Protein 5LAH (pdb70)

Secondary structure (DSSP, 8-state):
--TT-BTBEE--TT-EEESS---TT-EE-GGGEE-SSTTPEEEE-

Radius of gyration: 9.31 Å; Cα contacts (8 Å, |Δi|>4): 99; chains: 1; bounding box: 16×17×29 Å

GO terms:
  GO:0005576 extracellular region (C, EXP)

Organism: Urticina eques (NCBI:txid417072)

Foldseek 3Di:
DDDPDDQAHADDVPKAWALDADDPPWAFPQPRHADPDPRITIIYD

Sequence (45 aa):
CYPGQPGCGHCSRPNYCEGARCESGFHDCGSDHWCDASGDRCCCACYPGQPGCGHCSRPNYCEGARCESGFHDCGSDHWCDASGDRCCCACYPGQPGCGHCSRPNYCEGARCESGFHDCGSDHWCDASGDRCCCACYPGQPGCGHCSRPNYCEGARCESGFHDCGSDHWCDASGDRCCCACYPGQPGCGHCSRPNYCEGARCESGFHDCGSDHWCDASGDRCCCACYPGQPGCGHCSRPNYCEGARCESGFHDCGSDHWCDASGDRCCCACYPGQPGCGHCSRPNYCEGARCESGFHDCGSDHWCDASGDRCCCACYPGQPGCGHCSRPNYCEGARCESGFHDCGSDHWCDASGDRCCCACYPGQPGCGHCSRPNYCEGARCESGFHDCGSDHWCDASGDRCCCACYPGQPGCGHCSRPNYCEGARCESGFHDCGSDHWCDASGDRCCCA

Structure (mmCIF, N/CA/C/O backbone):
data_5LAH
#
_entry.id   5LAH
#
_cell.length_a   1.000
_cell.length_b   1.000
_cell.length_c   1.000
_cell.angle_alpha   90.00
_cell.angle_beta   90.00
_cell.angle_gamma   90.00
#
_symmetry.space_group_name_H-M   'P 1'
#
loop_
_atom_site.group_PDB
_atom_site.id
_atom_site.type_symbol
_atom_site.label_atom_id
_atom_site.label_alt_id
_atom_site.label_comp_id
_atom_site.label_asym_id
_atom_site.label_entity_id
_atom_site.label_seq_id
_atom_site.pdbx_PDB_ins_code
_atom_site.Cartn_x
_atom_site.Cartn_y
_atom_site.Cartn_z
_atom_site.occupancy
_atom_site.B_iso_or_equiv
_atom_site.auth_seq_id
_atom_site.auth_comp_id
_atom_site.auth_asym_id
_atom_site.auth_atom_id
_atom_site.pdbx_PDB_model_num
ATOM 1 N N . CYS A 1 1 ? 1.329 0.000 0.000 1.00 0.00 1 CYS A N 1
ATOM 2 C CA . CYS A 1 1 ? 2.094 0.000 -1.241 1.00 0.00 1 CYS A CA 1
ATOM 3 C C . CYS A 1 1 ? 2.737 -1.363 -1.483 1.00 0.00 1 CYS A C 1
ATOM 4 O O . CYS A 1 1 ? 2.914 -2.152 -0.554 1.00 0.00 1 CYS A O 1
ATOM 11 N N . TYR A 1 2 ? 3.086 -1.632 -2.736 1.00 0.00 2 TYR A N 1
ATOM 12 C CA . TYR A 1 2 ? 3.708 -2.899 -3.101 1.00 0.00 2 TYR A CA 1
ATOM 13 C C . TYR A 1 2 ? 5.216 -2.850 -2.878 1.00 0.00 2 TYR A C 1
ATOM 14 O O . TYR A 1 2 ? 5.837 -1.787 -2.886 1.00 0.00 2 TYR A O 1
ATOM 32 N N . PRO A 1 3 ? 5.822 -4.029 -2.675 1.00 0.00 3 PRO A N 1
ATOM 33 C CA . PRO A 1 3 ? 7.265 -4.149 -2.447 1.00 0.00 3 PRO A CA 1
ATOM 34 C C . PRO A 1 3 ? 8.078 -3.837 -3.699 1.00 0.00 3 PRO A C 1
ATOM 35 O O . PRO A 1 3 ? 8.475 -4.739 -4.434 1.00 0.00 3 PRO A O 1
ATOM 46 N N . GLY A 1 4 ? 8.322 -2.551 -3.934 1.00 0.00 4 GLY A N 1
ATOM 47 C CA . GLY A 1 4 ? 9.087 -2.143 -5.098 1.00 0.00 4 GLY A CA 1
ATOM 48 C C . GLY A 1 4 ? 8.368 -1.096 -5.926 1.00 0.00 4 GLY A C 1
ATOM 49 O O . GLY A 1 4 ? 8.748 -0.830 -7.066 1.00 0.00 4 GLY A O 1
ATOM 53 N N . GLN A 1 5 ? 7.325 -0.504 -5.353 1.00 0.00 5 GLN A N 1
ATOM 54 C CA . GLN A 1 5 ? 6.550 0.517 -6.048 1.00 0.00 5 GLN A CA 1
ATOM 55 C C . GLN A 1 5 ? 7.305 1.842 -6.086 1.00 0.00 5 GLN A C 1
ATOM 56 O O . GLN A 1 5 ? 8.172 2.114 -5.255 1.00 0.00 5 GLN A O 1
ATOM 70 N N . PRO A 1 6 ? 6.970 2.686 -7.073 1.00 0.00 6 PRO A N 1
ATOM 71 C CA . PRO A 1 6 ? 7.605 3.996 -7.243 1.00 0.00 6 PRO A CA 1
ATOM 72 C C . PRO A 1 6 ? 7.217 4.976 -6.141 1.00 0.00 6 PRO A C 1
ATOM 73 O O . PRO A 1 6 ? 6.217 5.684 -6.250 1.00 0.00 6 PRO A O 1
ATOM 84 N N . GLY A 1 7 ? 8.016 5.012 -5.079 1.00 0.00 7 GLY A N 1
ATOM 85 C CA . GLY A 1 7 ? 7.739 5.909 -3.972 1.00 0.00 7 GLY A CA 1
ATOM 86 C C . GLY A 1 7 ? 7.788 5.206 -2.630 1.00 0.00 7 GLY A C 1
ATOM 87 O O . GLY A 1 7 ? 8.088 5.823 -1.608 1.00 0.00 7 GLY A O 1
ATOM 91 N N . CYS A 1 8 ? 7.491 3.910 -2.631 1.00 0.00 8 CYS A N 1
ATOM 92 C CA . CYS A 1 8 ? 7.499 3.122 -1.405 1.00 0.00 8 CYS A CA 1
ATOM 93 C C . CYS A 1 8 ? 8.829 2.392 -1.237 1.00 0.00 8 CYS A C 1
ATOM 94 O O . CYS A 1 8 ? 9.641 2.339 -2.159 1.00 0.00 8 CYS A O 1
ATOM 101 N N . GLY A 1 9 ? 9.044 1.831 -0.051 1.00 0.00 9 GLY A N 1
ATOM 102 C CA . GLY A 1 9 ? 10.275 1.112 0.217 1.00 0.00 9 GLY A CA 1
ATOM 103 C C . GLY A 1 9 ? 10.334 0.569 1.632 1.00 0.00 9 GLY A C 1
ATOM 104 O O . GLY A 1 9 ? 9.393 0.737 2.408 1.00 0.00 9 GLY A O 1
ATOM 108 N N . HIS A 1 10 ? 11.441 -0.086 1.967 1.00 0.00 10 HIS A N 1
ATOM 109 C CA . HIS A 1 10 ? 11.618 -0.656 3.298 1.00 0.00 10 HIS A CA 1
ATOM 110 C C . HIS A 1 10 ? 11.772 0.443 4.345 1.00 0.00 10 HIS A C 1
ATOM 111 O O . HIS A 1 10 ? 12.692 1.258 4.274 1.00 0.00 10 HIS A O 1
ATOM 125 N N . CYS A 1 11 ? 10.864 0.461 5.315 1.00 0.00 11 CYS A N 1
ATOM 126 C CA . CYS A 1 11 ? 10.897 1.460 6.376 1.00 0.00 11 CYS A CA 1
ATOM 127 C C . CYS A 1 11 ? 12.153 1.307 7.229 1.00 0.00 11 CYS A C 1
ATOM 128 O O . CYS A 1 11 ? 12.864 0.307 7.131 1.00 0.00 11 CYS A O 1
ATOM 135 N N . SER A 1 12 ? 12.418 2.304 8.066 1.00 0.00 12 SER A N 1
ATOM 136 C CA . SER A 1 12 ? 13.589 2.282 8.935 1.00 0.00 12 SER A CA 1
ATOM 137 C C . SER A 1 12 ? 13.370 3.158 10.165 1.00 0.00 12 SER A C 1
ATOM 138 O O . SER A 1 12 ? 12.630 4.141 10.116 1.00 0.00 12 SER A O 1
ATOM 146 N N . ARG A 1 13 ? 14.020 2.795 11.266 1.00 0.00 13 ARG A N 1
ATOM 147 C CA . ARG A 1 13 ? 13.896 3.546 12.509 1.00 0.00 13 ARG A CA 1
ATOM 148 C C . ARG A 1 13 ? 13.916 5.048 12.241 1.00 0.00 13 ARG A C 1
ATOM 149 O O . ARG A 1 13 ? 14.585 5.532 11.328 1.00 0.00 13 ARG A O 1
ATOM 170 N N . PRO A 1 14 ? 13.165 5.805 13.055 1.00 0.00 14 PRO A N 1
ATOM 171 C CA . PRO A 1 14 ? 12.364 5.240 14.145 1.00 0.00 14 PRO A CA 1
ATOM 172 C C . PRO A 1 14 ? 11.174 4.436 13.633 1.00 0.00 14 PRO A C 1
ATOM 173 O O . PRO A 1 14 ? 10.263 4.107 14.392 1.00 0.00 14 PRO A O 1
ATOM 184 N N . ASN A 1 15 ? 11.189 4.121 12.342 1.00 0.00 15 ASN A N 1
ATOM 185 C CA . ASN A 1 15 ? 10.110 3.355 11.730 1.00 0.00 15 ASN A CA 1
ATOM 186 C C . ASN A 1 15 ? 10.319 1.858 11.940 1.00 0.00 15 ASN A C 1
ATOM 187 O O . ASN A 1 15 ? 11.451 1.373 11.943 1.00 0.00 15 ASN A O 1
ATOM 198 N N . TYR A 1 16 ? 9.220 1.132 12.114 1.00 0.00 16 TYR A N 1
ATOM 199 C CA . TYR A 1 16 ? 9.282 -0.309 12.326 1.00 0.00 16 TYR A CA 1
ATOM 200 C C . TYR A 1 16 ? 8.125 -1.014 11.626 1.00 0.00 16 TYR A C 1
ATOM 201 O O . TYR A 1 16 ? 7.311 -0.379 10.954 1.00 0.00 16 TYR A O 1
ATOM 219 N N . CYS A 1 17 ? 8.057 -2.331 11.788 1.00 0.00 17 CYS A N 1
ATOM 220 C CA . CYS A 1 17 ? 7.000 -3.124 11.172 1.00 0.00 17 CYS A CA 1
ATOM 221 C C . CYS A 1 17 ? 5.768 -3.181 12.072 1.00 0.00 17 CYS A C 1
ATOM 222 O O . CYS A 1 17 ? 5.881 -3.357 13.284 1.00 0.00 17 CYS A O 1
ATOM 229 N N . GLU A 1 18 ? 4.594 -3.030 11.467 1.00 0.00 18 GLU A N 1
ATOM 230 C CA . GLU A 1 18 ? 3.342 -3.063 12.214 1.00 0.00 18 GLU A CA 1
ATOM 231 C C . GLU A 1 18 ? 2.227 -3.687 11.379 1.00 0.00 18 GLU A C 1
ATOM 232 O O . GLU A 1 18 ? 1.646 -3.034 10.513 1.00 0.00 18 GLU A O 1
ATOM 244 N N . GLY A 1 19 ? 1.934 -4.956 11.646 1.00 0.00 19 GLY A N 1
ATOM 245 C CA . GLY A 1 19 ? 0.891 -5.647 10.911 1.00 0.00 19 GLY A CA 1
ATOM 246 C C . GLY A 1 19 ? -0.485 -5.420 11.506 1.00 0.00 19 GLY A C 1
ATOM 247 O O . GLY A 1 19 ? -1.478 -5.950 11.009 1.00 0.00 19 GLY A O 1
ATOM 251 N N . ALA A 1 20 ? -0.544 -4.631 12.574 1.00 0.00 20 ALA A N 1
ATOM 252 C CA . ALA A 1 20 ? -1.808 -4.335 13.236 1.00 0.00 20 ALA A CA 1
ATOM 253 C C . ALA A 1 20 ? -2.011 -2.831 13.383 1.00 0.00 20 ALA A C 1
ATOM 254 O O . ALA A 1 20 ? -2.719 -2.210 12.589 1.00 0.00 20 ALA A O 1
ATOM 261 N N . ARG A 1 21 ? -1.388 -2.251 14.404 1.00 0.00 21 ARG A N 1
ATOM 262 C CA . ARG A 1 21 ? -1.503 -0.820 14.655 1.00 0.00 21 ARG A CA 1
ATOM 263 C C . ARG A 1 21 ? -0.295 -0.306 15.435 1.00 0.00 21 ARG A C 1
ATOM 264 O O . ARG A 1 21 ? 0.223 -0.989 16.319 1.00 0.00 21 ARG A O 1
ATOM 285 N N . CYS A 1 22 ? 0.148 0.901 15.100 1.00 0.00 22 CYS A N 1
ATOM 286 C CA . CYS A 1 22 ? 1.294 1.506 15.767 1.00 0.00 22 CYS A CA 1
ATOM 287 C C . CYS A 1 22 ? 0.984 1.788 17.234 1.00 0.00 22 CYS A C 1
ATOM 288 O O . CYS A 1 22 ? -0.151 2.102 17.589 1.00 0.00 22 CYS A O 1
ATOM 295 N N . GLU A 1 23 ? 2.003 1.672 18.081 1.00 0.00 23 GLU A N 1
ATOM 296 C CA . GLU A 1 23 ? 1.838 1.913 19.510 1.00 0.00 23 GLU A CA 1
ATOM 297 C C . GLU A 1 23 ? 1.466 3.369 19.776 1.00 0.00 23 GLU A C 1
ATOM 298 O O . GLU A 1 23 ? 1.497 4.204 18.873 1.00 0.00 23 GLU A O 1
ATOM 310 N N . SER A 1 24 ? 1.113 3.665 21.023 1.00 0.00 24 SER A N 1
ATOM 311 C CA . SER A 1 24 ? 0.730 5.018 21.409 1.00 0.00 24 SER A CA 1
ATOM 312 C C . SER A 1 24 ? 1.943 5.944 21.419 1.00 0.00 24 SER A C 1
ATOM 313 O O . SER A 1 24 ? 2.049 6.837 22.258 1.00 0.00 24 SER A O 1
ATOM 321 N N . GLY A 1 25 ? 2.856 5.722 20.478 1.00 0.00 25 GLY A N 1
ATOM 322 C CA . GLY A 1 25 ? 4.049 6.544 20.395 1.00 0.00 25 GLY A CA 1
ATOM 323 C C . GLY A 1 25 ? 4.554 6.692 18.973 1.00 0.00 25 GLY A C 1
ATOM 324 O O . GLY A 1 25 ? 5.487 7.452 18.714 1.00 0.00 25 GLY A O 1
ATOM 328 N N . PHE A 1 26 ? 3.936 5.963 18.049 1.00 0.00 26 PHE A N 1
ATOM 329 C CA . PHE A 1 26 ? 4.329 6.015 16.646 1.00 0.00 26 PHE A CA 1
ATOM 330 C C . PHE A 1 26 ? 3.148 6.408 15.764 1.00 0.00 26 PHE A C 1
ATOM 331 O O . PHE A 1 26 ? 2.038 6.621 16.252 1.00 0.00 26 PHE A O 1
ATOM 348 N N . HIS A 1 27 ? 3.395 6.502 14.461 1.00 0.00 27 HIS A N 1
ATOM 349 C CA . HIS A 1 27 ? 2.352 6.869 13.509 1.00 0.00 27 HIS A CA 1
ATOM 350 C C . HIS A 1 27 ? 2.395 5.965 12.281 1.00 0.00 27 HIS A C 1
ATOM 351 O O . HIS A 1 27 ? 3.462 5.711 11.722 1.00 0.00 27 HIS A O 1
ATOM 365 N N . ASP A 1 28 ? 1.229 5.483 11.867 1.00 0.00 28 ASP A N 1
ATOM 366 C CA . ASP A 1 28 ? 1.133 4.607 10.704 1.00 0.00 28 ASP A CA 1
ATOM 367 C C . ASP A 1 28 ? 1.639 5.312 9.450 1.00 0.00 28 ASP A C 1
ATOM 368 O O . ASP A 1 28 ? 1.059 6.303 9.004 1.00 0.00 28 ASP A O 1
ATOM 377 N N . CYS A 1 29 ? 2.726 4.796 8.885 1.00 0.00 29 CYS A N 1
ATOM 378 C CA . CYS A 1 29 ? 3.312 5.376 7.683 1.00 0.00 29 CYS A CA 1
ATOM 379 C C . CYS A 1 29 ? 3.416 4.336 6.571 1.00 0.00 29 CYS A C 1
ATOM 380 O O . CYS A 1 29 ? 4.246 4.454 5.671 1.00 0.00 29 CYS A O 1
ATOM 387 N N . GLY A 1 30 ? 2.567 3.315 6.642 1.00 0.00 30 GLY A N 1
ATOM 388 C CA . GLY A 1 30 ? 2.579 2.268 5.637 1.00 0.00 30 GLY A CA 1
ATOM 389 C C . GLY A 1 30 ? 2.348 2.805 4.238 1.00 0.00 30 GLY A C 1
ATOM 390 O O . GLY A 1 30 ? 2.492 2.078 3.256 1.00 0.00 30 GLY A O 1
ATOM 394 N N . SER A 1 31 ? 1.988 4.081 4.148 1.00 0.00 31 SER A N 1
ATOM 395 C CA . SER A 1 31 ? 1.731 4.713 2.859 1.00 0.00 31 SER A CA 1
ATOM 396 C C . SER A 1 31 ? 2.835 4.381 1.861 1.00 0.00 31 SER A C 1
ATOM 397 O O . SER A 1 31 ? 2.618 3.639 0.902 1.00 0.00 31 SER A O 1
ATOM 405 N N . ASP A 1 32 ? 4.020 4.934 2.093 1.00 0.00 32 ASP A N 1
ATOM 406 C CA . ASP A 1 32 ? 5.161 4.697 1.216 1.00 0.00 32 ASP A CA 1
ATOM 407 C C . ASP A 1 32 ? 6.181 3.782 1.886 1.00 0.00 32 ASP A C 1
ATOM 408 O O . ASP A 1 32 ? 7.379 3.866 1.614 1.00 0.00 32 ASP A O 1
ATOM 417 N N . HIS A 1 33 ? 5.699 2.910 2.766 1.00 0.00 33 HIS A N 1
ATOM 418 C CA . HIS A 1 33 ? 6.569 1.979 3.476 1.00 0.00 33 HIS A CA 1
ATOM 419 C C . HIS A 1 33 ? 5.843 0.669 3.764 1.00 0.00 33 HIS A C 1
ATOM 420 O O . HIS A 1 33 ? 4.783 0.660 4.390 1.00 0.00 33 HIS A O 1
ATOM 434 N N . TRP A 1 34 ? 6.420 -0.435 3.303 1.00 0.00 34 TRP A N 1
ATOM 435 C CA . TRP A 1 34 ? 5.827 -1.751 3.510 1.00 0.00 34 TRP A CA 1
ATOM 436 C C . TRP A 1 34 ? 6.770 -2.655 4.297 1.00 0.00 34 TRP A C 1
ATOM 437 O O . TRP A 1 34 ? 7.940 -2.325 4.496 1.00 0.00 34 TRP A O 1
ATOM 458 N N . CYS A 1 35 ? 6.255 -3.796 4.742 1.00 0.00 35 CYS A N 1
ATOM 459 C CA . CYS A 1 35 ? 7.051 -4.748 5.508 1.00 0.00 35 CYS A CA 1
ATOM 460 C C . CYS A 1 35 ? 7.442 -5.946 4.647 1.00 0.00 35 CYS A C 1
ATOM 461 O O . CYS A 1 35 ? 6.947 -6.111 3.532 1.00 0.00 35 CYS A O 1
ATOM 468 N N . ASP A 1 36 ? 8.333 -6.779 5.173 1.00 0.00 36 ASP A N 1
ATOM 469 C CA . ASP A 1 36 ? 8.790 -7.963 4.455 1.00 0.00 36 ASP A CA 1
ATOM 470 C C . ASP A 1 36 ? 7.611 -8.730 3.865 1.00 0.00 36 ASP A C 1
ATOM 471 O O . ASP A 1 36 ? 7.687 -9.242 2.748 1.00 0.00 36 ASP A O 1
ATOM 480 N N . ALA A 1 37 ? 6.522 -8.805 4.623 1.00 0.00 37 ALA A N 1
ATOM 481 C CA . ALA A 1 37 ? 5.326 -9.508 4.174 1.00 0.00 37 ALA A CA 1
ATOM 482 C C . ALA A 1 37 ? 4.346 -8.552 3.504 1.00 0.00 37 ALA A C 1
ATOM 483 O O . ALA A 1 37 ? 3.913 -7.569 4.106 1.00 0.00 37 ALA A O 1
ATOM 490 N N . SER A 1 38 ? 4.000 -8.845 2.255 1.00 0.00 38 SER A N 1
ATOM 491 C CA . SER A 1 38 ? 3.074 -8.009 1.501 1.00 0.00 38 SER A CA 1
ATOM 492 C C . SER A 1 38 ? 1.729 -7.909 2.214 1.00 0.00 38 SER A C 1
ATOM 493 O O . SER A 1 38 ? 0.766 -8.579 1.843 1.00 0.00 38 SER A O 1
ATOM 501 N N . GLY A 1 39 ? 1.671 -7.065 3.240 1.00 0.00 39 GLY A N 1
ATOM 502 C CA . GLY A 1 39 ? 0.440 -6.892 3.989 1.00 0.00 39 GLY A CA 1
ATOM 503 C C . GLY A 1 39 ? 0.645 -6.100 5.265 1.00 0.00 39 GLY A C 1
ATOM 504 O O . GLY A 1 39 ? -0.299 -5.516 5.800 1.00 0.00 39 GLY A O 1
ATOM 508 N N . ASP A 1 40 ? 1.879 -6.080 5.756 1.00 0.00 40 ASP A N 1
ATOM 509 C CA . ASP A 1 40 ? 2.205 -5.354 6.978 1.00 0.00 40 ASP A CA 1
ATOM 510 C C . ASP A 1 40 ? 2.605 -3.915 6.664 1.00 0.00 40 ASP A C 1
ATOM 511 O O . ASP A 1 40 ? 3.411 -3.666 5.768 1.00 0.00 40 ASP A O 1
ATOM 520 N N . ARG A 1 41 ? 2.037 -2.973 7.409 1.00 0.00 41 ARG A N 1
ATOM 521 C CA . ARG A 1 41 ? 2.333 -1.559 7.209 1.00 0.00 41 ARG A CA 1
ATOM 522 C C . ARG A 1 41 ? 3.441 -1.097 8.150 1.00 0.00 41 ARG A C 1
ATOM 523 O O . ARG A 1 41 ? 3.407 -1.374 9.350 1.00 0.00 41 ARG A O 1
ATOM 544 N N . CYS A 1 42 ? 4.423 -0.392 7.599 1.00 0.00 42 CYS A N 1
ATOM 545 C CA . CYS A 1 42 ? 5.543 0.107 8.387 1.00 0.00 42 CYS A CA 1
ATOM 546 C C . CYS A 1 42 ? 5.157 1.381 9.133 1.00 0.00 42 CYS A C 1
ATOM 547 O O . CYS A 1 42 ? 4.635 2.327 8.541 1.00 0.00 42 CYS A O 1
ATOM 554 N N . CYS A 1 43 ? 5.417 1.399 10.436 1.00 0.00 43 CYS A N 1
ATOM 555 C CA . CYS A 1 43 ? 5.098 2.556 11.264 1.00 0.00 43 CYS A CA 1
ATOM 556 C C . CYS A 1 43 ? 6.324 3.444 11.454 1.00 0.00 43 CYS A C 1
ATOM 557 O O . CYS A 1 43 ? 7.459 3.002 11.273 1.00 0.00 43 CYS A O 1
ATOM 564 N N . CYS A 1 44 ? 6.087 4.700 11.820 1.00 0.00 44 CYS A N 1
ATOM 565 C CA . CYS A 1 44 ? 7.170 5.652 12.034 1.00 0.00 44 CYS A CA 1
ATOM 566 C C . CYS A 1 44 ? 6.942 6.456 13.311 1.00 0.00 44 CYS A C 1
ATOM 567 O O . CYS A 1 44 ? 5.856 6.990 13.535 1.00 0.00 44 CYS A O 1
ATOM 574 N N . ALA A 1 45 ? 7.974 6.537 14.144 1.00 0.00 45 ALA A N 1
ATOM 575 C CA . ALA A 1 45 ? 7.888 7.278 15.397 1.00 0.00 45 ALA A CA 1
ATOM 576 C C . ALA A 1 45 ? 8.040 8.777 15.160 1.00 0.00 45 ALA A C 1
ATOM 577 O O . ALA A 1 45 ? 8.185 9.553 16.105 1.00 0.00 45 ALA A O 1
ATOM 584 N N . CYS A 1 1 ? 0.574 0.784 -1.559 1.00 0.00 1 CYS A N 2
ATOM 585 C CA . CYS A 1 1 ? 1.748 0.717 -2.421 1.00 0.00 1 CYS A CA 2
ATOM 586 C C . CYS A 1 1 ? 2.185 -0.730 -2.632 1.00 0.00 1 CYS A C 2
ATOM 587 O O . CYS A 1 1 ? 1.630 -1.651 -2.033 1.00 0.00 1 CYS A O 2
ATOM 594 N N . TYR A 1 2 ? 3.183 -0.921 -3.488 1.00 0.00 2 TYR A N 2
ATOM 595 C CA . TYR A 1 2 ? 3.694 -2.255 -3.780 1.00 0.00 2 TYR A CA 2
ATOM 596 C C . TYR A 1 2 ? 5.195 -2.334 -3.514 1.00 0.00 2 TYR A C 2
ATOM 597 O O . TYR A 1 2 ? 5.903 -1.327 -3.500 1.00 0.00 2 TYR A O 2
ATOM 615 N N . PRO A 1 3 ? 5.692 -3.561 -3.299 1.00 0.00 3 PRO A N 2
ATOM 616 C CA . PRO A 1 3 ? 7.113 -3.803 -3.030 1.00 0.00 3 PRO A CA 2
ATOM 617 C C . PRO A 1 3 ? 7.985 -3.558 -4.257 1.00 0.00 3 PRO A C 2
ATOM 618 O O . PRO A 1 3 ? 8.384 -4.497 -4.945 1.00 0.00 3 PRO A O 2
ATOM 629 N N . GLY A 1 4 ? 8.277 -2.289 -4.527 1.00 0.00 4 GLY A N 2
ATOM 630 C CA . GLY A 1 4 ? 9.100 -1.944 -5.672 1.00 0.00 4 GLY A CA 2
ATOM 631 C C . GLY A 1 4 ? 8.579 -0.731 -6.415 1.00 0.00 4 GLY A C 2
ATOM 632 O O . GLY A 1 4 ? 9.138 -0.335 -7.438 1.00 0.00 4 GLY A O 2
ATOM 636 N N . GLN A 1 5 ? 7.504 -0.140 -5.903 1.00 0.00 5 GLN A N 2
ATOM 637 C CA . GLN A 1 5 ? 6.907 1.034 -6.527 1.00 0.00 5 GLN A CA 2
ATOM 638 C C . GLN A 1 5 ? 7.747 2.279 -6.263 1.00 0.00 5 GLN A C 2
ATOM 639 O O . GLN A 1 5 ? 8.492 2.358 -5.285 1.00 0.00 5 GLN A O 2
ATOM 653 N N . PRO A 1 6 ? 7.628 3.275 -7.153 1.00 0.00 6 PRO A N 2
ATOM 654 C CA . PRO A 1 6 ? 8.369 4.534 -7.037 1.00 0.00 6 PRO A CA 2
ATOM 655 C C . PRO A 1 6 ? 7.884 5.387 -5.870 1.00 0.00 6 PRO A C 2
ATOM 656 O O . PRO A 1 6 ? 7.094 6.312 -6.052 1.00 0.00 6 PRO A O 2
ATOM 667 N N . GLY A 1 7 ? 8.362 5.069 -4.670 1.00 0.00 7 GLY A N 2
ATOM 668 C CA . GLY A 1 7 ? 7.965 5.817 -3.492 1.00 0.00 7 GLY A CA 2
ATOM 669 C C . GLY A 1 7 ? 7.879 4.945 -2.254 1.00 0.00 7 GLY A C 2
ATOM 670 O O . GLY A 1 7 ? 8.092 5.418 -1.137 1.00 0.00 7 GLY A O 2
ATOM 674 N N . CYS A 1 8 ? 7.563 3.670 -2.452 1.00 0.00 8 CYS A N 2
ATOM 675 C CA . CYS A 1 8 ? 7.447 2.730 -1.343 1.00 0.00 8 CYS A CA 2
ATOM 676 C C . CYS A 1 8 ? 8.743 1.948 -1.155 1.00 0.00 8 CYS A C 2
ATOM 677 O O . CYS A 1 8 ? 9.543 1.819 -2.081 1.00 0.00 8 CYS A O 2
ATOM 684 N N . GLY A 1 9 ? 8.944 1.426 0.052 1.00 0.00 9 GLY A N 2
ATOM 685 C CA . GLY A 1 9 ? 10.144 0.663 0.340 1.00 0.00 9 GLY A CA 2
ATOM 686 C C . GLY A 1 9 ? 10.178 0.154 1.768 1.00 0.00 9 GLY A C 2
ATOM 687 O O . GLY A 1 9 ? 9.223 0.338 2.524 1.00 0.00 9 GLY A O 2
ATOM 691 N N . HIS A 1 10 ? 11.280 -0.490 2.138 1.00 0.00 10 HIS A N 2
ATOM 692 C CA . HIS A 1 10 ? 11.435 -1.028 3.485 1.00 0.00 10 HIS A CA 2
ATOM 693 C C . HIS A 1 10 ? 11.559 0.096 4.509 1.00 0.00 10 HIS A C 2
ATOM 694 O O . HIS A 1 10 ? 12.435 0.955 4.401 1.00 0.00 10 HIS A O 2
ATOM 708 N N . CYS A 1 11 ? 10.676 0.086 5.502 1.00 0.00 11 CYS A N 2
ATOM 709 C CA . CYS A 1 11 ? 10.685 1.104 6.545 1.00 0.00 11 CYS A CA 2
ATOM 710 C C . CYS A 1 11 ? 11.969 1.031 7.366 1.00 0.00 11 CYS A C 2
ATOM 711 O O . CYS A 1 11 ? 12.685 0.031 7.329 1.00 0.00 11 CYS A O 2
ATOM 718 N N . SER A 1 12 ? 12.253 2.098 8.106 1.00 0.00 12 SER A N 2
ATOM 719 C CA . SER A 1 12 ? 13.452 2.157 8.933 1.00 0.00 12 SER A CA 2
ATOM 720 C C . SER A 1 12 ? 13.245 3.087 10.125 1.00 0.00 12 SER A C 2
ATOM 721 O O . SER A 1 12 ? 12.495 4.060 10.044 1.00 0.00 12 SER A O 2
ATOM 729 N N . ARG A 1 13 ? 13.915 2.780 11.231 1.00 0.00 13 ARG A N 2
ATOM 730 C CA . ARG A 1 13 ? 13.804 3.586 12.440 1.00 0.00 13 ARG A CA 2
ATOM 731 C C . ARG A 1 13 ? 13.793 5.074 12.103 1.00 0.00 13 ARG A C 2
ATOM 732 O O . ARG A 1 13 ? 14.443 5.526 11.160 1.00 0.00 13 ARG A O 2
ATOM 753 N N . PRO A 1 14 ? 13.038 5.854 12.890 1.00 0.00 14 PRO A N 2
ATOM 754 C CA . PRO A 1 14 ? 12.259 5.327 14.014 1.00 0.00 14 PRO A CA 2
ATOM 755 C C . PRO A 1 14 ? 11.078 4.479 13.555 1.00 0.00 14 PRO A C 2
ATOM 756 O O . PRO A 1 14 ? 10.190 4.156 14.343 1.00 0.00 14 PRO A O 2
ATOM 767 N N . ASN A 1 15 ? 11.075 4.121 12.275 1.00 0.00 15 ASN A N 2
ATOM 768 C CA . ASN A 1 15 ? 10.002 3.309 11.711 1.00 0.00 15 ASN A CA 2
ATOM 769 C C . ASN A 1 15 ? 10.266 1.824 11.940 1.00 0.00 15 ASN A C 2
ATOM 770 O O . ASN A 1 15 ? 11.412 1.376 11.920 1.00 0.00 15 ASN A O 2
ATOM 781 N N . TYR A 1 16 ? 9.197 1.066 12.158 1.00 0.00 16 TYR A N 2
ATOM 782 C CA . TYR A 1 16 ? 9.311 -0.368 12.393 1.00 0.00 16 TYR A CA 2
ATOM 783 C C . TYR A 1 16 ? 8.149 -1.120 11.752 1.00 0.00 16 TYR A C 2
ATOM 784 O O . TYR A 1 16 ? 7.290 -0.522 11.103 1.00 0.00 16 TYR A O 2
ATOM 802 N N . CYS A 1 17 ? 8.130 -2.435 11.938 1.00 0.00 17 CYS A N 2
ATOM 803 C CA . CYS A 1 17 ? 7.075 -3.272 11.379 1.00 0.00 17 CYS A CA 2
ATOM 804 C C . CYS A 1 17 ? 5.859 -3.302 12.300 1.00 0.00 17 CYS A C 2
ATOM 805 O O . CYS A 1 17 ? 5.992 -3.438 13.516 1.00 0.00 17 CYS A O 2
ATOM 812 N N . GLU A 1 18 ? 4.674 -3.175 11.711 1.00 0.00 18 GLU A N 2
ATOM 813 C CA . GLU A 1 18 ? 3.434 -3.187 12.479 1.00 0.00 18 GLU A CA 2
ATOM 814 C C . GLU A 1 18 ? 2.306 -3.833 11.681 1.00 0.00 18 GLU A C 2
ATOM 815 O O . GLU A 1 18 ? 1.739 -3.219 10.778 1.00 0.00 18 GLU A O 2
ATOM 827 N N . GLY A 1 19 ? 1.986 -5.078 12.021 1.00 0.00 19 GLY A N 2
ATOM 828 C CA . GLY A 1 19 ? 0.927 -5.788 11.326 1.00 0.00 19 GLY A CA 2
ATOM 829 C C . GLY A 1 19 ? -0.410 -5.667 12.030 1.00 0.00 19 GLY A C 2
ATOM 830 O O . GLY A 1 19 ? -1.339 -6.422 11.744 1.00 0.00 19 GLY A O 2
ATOM 834 N N . ALA A 1 20 ? -0.508 -4.716 12.952 1.00 0.00 20 ALA A N 2
ATOM 835 C CA . ALA A 1 20 ? -1.741 -4.498 13.698 1.00 0.00 20 ALA A CA 2
ATOM 836 C C . ALA A 1 20 ? -2.011 -3.010 13.891 1.00 0.00 20 ALA A C 2
ATOM 837 O O . ALA A 1 20 ? -2.847 -2.427 13.201 1.00 0.00 20 ALA A O 2
ATOM 844 N N . ARG A 1 21 ? -1.299 -2.402 14.834 1.00 0.00 21 ARG A N 2
ATOM 845 C CA . ARG A 1 21 ? -1.464 -0.981 15.119 1.00 0.00 21 ARG A CA 2
ATOM 846 C C . ARG A 1 21 ? -0.210 -0.409 15.775 1.00 0.00 21 ARG A C 2
ATOM 847 O O . ARG A 1 21 ? 0.436 -1.073 16.586 1.00 0.00 21 ARG A O 2
ATOM 868 N N . CYS A 1 22 ? 0.127 0.825 15.418 1.00 0.00 22 CYS A N 2
ATOM 869 C CA . CYS A 1 22 ? 1.303 1.487 15.970 1.00 0.00 22 CYS A CA 2
ATOM 870 C C . CYS A 1 22 ? 1.159 1.683 17.476 1.00 0.00 22 CYS A C 2
ATOM 871 O O . CYS A 1 22 ? 0.053 1.651 18.013 1.00 0.00 22 CYS A O 2
ATOM 878 N N . GLU A 1 23 ? 2.286 1.888 18.151 1.00 0.00 23 GLU A N 2
ATOM 879 C CA . GLU A 1 23 ? 2.286 2.089 19.595 1.00 0.00 23 GLU A CA 2
ATOM 880 C C . GLU A 1 23 ? 1.799 3.491 19.949 1.00 0.00 23 GLU A C 2
ATOM 881 O O . GLU A 1 23 ? 1.620 4.337 19.073 1.00 0.00 23 GLU A O 2
ATOM 893 N N . SER A 1 24 ? 1.585 3.729 21.239 1.00 0.00 24 SER A N 2
ATOM 894 C CA . SER A 1 24 ? 1.114 5.026 21.710 1.00 0.00 24 SER A CA 2
ATOM 895 C C . SER A 1 24 ? 2.212 6.079 21.589 1.00 0.00 24 SER A C 2
ATOM 896 O O . SER A 1 24 ? 2.359 6.941 22.455 1.00 0.00 24 SER A O 2
ATOM 904 N N . GLY A 1 25 ? 2.982 6.001 20.508 1.00 0.00 25 GLY A N 2
ATOM 905 C CA . GLY A 1 25 ? 4.057 6.952 20.293 1.00 0.00 25 GLY A CA 2
ATOM 906 C C . GLY A 1 25 ? 4.571 6.932 18.867 1.00 0.00 25 GLY A C 2
ATOM 907 O O . GLY A 1 25 ? 5.637 7.476 18.576 1.00 0.00 25 GLY A O 2
ATOM 911 N N . PHE A 1 26 ? 3.814 6.303 17.975 1.00 0.00 26 PHE A N 2
ATOM 912 C CA . PHE A 1 26 ? 4.201 6.212 16.572 1.00 0.00 26 PHE A CA 2
ATOM 913 C C . PHE A 1 26 ? 3.017 6.523 15.660 1.00 0.00 26 PHE A C 2
ATOM 914 O O . PHE A 1 26 ? 1.906 6.772 16.129 1.00 0.00 26 PHE A O 2
ATOM 931 N N . HIS A 1 27 ? 3.264 6.507 14.354 1.00 0.00 27 HIS A N 2
ATOM 932 C CA . HIS A 1 27 ? 2.219 6.788 13.375 1.00 0.00 27 HIS A CA 2
ATOM 933 C C . HIS A 1 27 ? 2.299 5.816 12.202 1.00 0.00 27 HIS A C 2
ATOM 934 O O . HIS A 1 27 ? 3.363 5.623 11.614 1.00 0.00 27 HIS A O 2
ATOM 948 N N . ASP A 1 28 ? 1.167 5.206 11.867 1.00 0.00 28 ASP A N 2
ATOM 949 C CA . ASP A 1 28 ? 1.109 4.254 10.764 1.00 0.00 28 ASP A CA 2
ATOM 950 C C . ASP A 1 28 ? 1.544 4.909 9.457 1.00 0.00 28 ASP A C 2
ATOM 951 O O . ASP A 1 28 ? 0.888 5.825 8.960 1.00 0.00 28 ASP A O 2
ATOM 960 N N . CYS A 1 29 ? 2.657 4.435 8.906 1.00 0.00 29 CYS A N 2
ATOM 961 C CA . CYS A 1 29 ? 3.182 4.976 7.658 1.00 0.00 29 CYS A CA 2
ATOM 962 C C . CYS A 1 29 ? 3.223 3.901 6.575 1.00 0.00 29 CYS A C 2
ATOM 963 O O . CYS A 1 29 ? 4.015 3.981 5.637 1.00 0.00 29 CYS A O 2
ATOM 970 N N . GLY A 1 30 ? 2.363 2.896 6.712 1.00 0.00 30 GLY A N 2
ATOM 971 C CA . GLY A 1 30 ? 2.317 1.821 5.739 1.00 0.00 30 GLY A CA 2
ATOM 972 C C . GLY A 1 30 ? 2.147 2.328 4.321 1.00 0.00 30 GLY A C 2
ATOM 973 O O . GLY A 1 30 ? 2.338 1.583 3.361 1.00 0.00 30 GLY A O 2
ATOM 977 N N . SER A 1 31 ? 1.786 3.601 4.189 1.00 0.00 31 SER A N 2
ATOM 978 C CA . SER A 1 31 ? 1.584 4.206 2.878 1.00 0.00 31 SER A CA 2
ATOM 979 C C . SER A 1 31 ? 2.697 3.801 1.916 1.00 0.00 31 SER A C 2
ATOM 980 O O . SER A 1 31 ? 2.493 2.978 1.024 1.00 0.00 31 SER A O 2
ATOM 988 N N . ASP A 1 32 ? 3.875 4.387 2.104 1.00 0.00 32 ASP A N 2
ATOM 989 C CA . ASP A 1 32 ? 5.022 4.088 1.255 1.00 0.00 32 ASP A CA 2
ATOM 990 C C . ASP A 1 32 ? 6.044 3.237 2.002 1.00 0.00 32 ASP A C 2
ATOM 991 O O . ASP A 1 32 ? 7.247 3.333 1.755 1.00 0.00 32 ASP A O 2
ATOM 1000 N N . HIS A 1 33 ? 5.558 2.406 2.919 1.00 0.00 33 HIS A N 2
ATOM 1001 C CA . HIS A 1 33 ? 6.430 1.538 3.703 1.00 0.00 33 HIS A CA 2
ATOM 1002 C C . HIS A 1 33 ? 5.741 0.213 4.014 1.00 0.00 33 HIS A C 2
ATOM 1003 O O . HIS A 1 33 ? 4.722 0.179 4.705 1.00 0.00 33 HIS A O 2
ATOM 1017 N N . TRP A 1 34 ? 6.302 -0.875 3.499 1.00 0.00 34 TRP A N 2
ATOM 1018 C CA . TRP A 1 34 ? 5.741 -2.202 3.721 1.00 0.00 34 TRP A CA 2
ATOM 1019 C C . TRP A 1 34 ? 6.716 -3.083 4.494 1.00 0.00 34 TRP A C 2
ATOM 1020 O O . TRP A 1 34 ? 7.900 -2.766 4.607 1.00 0.00 34 TRP A O 2
ATOM 1041 N N . CYS A 1 35 ? 6.211 -4.192 5.026 1.00 0.00 35 CYS A N 2
ATOM 1042 C CA . CYS A 1 35 ? 7.038 -5.119 5.789 1.00 0.00 35 CYS A CA 2
ATOM 1043 C C . CYS A 1 35 ? 7.418 -6.331 4.944 1.00 0.00 35 CYS A C 2
ATOM 1044 O O . CYS A 1 35 ? 6.940 -6.492 3.821 1.00 0.00 35 CYS A O 2
ATOM 1051 N N . ASP A 1 36 ? 8.279 -7.181 5.492 1.00 0.00 36 ASP A N 2
ATOM 1052 C CA . ASP A 1 36 ? 8.723 -8.380 4.789 1.00 0.00 36 ASP A CA 2
ATOM 1053 C C . ASP A 1 36 ? 7.533 -9.152 4.227 1.00 0.00 36 ASP A C 2
ATOM 1054 O O . ASP A 1 36 ? 7.595 -9.687 3.121 1.00 0.00 36 ASP A O 2
ATOM 1063 N N . ALA A 1 37 ? 6.452 -9.206 4.998 1.00 0.00 37 ALA A N 2
ATOM 1064 C CA . ALA A 1 37 ? 5.248 -9.911 4.577 1.00 0.00 37 ALA A CA 2
ATOM 1065 C C . ALA A 1 37 ? 4.268 -8.964 3.893 1.00 0.00 37 ALA A C 2
ATOM 1066 O O . ALA A 1 37 ? 3.821 -7.983 4.486 1.00 0.00 37 ALA A O 2
ATOM 1073 N N . SER A 1 38 ? 3.938 -9.265 2.641 1.00 0.00 38 SER A N 2
ATOM 1074 C CA . SER A 1 38 ? 3.014 -8.437 1.874 1.00 0.00 38 SER A CA 2
ATOM 1075 C C . SER A 1 38 ? 1.672 -8.317 2.589 1.00 0.00 38 SER A C 2
ATOM 1076 O O . SER A 1 38 ? 0.706 -8.992 2.237 1.00 0.00 38 SER A O 2
ATOM 1084 N N . GLY A 1 39 ? 1.620 -7.450 3.596 1.00 0.00 39 GLY A N 2
ATOM 1085 C CA . GLY A 1 39 ? 0.393 -7.256 4.345 1.00 0.00 39 GLY A CA 2
ATOM 1086 C C . GLY A 1 39 ? 0.609 -6.457 5.615 1.00 0.00 39 GLY A C 2
ATOM 1087 O O . GLY A 1 39 ? -0.323 -5.849 6.141 1.00 0.00 39 GLY A O 2
ATOM 1091 N N . ASP A 1 40 ? 1.842 -6.460 6.111 1.00 0.00 40 ASP A N 2
ATOM 1092 C CA . ASP A 1 40 ? 2.178 -5.731 7.329 1.00 0.00 40 ASP A CA 2
ATOM 1093 C C . ASP A 1 40 ? 2.549 -4.286 7.012 1.00 0.00 40 ASP A C 2
ATOM 1094 O O . ASP A 1 40 ? 3.359 -4.023 6.123 1.00 0.00 40 ASP A O 2
ATOM 1103 N N . ARG A 1 41 ? 1.950 -3.352 7.744 1.00 0.00 41 ARG A N 2
ATOM 1104 C CA . ARG A 1 41 ? 2.215 -1.934 7.539 1.00 0.00 41 ARG A CA 2
ATOM 1105 C C . ARG A 1 41 ? 3.300 -1.440 8.492 1.00 0.00 41 ARG A C 2
ATOM 1106 O O . ARG A 1 41 ? 3.224 -1.656 9.702 1.00 0.00 41 ARG A O 2
ATOM 1127 N N . CYS A 1 42 ? 4.309 -0.777 7.938 1.00 0.00 42 CYS A N 2
ATOM 1128 C CA . CYS A 1 42 ? 5.411 -0.253 8.737 1.00 0.00 42 CYS A CA 2
ATOM 1129 C C . CYS A 1 42 ? 5.020 1.061 9.406 1.00 0.00 42 CYS A C 2
ATOM 1130 O O . CYS A 1 42 ? 4.475 1.960 8.765 1.00 0.00 42 CYS A O 2
ATOM 1137 N N . CYS A 1 43 ? 5.303 1.167 10.700 1.00 0.00 43 CYS A N 2
ATOM 1138 C CA . CYS A 1 43 ? 4.982 2.370 11.458 1.00 0.00 43 CYS A CA 2
ATOM 1139 C C . CYS A 1 43 ? 6.198 3.286 11.564 1.00 0.00 43 CYS A C 2
ATOM 1140 O O . CYS A 1 43 ? 7.335 2.853 11.373 1.00 0.00 43 CYS A O 2
ATOM 1147 N N . CYS A 1 44 ? 5.950 4.556 11.869 1.00 0.00 44 CYS A N 2
ATOM 1148 C CA . CYS A 1 44 ? 7.022 5.535 12.001 1.00 0.00 44 CYS A CA 2
ATOM 1149 C C . CYS A 1 44 ? 6.811 6.411 13.231 1.00 0.00 44 CYS A C 2
ATOM 1150 O O . CYS A 1 44 ? 5.726 6.952 13.442 1.00 0.00 44 CYS A O 2
ATOM 1157 N N . ALA A 1 45 ? 7.856 6.547 14.041 1.00 0.00 45 ALA A N 2
ATOM 1158 C CA . ALA A 1 45 ? 7.786 7.359 15.249 1.00 0.00 45 ALA A CA 2
ATOM 1159 C C . ALA A 1 45 ? 7.932 8.842 14.923 1.00 0.00 45 ALA A C 2
ATOM 1160 O O . ALA A 1 45 ? 7.801 9.696 15.801 1.00 0.00 45 ALA A O 2
ATOM 1167 N N . CYS A 1 1 ? 1.305 -0.092 -0.165 1.00 0.00 1 CYS A N 3
ATOM 1168 C CA . CYS A 1 1 ? 2.130 -0.073 -1.367 1.00 0.00 1 CYS A CA 3
ATOM 1169 C C . CYS A 1 1 ? 2.801 -1.426 -1.587 1.00 0.00 1 CYS A C 3
ATOM 1170 O O . CYS A 1 1 ? 2.981 -2.202 -0.648 1.00 0.00 1 CYS A O 3
ATOM 1177 N N . TYR A 1 2 ? 3.168 -1.702 -2.833 1.00 0.00 2 TYR A N 3
ATOM 1178 C CA . TYR A 1 2 ? 3.817 -2.962 -3.177 1.00 0.00 2 TYR A CA 3
ATOM 1179 C C . TYR A 1 2 ? 5.321 -2.884 -2.936 1.00 0.00 2 TYR A C 3
ATOM 1180 O O . TYR A 1 2 ? 5.921 -1.809 -2.936 1.00 0.00 2 TYR A O 3
ATOM 1198 N N . PRO A 1 3 ? 5.947 -4.051 -2.725 1.00 0.00 3 PRO A N 3
ATOM 1199 C CA . PRO A 1 3 ? 7.389 -4.144 -2.479 1.00 0.00 3 PRO A CA 3
ATOM 1200 C C . PRO A 1 3 ? 8.211 -3.815 -3.720 1.00 0.00 3 PRO A C 3
ATOM 1201 O O . PRO A 1 3 ? 8.644 -4.710 -4.445 1.00 0.00 3 PRO A O 3
ATOM 1212 N N . GLY A 1 4 ? 8.424 -2.525 -3.960 1.00 0.00 4 GLY A N 3
ATOM 1213 C CA . GLY A 1 4 ? 9.194 -2.101 -5.114 1.00 0.00 4 GLY A CA 3
ATOM 1214 C C . GLY A 1 4 ? 8.471 -1.058 -5.943 1.00 0.00 4 GLY A C 3
ATOM 1215 O O . GLY A 1 4 ? 8.868 -0.768 -7.071 1.00 0.00 4 GLY A O 3
ATOM 1219 N N . GLN A 1 5 ? 7.407 -0.493 -5.382 1.00 0.00 5 GLN A N 3
ATOM 1220 C CA . GLN A 1 5 ? 6.626 0.523 -6.078 1.00 0.00 5 GLN A CA 3
ATOM 1221 C C . GLN A 1 5 ? 7.355 1.862 -6.081 1.00 0.00 5 GLN A C 3
ATOM 1222 O O . GLN A 1 5 ? 8.197 2.140 -5.228 1.00 0.00 5 GLN A O 3
ATOM 1236 N N . PRO A 1 6 ? 7.025 2.714 -7.064 1.00 0.00 6 PRO A N 3
ATOM 1237 C CA . PRO A 1 6 ? 7.636 4.039 -7.202 1.00 0.00 6 PRO A CA 3
ATOM 1238 C C . PRO A 1 6 ? 7.204 4.995 -6.095 1.00 0.00 6 PRO A C 3
ATOM 1239 O O . PRO A 1 6 ? 6.197 5.690 -6.220 1.00 0.00 6 PRO A O 3
ATOM 1250 N N . GLY A 1 7 ? 7.973 5.025 -5.011 1.00 0.00 7 GLY A N 3
ATOM 1251 C CA . GLY A 1 7 ? 7.653 5.899 -3.898 1.00 0.00 7 GLY A CA 3
ATOM 1252 C C . GLY A 1 7 ? 7.717 5.185 -2.563 1.00 0.00 7 GLY A C 3
ATOM 1253 O O . GLY A 1 7 ? 7.992 5.802 -1.533 1.00 0.00 7 GLY A O 3
ATOM 1257 N N . CYS A 1 8 ? 7.461 3.881 -2.578 1.00 0.00 8 CYS A N 3
ATOM 1258 C CA . CYS A 1 8 ? 7.488 3.082 -1.359 1.00 0.00 8 CYS A CA 3
ATOM 1259 C C . CYS A 1 8 ? 8.839 2.393 -1.190 1.00 0.00 8 CYS A C 3
ATOM 1260 O O . CYS A 1 8 ? 9.668 2.397 -2.099 1.00 0.00 8 CYS A O 3
ATOM 1267 N N . GLY A 1 9 ? 9.053 1.800 -0.019 1.00 0.00 9 GLY A N 3
ATOM 1268 C CA . GLY A 1 9 ? 10.304 1.114 0.247 1.00 0.00 9 GLY A CA 3
ATOM 1269 C C . GLY A 1 9 ? 10.376 0.568 1.659 1.00 0.00 9 GLY A C 3
ATOM 1270 O O . GLY A 1 9 ? 9.434 0.716 2.439 1.00 0.00 9 GLY A O 3
ATOM 1274 N N . HIS A 1 10 ? 11.495 -0.068 1.990 1.00 0.00 10 HIS A N 3
ATOM 1275 C CA . HIS A 1 10 ? 11.686 -0.641 3.318 1.00 0.00 10 HIS A CA 3
ATOM 1276 C C . HIS A 1 10 ? 11.806 0.457 4.370 1.00 0.00 10 HIS A C 3
ATOM 1277 O O . HIS A 1 10 ? 12.700 1.302 4.302 1.00 0.00 10 HIS A O 3
ATOM 1291 N N . CYS A 1 11 ? 10.901 0.440 5.343 1.00 0.00 11 CYS A N 3
ATOM 1292 C CA . CYS A 1 11 ? 10.904 1.434 6.409 1.00 0.00 11 CYS A CA 3
ATOM 1293 C C . CYS A 1 11 ? 12.171 1.322 7.253 1.00 0.00 11 CYS A C 3
ATOM 1294 O O . CYS A 1 11 ? 12.904 0.338 7.163 1.00 0.00 11 CYS A O 3
ATOM 1301 N N . SER A 1 12 ? 12.421 2.339 8.072 1.00 0.00 12 SER A N 3
ATOM 1302 C CA . SER A 1 12 ? 13.600 2.357 8.930 1.00 0.00 12 SER A CA 3
ATOM 1303 C C . SER A 1 12 ? 13.368 3.239 10.153 1.00 0.00 12 SER A C 3
ATOM 1304 O O . SER A 1 12 ? 12.620 4.215 10.096 1.00 0.00 12 SER A O 3
ATOM 1312 N N . ARG A 1 13 ? 14.016 2.887 11.259 1.00 0.00 13 ARG A N 3
ATOM 1313 C CA . ARG A 1 13 ? 13.880 3.645 12.498 1.00 0.00 13 ARG A CA 3
ATOM 1314 C C . ARG A 1 13 ? 13.885 5.145 12.220 1.00 0.00 13 ARG A C 3
ATOM 1315 O O . ARG A 1 13 ? 14.553 5.630 11.306 1.00 0.00 13 ARG A O 3
ATOM 1336 N N . PRO A 1 14 ? 13.123 5.899 13.026 1.00 0.00 14 PRO A N 3
ATOM 1337 C CA . PRO A 1 14 ? 12.324 5.332 14.117 1.00 0.00 14 PRO A CA 3
ATOM 1338 C C . PRO A 1 14 ? 11.144 4.512 13.606 1.00 0.00 14 PRO A C 3
ATOM 1339 O O . PRO A 1 14 ? 10.235 4.176 14.364 1.00 0.00 14 PRO A O 3
ATOM 1350 N N . ASN A 1 15 ? 11.166 4.193 12.316 1.00 0.00 15 ASN A N 3
ATOM 1351 C CA . ASN A 1 15 ? 10.098 3.411 11.704 1.00 0.00 15 ASN A CA 3
ATOM 1352 C C . ASN A 1 15 ? 10.327 1.918 11.915 1.00 0.00 15 ASN A C 3
ATOM 1353 O O . ASN A 1 15 ? 11.465 1.450 11.930 1.00 0.00 15 ASN A O 3
ATOM 1364 N N . TYR A 1 16 ? 9.237 1.175 12.077 1.00 0.00 16 TYR A N 3
ATOM 1365 C CA . TYR A 1 16 ? 9.319 -0.265 12.289 1.00 0.00 16 TYR A CA 3
ATOM 1366 C C . TYR A 1 16 ? 8.170 -0.985 11.589 1.00 0.00 16 TYR A C 3
ATOM 1367 O O . TYR A 1 16 ? 7.355 -0.362 10.907 1.00 0.00 16 TYR A O 3
ATOM 1385 N N . CYS A 1 17 ? 8.111 -2.301 11.764 1.00 0.00 17 CYS A N 3
ATOM 1386 C CA . CYS A 1 17 ? 7.064 -3.108 11.150 1.00 0.00 17 CYS A CA 3
ATOM 1387 C C . CYS A 1 17 ? 5.830 -3.171 12.047 1.00 0.00 17 CYS A C 3
ATOM 1388 O O . CYS A 1 17 ? 5.941 -3.360 13.257 1.00 0.00 17 CYS A O 3
ATOM 1395 N N . GLU A 1 18 ? 4.657 -3.012 11.442 1.00 0.00 18 GLU A N 3
ATOM 1396 C CA . GLU A 1 18 ? 3.404 -3.050 12.186 1.00 0.00 18 GLU A CA 3
ATOM 1397 C C . GLU A 1 18 ? 2.289 -3.664 11.343 1.00 0.00 18 GLU A C 3
ATOM 1398 O O . GLU A 1 18 ? 1.726 -3.010 10.467 1.00 0.00 18 GLU A O 3
ATOM 1410 N N . GLY A 1 19 ? 1.977 -4.928 11.616 1.00 0.00 19 GLY A N 3
ATOM 1411 C CA . GLY A 1 19 ? 0.933 -5.610 10.875 1.00 0.00 19 GLY A CA 3
ATOM 1412 C C . GLY A 1 19 ? -0.428 -5.468 11.527 1.00 0.00 19 GLY A C 3
ATOM 1413 O O . GLY A 1 19 ? -1.387 -6.127 11.127 1.00 0.00 19 GLY A O 3
ATOM 1417 N N . ALA A 1 20 ? -0.512 -4.607 12.535 1.00 0.00 20 ALA A N 3
ATOM 1418 C CA . ALA A 1 20 ? -1.766 -4.380 13.243 1.00 0.00 20 ALA A CA 3
ATOM 1419 C C . ALA A 1 20 ? -2.018 -2.890 13.451 1.00 0.00 20 ALA A C 3
ATOM 1420 O O . ALA A 1 20 ? -2.860 -2.294 12.779 1.00 0.00 20 ALA A O 3
ATOM 1427 N N . ARG A 1 21 ? -1.283 -2.295 14.384 1.00 0.00 21 ARG A N 3
ATOM 1428 C CA . ARG A 1 21 ? -1.429 -0.875 14.681 1.00 0.00 21 ARG A CA 3
ATOM 1429 C C . ARG A 1 21 ? -0.201 -0.344 15.414 1.00 0.00 21 ARG A C 3
ATOM 1430 O O . ARG A 1 21 ? 0.381 -1.033 16.253 1.00 0.00 21 ARG A O 3
ATOM 1451 N N . CYS A 1 22 ? 0.189 0.885 15.093 1.00 0.00 22 CYS A N 3
ATOM 1452 C CA . CYS A 1 22 ? 1.348 1.509 15.720 1.00 0.00 22 CYS A CA 3
ATOM 1453 C C . CYS A 1 22 ? 1.148 1.635 17.227 1.00 0.00 22 CYS A C 3
ATOM 1454 O O . CYS A 1 22 ? 0.038 1.879 17.698 1.00 0.00 22 CYS A O 3
ATOM 1461 N N . GLU A 1 23 ? 2.233 1.468 17.978 1.00 0.00 23 GLU A N 3
ATOM 1462 C CA . GLU A 1 23 ? 2.176 1.562 19.432 1.00 0.00 23 GLU A CA 3
ATOM 1463 C C . GLU A 1 23 ? 1.947 3.005 19.875 1.00 0.00 23 GLU A C 3
ATOM 1464 O O . GLU A 1 23 ? 2.114 3.940 19.092 1.00 0.00 23 GLU A O 3
ATOM 1476 N N . SER A 1 24 ? 1.562 3.176 21.136 1.00 0.00 24 SER A N 3
ATOM 1477 C CA . SER A 1 24 ? 1.305 4.503 21.682 1.00 0.00 24 SER A CA 3
ATOM 1478 C C . SER A 1 24 ? 2.537 5.393 21.551 1.00 0.00 24 SER A C 3
ATOM 1479 O O . SER A 1 24 ? 3.371 5.455 22.454 1.00 0.00 24 SER A O 3
ATOM 1487 N N . GLY A 1 25 ? 2.645 6.081 20.419 1.00 0.00 25 GLY A N 3
ATOM 1488 C CA . GLY A 1 25 ? 3.777 6.959 20.189 1.00 0.00 25 GLY A CA 3
ATOM 1489 C C . GLY A 1 25 ? 4.182 7.012 18.729 1.00 0.00 25 GLY A C 3
ATOM 1490 O O . GLY A 1 25 ? 4.693 8.027 18.256 1.00 0.00 25 GLY A O 3
ATOM 1494 N N . PHE A 1 26 ? 3.956 5.916 18.013 1.00 0.00 26 PHE A N 3
ATOM 1495 C CA . PHE A 1 26 ? 4.303 5.841 16.599 1.00 0.00 26 PHE A CA 3
ATOM 1496 C C . PHE A 1 26 ? 3.094 6.161 15.724 1.00 0.00 26 PHE A C 3
ATOM 1497 O O . PHE A 1 26 ? 1.964 6.230 16.209 1.00 0.00 26 PHE A O 3
ATOM 1514 N N . HIS A 1 27 ? 3.341 6.355 14.433 1.00 0.00 27 HIS A N 3
ATOM 1515 C CA . HIS A 1 27 ? 2.274 6.668 13.489 1.00 0.00 27 HIS A CA 3
ATOM 1516 C C . HIS A 1 27 ? 2.343 5.756 12.268 1.00 0.00 27 HIS A C 3
ATOM 1517 O O . HIS A 1 27 ? 3.425 5.466 11.759 1.00 0.00 27 HIS A O 3
ATOM 1531 N N . ASP A 1 28 ? 1.182 5.307 11.805 1.00 0.00 28 ASP A N 3
ATOM 1532 C CA . ASP A 1 28 ? 1.110 4.427 10.644 1.00 0.00 28 ASP A CA 3
ATOM 1533 C C . ASP A 1 28 ? 1.588 5.147 9.387 1.00 0.00 28 ASP A C 3
ATOM 1534 O O . ASP A 1 28 ? 0.952 6.093 8.921 1.00 0.00 28 ASP A O 3
ATOM 1543 N N . CYS A 1 29 ? 2.712 4.693 8.843 1.00 0.00 29 CYS A N 3
ATOM 1544 C CA . CYS A 1 29 ? 3.277 5.294 7.641 1.00 0.00 29 CYS A CA 3
ATOM 1545 C C . CYS A 1 29 ? 3.376 4.269 6.515 1.00 0.00 29 CYS A C 3
ATOM 1546 O O . CYS A 1 29 ? 4.220 4.384 5.628 1.00 0.00 29 CYS A O 3
ATOM 1553 N N . GLY A 1 30 ? 2.505 3.265 6.558 1.00 0.00 30 GLY A N 3
ATOM 1554 C CA . GLY A 1 30 ? 2.510 2.234 5.537 1.00 0.00 30 GLY A CA 3
ATOM 1555 C C . GLY A 1 30 ? 2.362 2.801 4.139 1.00 0.00 30 GLY A C 3
ATOM 1556 O O . GLY A 1 30 ? 2.543 2.090 3.151 1.00 0.00 30 GLY A O 3
ATOM 1560 N N . SER A 1 31 ? 2.031 4.086 4.056 1.00 0.00 31 SER A N 3
ATOM 1561 C CA . SER A 1 31 ? 1.854 4.747 2.768 1.00 0.00 31 SER A CA 3
ATOM 1562 C C . SER A 1 31 ? 2.967 4.359 1.800 1.00 0.00 31 SER A C 3
ATOM 1563 O O . SER A 1 31 ? 2.750 3.590 0.863 1.00 0.00 31 SER A O 3
ATOM 1571 N N . ASP A 1 32 ? 4.159 4.897 2.033 1.00 0.00 32 ASP A N 3
ATOM 1572 C CA . ASP A 1 32 ? 5.308 4.607 1.183 1.00 0.00 32 ASP A CA 3
ATOM 1573 C C . ASP A 1 32 ? 6.307 3.711 1.907 1.00 0.00 32 ASP A C 3
ATOM 1574 O O . ASP A 1 32 ? 7.515 3.802 1.682 1.00 0.00 32 ASP A O 3
ATOM 1583 N N . HIS A 1 33 ? 5.796 2.846 2.777 1.00 0.00 33 HIS A N 3
ATOM 1584 C CA . HIS A 1 33 ? 6.645 1.932 3.535 1.00 0.00 33 HIS A CA 3
ATOM 1585 C C . HIS A 1 33 ? 5.916 0.622 3.817 1.00 0.00 33 HIS A C 3
ATOM 1586 O O . HIS A 1 33 ? 4.865 0.611 4.457 1.00 0.00 33 HIS A O 3
ATOM 1600 N N . TRP A 1 34 ? 6.481 -0.479 3.335 1.00 0.00 34 TRP A N 3
ATOM 1601 C CA . TRP A 1 34 ? 5.884 -1.795 3.535 1.00 0.00 34 TRP A CA 3
ATOM 1602 C C . TRP A 1 34 ? 6.820 -2.703 4.324 1.00 0.00 34 TRP A C 3
ATOM 1603 O O . TRP A 1 34 ? 7.985 -2.370 4.544 1.00 0.00 34 TRP A O 3
ATOM 1624 N N . CYS A 1 35 ? 6.305 -3.852 4.748 1.00 0.00 35 CYS A N 3
ATOM 1625 C CA . CYS A 1 35 ? 7.094 -4.809 5.514 1.00 0.00 35 CYS A CA 3
ATOM 1626 C C . CYS A 1 35 ? 7.462 -6.018 4.659 1.00 0.00 35 CYS A C 3
ATOM 1627 O O . CYS A 1 35 ? 7.127 -6.080 3.476 1.00 0.00 35 CYS A O 3
ATOM 1634 N N . ASP A 1 36 ? 8.152 -6.977 5.266 1.00 0.00 36 ASP A N 3
ATOM 1635 C CA . ASP A 1 36 ? 8.565 -8.185 4.562 1.00 0.00 36 ASP A CA 3
ATOM 1636 C C . ASP A 1 36 ? 7.420 -8.742 3.721 1.00 0.00 36 ASP A C 3
ATOM 1637 O O . ASP A 1 36 ? 7.614 -9.131 2.570 1.00 0.00 36 ASP A O 3
ATOM 1646 N N . ALA A 1 37 ? 6.227 -8.777 4.306 1.00 0.00 37 ALA A N 3
ATOM 1647 C CA . ALA A 1 37 ? 5.051 -9.285 3.610 1.00 0.00 37 ALA A CA 3
ATOM 1648 C C . ALA A 1 37 ? 4.216 -8.145 3.037 1.00 0.00 37 ALA A C 3
ATOM 1649 O O . ALA A 1 37 ? 4.105 -7.079 3.643 1.00 0.00 37 ALA A O 3
ATOM 1656 N N . SER A 1 38 ? 3.633 -8.375 1.865 1.00 0.00 38 SER A N 3
ATOM 1657 C CA . SER A 1 38 ? 2.812 -7.365 1.208 1.00 0.00 38 SER A CA 3
ATOM 1658 C C . SER A 1 38 ? 1.486 -7.182 1.940 1.00 0.00 38 SER A C 3
ATOM 1659 O O . SER A 1 38 ? 0.426 -7.114 1.319 1.00 0.00 38 SER A O 3
ATOM 1667 N N . GLY A 1 39 ? 1.555 -7.102 3.265 1.00 0.00 39 GLY A N 3
ATOM 1668 C CA . GLY A 1 39 ? 0.354 -6.927 4.061 1.00 0.00 39 GLY A CA 3
ATOM 1669 C C . GLY A 1 39 ? 0.614 -6.159 5.341 1.00 0.00 39 GLY A C 3
ATOM 1670 O O . GLY A 1 39 ? -0.309 -5.603 5.938 1.00 0.00 39 GLY A O 3
ATOM 1674 N N . ASP A 1 40 ? 1.872 -6.127 5.766 1.00 0.00 40 ASP A N 3
ATOM 1675 C CA . ASP A 1 40 ? 2.251 -5.421 6.984 1.00 0.00 40 ASP A CA 3
ATOM 1676 C C . ASP A 1 40 ? 2.669 -3.987 6.674 1.00 0.00 40 ASP A C 3
ATOM 1677 O O . ASP A 1 40 ? 3.498 -3.748 5.796 1.00 0.00 40 ASP A O 3
ATOM 1686 N N . ARG A 1 41 ? 2.089 -3.037 7.399 1.00 0.00 41 ARG A N 3
ATOM 1687 C CA . ARG A 1 41 ? 2.399 -1.626 7.200 1.00 0.00 41 ARG A CA 3
ATOM 1688 C C . ARG A 1 41 ? 3.479 -1.164 8.174 1.00 0.00 41 ARG A C 3
ATOM 1689 O O . ARG A 1 41 ? 3.400 -1.425 9.375 1.00 0.00 41 ARG A O 3
ATOM 1710 N N . CYS A 1 42 ? 4.487 -0.477 7.648 1.00 0.00 42 CYS A N 3
ATOM 1711 C CA . CYS A 1 42 ? 5.584 0.021 8.469 1.00 0.00 42 CYS A CA 3
ATOM 1712 C C . CYS A 1 42 ? 5.185 1.307 9.188 1.00 0.00 42 CYS A C 3
ATOM 1713 O O . CYS A 1 42 ? 4.678 2.245 8.571 1.00 0.00 42 CYS A O 3
ATOM 1720 N N . CYS A 1 43 ? 5.418 1.344 10.496 1.00 0.00 43 CYS A N 3
ATOM 1721 C CA . CYS A 1 43 ? 5.084 2.513 11.300 1.00 0.00 43 CYS A CA 3
ATOM 1722 C C . CYS A 1 43 ? 6.298 3.422 11.469 1.00 0.00 43 CYS A C 3
ATOM 1723 O O . CYS A 1 43 ? 7.438 2.996 11.281 1.00 0.00 43 CYS A O 3
ATOM 1730 N N . CYS A 1 44 ? 6.045 4.677 11.826 1.00 0.00 44 CYS A N 3
ATOM 1731 C CA . CYS A 1 44 ? 7.116 5.647 12.021 1.00 0.00 44 CYS A CA 3
ATOM 1732 C C . CYS A 1 44 ? 6.882 6.468 13.286 1.00 0.00 44 CYS A C 3
ATOM 1733 O O . CYS A 1 44 ? 5.791 6.995 13.504 1.00 0.00 44 CYS A O 3
ATOM 1740 N N . ALA A 1 45 ? 7.914 6.573 14.116 1.00 0.00 45 ALA A N 3
ATOM 1741 C CA . ALA A 1 45 ? 7.822 7.331 15.358 1.00 0.00 45 ALA A CA 3
ATOM 1742 C C . ALA A 1 45 ? 7.969 8.827 15.100 1.00 0.00 45 ALA A C 3
ATOM 1743 O O . ALA A 1 45 ? 7.471 9.651 15.867 1.00 0.00 45 ALA A O 3
ATOM 1750 N N . CYS A 1 1 ? 1.094 -0.052 -0.141 1.00 0.00 1 CYS A N 4
ATOM 1751 C CA . CYS A 1 1 ? 1.975 -0.148 -1.299 1.00 0.00 1 CYS A CA 4
ATOM 1752 C C . CYS A 1 1 ? 2.693 -1.494 -1.326 1.00 0.00 1 CYS A C 4
ATOM 1753 O O . CYS A 1 1 ? 2.940 -2.099 -0.282 1.00 0.00 1 CYS A O 4
ATOM 1760 N N . TYR A 1 2 ? 3.024 -1.957 -2.526 1.00 0.00 2 TYR A N 4
ATOM 1761 C CA . TYR A 1 2 ? 3.712 -3.232 -2.690 1.00 0.00 2 TYR A CA 4
ATOM 1762 C C . TYR A 1 2 ? 5.220 -3.062 -2.537 1.00 0.00 2 TYR A C 4
ATOM 1763 O O . TYR A 1 2 ? 5.765 -1.968 -2.680 1.00 0.00 2 TYR A O 4
ATOM 1781 N N . PRO A 1 3 ? 5.912 -4.172 -2.238 1.00 0.00 3 PRO A N 4
ATOM 1782 C CA . PRO A 1 3 ? 7.367 -4.173 -2.059 1.00 0.00 3 PRO A CA 4
ATOM 1783 C C . PRO A 1 3 ? 8.112 -3.943 -3.369 1.00 0.00 3 PRO A C 4
ATOM 1784 O O . PRO A 1 3 ? 8.604 -4.886 -3.988 1.00 0.00 3 PRO A O 4
ATOM 1795 N N . GLY A 1 4 ? 8.192 -2.683 -3.786 1.00 0.00 4 GLY A N 4
ATOM 1796 C CA . GLY A 1 4 ? 8.880 -2.352 -5.021 1.00 0.00 4 GLY A CA 4
ATOM 1797 C C . GLY A 1 4 ? 8.134 -1.319 -5.841 1.00 0.00 4 GLY A C 4
ATOM 1798 O O . GLY A 1 4 ? 8.577 -0.942 -6.925 1.00 0.00 4 GLY A O 4
ATOM 1802 N N . GLN A 1 5 ? 6.998 -0.863 -5.324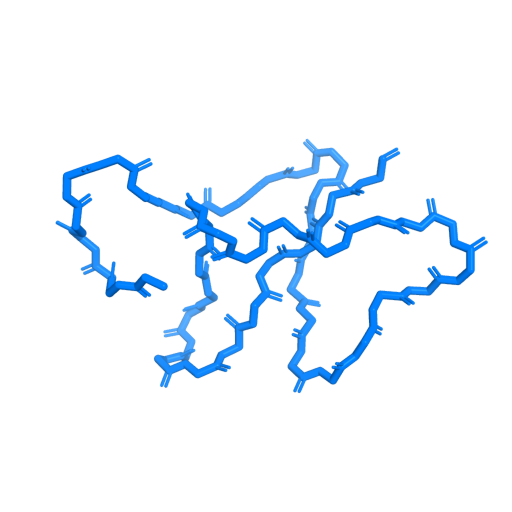 1.00 0.00 5 GLN A N 4
ATOM 1803 C CA . GLN A 1 5 ? 6.188 0.131 -6.018 1.00 0.00 5 GLN A CA 4
ATOM 1804 C C . GLN A 1 5 ? 6.815 1.517 -5.908 1.00 0.00 5 GLN A C 4
ATOM 1805 O O . GLN A 1 5 ? 7.568 1.813 -4.981 1.00 0.00 5 GLN A O 4
ATOM 1819 N N . PRO A 1 6 ? 6.498 2.389 -6.877 1.00 0.00 6 PRO A N 4
ATOM 1820 C CA . PRO A 1 6 ? 7.019 3.758 -6.912 1.00 0.00 6 PRO A CA 4
ATOM 1821 C C . PRO A 1 6 ? 6.437 4.628 -5.804 1.00 0.00 6 PRO A C 4
ATOM 1822 O O . PRO A 1 6 ? 5.228 4.852 -5.747 1.00 0.00 6 PRO A O 4
ATOM 1833 N N . GLY A 1 7 ? 7.305 5.117 -4.923 1.00 0.00 7 GLY A N 4
ATOM 1834 C CA . GLY A 1 7 ? 6.857 5.958 -3.828 1.00 0.00 7 GLY A CA 4
ATOM 1835 C C . GLY A 1 7 ? 6.842 5.224 -2.502 1.00 0.00 7 GLY A C 4
ATOM 1836 O O . GLY A 1 7 ? 6.438 5.780 -1.480 1.00 0.00 7 GLY A O 4
ATOM 1840 N N . CYS A 1 8 ? 7.281 3.970 -2.517 1.00 0.00 8 CYS A N 4
ATOM 1841 C CA . CYS A 1 8 ? 7.314 3.156 -1.307 1.00 0.00 8 CYS A CA 4
ATOM 1842 C C . CYS A 1 8 ? 8.643 2.415 -1.188 1.00 0.00 8 CYS A C 4
ATOM 1843 O O . CYS A 1 8 ? 9.311 2.152 -2.186 1.00 0.00 8 CYS A O 4
ATOM 1850 N N . GLY A 1 9 ? 9.018 2.080 0.043 1.00 0.00 9 GLY A N 4
ATOM 1851 C CA . GLY A 1 9 ? 10.264 1.372 0.272 1.00 0.00 9 GLY A CA 4
ATOM 1852 C C . GLY A 1 9 ? 10.352 0.789 1.668 1.00 0.00 9 GLY A C 4
ATOM 1853 O O . GLY A 1 9 ? 9.419 0.914 2.461 1.00 0.00 9 GLY A O 4
ATOM 1857 N N . HIS A 1 10 ? 11.476 0.147 1.970 1.00 0.00 10 HIS A N 4
ATOM 1858 C CA . HIS A 1 10 ? 11.682 -0.460 3.281 1.00 0.00 10 HIS A CA 4
ATOM 1859 C C . HIS A 1 10 ? 11.820 0.610 4.359 1.00 0.00 10 HIS A C 4
ATOM 1860 O O . HIS A 1 10 ? 12.723 1.446 4.307 1.00 0.00 10 HIS A O 4
ATOM 1874 N N . CYS A 1 11 ? 10.920 0.580 5.335 1.00 0.00 11 CYS A N 4
ATOM 1875 C CA . CYS A 1 11 ? 10.940 1.547 6.426 1.00 0.00 11 CYS A CA 4
ATOM 1876 C C . CYS A 1 11 ? 12.208 1.398 7.262 1.00 0.00 11 CYS A C 4
ATOM 1877 O O . CYS A 1 11 ? 12.936 0.413 7.134 1.00 0.00 11 CYS A O 4
ATOM 1884 N N . SER A 1 12 ? 12.465 2.382 8.117 1.00 0.00 12 SER A N 4
ATOM 1885 C CA . SER A 1 12 ? 13.646 2.363 8.972 1.00 0.00 12 SER A CA 4
ATOM 1886 C C . SER A 1 12 ? 13.423 3.203 10.226 1.00 0.00 12 SER A C 4
ATOM 1887 O O . SER A 1 12 ? 12.676 4.181 10.206 1.00 0.00 12 SER A O 4
ATOM 1895 N N . ARG A 1 13 ? 14.076 2.813 11.316 1.00 0.00 13 ARG A N 4
ATOM 1896 C CA . ARG A 1 13 ? 13.949 3.528 12.580 1.00 0.00 13 ARG A CA 4
ATOM 1897 C C . ARG A 1 13 ? 13.954 5.037 12.354 1.00 0.00 13 ARG A C 4
ATOM 1898 O O . ARG A 1 13 ? 14.616 5.552 11.453 1.00 0.00 13 ARG A O 4
ATOM 1919 N N . PRO A 1 14 ? 13.197 5.763 13.189 1.00 0.00 14 PRO A N 4
ATOM 1920 C CA . PRO A 1 14 ? 12.403 5.161 14.265 1.00 0.00 14 PRO A CA 4
ATOM 1921 C C . PRO A 1 14 ? 11.220 4.359 13.733 1.00 0.00 14 PRO A C 4
ATOM 1922 O O . PRO A 1 14 ? 10.317 3.996 14.485 1.00 0.00 14 PRO A O 4
ATOM 1933 N N . ASN A 1 15 ? 11.233 4.086 12.432 1.00 0.00 15 ASN A N 4
ATOM 1934 C CA . ASN A 1 15 ? 10.160 3.327 11.800 1.00 0.00 15 ASN A CA 4
ATOM 1935 C C . ASN A 1 15 ? 10.392 1.827 11.952 1.00 0.00 15 ASN A C 4
ATOM 1936 O O . ASN A 1 15 ? 11.530 1.358 11.917 1.00 0.00 15 ASN A O 4
ATOM 1947 N N . TYR A 1 16 ? 9.307 1.080 12.121 1.00 0.00 16 TYR A N 4
ATOM 1948 C CA . TYR A 1 16 ? 9.392 -0.367 12.280 1.00 0.00 16 TYR A CA 4
ATOM 1949 C C . TYR A 1 16 ? 8.222 -1.061 11.590 1.00 0.00 16 TYR A C 4
ATOM 1950 O O . TYR A 1 16 ? 7.389 -0.414 10.954 1.00 0.00 16 TYR A O 4
ATOM 1968 N N . CYS A 1 17 ? 8.166 -2.382 11.720 1.00 0.00 17 CYS A N 4
ATOM 1969 C CA . CYS A 1 17 ? 7.100 -3.167 11.110 1.00 0.00 17 CYS A CA 4
ATOM 1970 C C . CYS A 1 17 ? 5.890 -3.252 12.036 1.00 0.00 17 CYS A C 4
ATOM 1971 O O . CYS A 1 17 ? 6.026 -3.536 13.226 1.00 0.00 17 CYS A O 4
ATOM 1978 N N . GLU A 1 18 ? 4.707 -3.005 11.480 1.00 0.00 18 GLU A N 4
ATOM 1979 C CA . GLU A 1 18 ? 3.474 -3.054 12.257 1.00 0.00 18 GLU A CA 4
ATOM 1980 C C . GLU A 1 18 ? 2.306 -3.523 11.394 1.00 0.00 18 GLU A C 4
ATOM 1981 O O . GLU A 1 18 ? 1.928 -2.860 10.428 1.00 0.00 18 GLU A O 4
ATOM 1993 N N . GLY A 1 19 ? 1.738 -4.671 11.749 1.00 0.00 19 GLY A N 4
ATOM 1994 C CA . GLY A 1 19 ? 0.620 -5.210 10.997 1.00 0.00 19 GLY A CA 4
ATOM 1995 C C . GLY A 1 19 ? -0.689 -4.523 11.333 1.00 0.00 19 GLY A C 4
ATOM 1996 O O . GLY A 1 19 ? -1.644 -4.580 10.559 1.00 0.00 19 GLY A O 4
ATOM 2000 N N . ALA A 1 20 ? -0.734 -3.873 12.492 1.00 0.00 20 ALA A N 4
ATOM 2001 C CA . ALA A 1 20 ? -1.935 -3.173 12.928 1.00 0.00 20 ALA A CA 4
ATOM 2002 C C . ALA A 1 20 ? -1.618 -1.737 13.331 1.00 0.00 20 ALA A C 4
ATOM 2003 O O . ALA A 1 20 ? -0.601 -1.178 12.920 1.00 0.00 20 ALA A O 4
ATOM 2010 N N . ARG A 1 21 ? -2.494 -1.145 14.136 1.00 0.00 21 ARG A N 4
ATOM 2011 C CA . ARG A 1 21 ? -2.308 0.227 14.592 1.00 0.00 21 ARG A CA 4
ATOM 2012 C C . ARG A 1 21 ? -1.054 0.347 15.453 1.00 0.00 21 ARG A C 4
ATOM 2013 O O . ARG A 1 21 ? -0.859 -0.421 16.396 1.00 0.00 21 ARG A O 4
ATOM 2034 N N . CYS A 1 22 ? -0.206 1.316 15.123 1.00 0.00 22 CYS A N 4
ATOM 2035 C CA . CYS A 1 22 ? 1.029 1.537 15.865 1.00 0.00 22 CYS A CA 4
ATOM 2036 C C . CYS A 1 22 ? 0.747 1.705 17.355 1.00 0.00 22 CYS A C 4
ATOM 2037 O O . CYS A 1 22 ? -0.382 1.988 17.754 1.00 0.00 22 CYS A O 4
ATOM 2044 N N . GLU A 1 23 ? 1.781 1.529 18.171 1.00 0.00 23 GLU A N 4
ATOM 2045 C CA . GLU A 1 23 ? 1.643 1.660 19.617 1.00 0.00 23 GLU A CA 4
ATOM 2046 C C . GLU A 1 23 ? 1.502 3.125 20.019 1.00 0.00 23 GLU A C 4
ATOM 2047 O O . GLU A 1 23 ? 1.858 4.026 19.259 1.00 0.00 23 GLU A O 4
ATOM 2059 N N . SER A 1 24 ? 0.981 3.356 21.220 1.00 0.00 24 SER A N 4
ATOM 2060 C CA . SER A 1 24 ? 0.788 4.711 21.722 1.00 0.00 24 SER A CA 4
ATOM 2061 C C . SER A 1 24 ? 2.105 5.482 21.725 1.00 0.00 24 SER A C 4
ATOM 2062 O O . SER A 1 24 ? 2.774 5.585 22.752 1.00 0.00 24 SER A O 4
ATOM 2070 N N . GLY A 1 25 ? 2.471 6.021 20.566 1.00 0.00 25 GLY A N 4
ATOM 2071 C CA . GLY A 1 25 ? 3.706 6.775 20.456 1.00 0.00 25 GLY A CA 4
ATOM 2072 C C . GLY A 1 25 ? 4.159 6.938 19.019 1.00 0.00 25 GLY A C 4
ATOM 2073 O O . GLY A 1 25 ? 4.679 7.987 18.639 1.00 0.00 25 GLY A O 4
ATOM 2077 N N . PHE A 1 26 ? 3.964 5.896 18.217 1.00 0.00 26 PHE A N 4
ATOM 2078 C CA . PHE A 1 26 ? 4.359 5.927 16.813 1.00 0.00 26 PHE A CA 4
ATOM 2079 C C . PHE A 1 26 ? 3.179 6.307 15.924 1.00 0.00 26 PHE A C 4
ATOM 2080 O O . PHE A 1 26 ? 2.069 6.531 16.408 1.00 0.00 26 PHE A O 4
ATOM 2097 N N . HIS A 1 27 ? 3.426 6.376 14.620 1.00 0.00 27 HIS A N 4
ATOM 2098 C CA . HIS A 1 27 ? 2.385 6.728 13.662 1.00 0.00 27 HIS A CA 4
ATOM 2099 C C . HIS A 1 27 ? 2.462 5.840 12.424 1.00 0.00 27 HIS A C 4
ATOM 2100 O O . HIS A 1 27 ? 3.533 5.655 11.846 1.00 0.00 27 HIS A O 4
ATOM 2114 N N . ASP A 1 28 ? 1.320 5.291 12.023 1.00 0.00 28 ASP A N 4
ATOM 2115 C CA . ASP A 1 28 ? 1.258 4.422 10.854 1.00 0.00 28 ASP A CA 4
ATOM 2116 C C . ASP A 1 28 ? 1.705 5.166 9.600 1.00 0.00 28 ASP A C 4
ATOM 2117 O O . ASP A 1 28 ? 1.049 6.110 9.158 1.00 0.00 28 ASP A O 4
ATOM 2126 N N . CYS A 1 29 ? 2.825 4.735 9.030 1.00 0.00 29 CYS A N 4
ATOM 2127 C CA . CYS A 1 29 ? 3.362 5.360 7.827 1.00 0.00 29 CYS A CA 4
ATOM 2128 C C . CYS A 1 29 ? 3.425 4.360 6.676 1.00 0.00 29 CYS A C 4
ATOM 2129 O O . CYS A 1 29 ? 4.225 4.509 5.754 1.00 0.00 29 CYS A O 4
ATOM 2136 N N . GLY A 1 30 ? 2.575 3.340 6.738 1.00 0.00 30 GLY A N 4
ATOM 2137 C CA . GLY A 1 30 ? 2.550 2.330 5.696 1.00 0.00 30 GLY A CA 4
ATOM 2138 C C . GLY A 1 30 ? 2.348 2.926 4.317 1.00 0.00 30 GLY A C 4
ATOM 2139 O O . GLY A 1 30 ? 2.510 2.240 3.308 1.00 0.00 30 GLY A O 4
ATOM 2143 N N . SER A 1 31 ? 1.991 4.205 4.273 1.00 0.00 31 SER A N 4
ATOM 2144 C CA . SER A 1 31 ? 1.761 4.892 3.007 1.00 0.00 31 SER A CA 4
ATOM 2145 C C . SER A 1 31 ? 2.865 4.567 2.005 1.00 0.00 31 SER A C 4
ATOM 2146 O O . SER A 1 31 ? 2.643 3.846 1.032 1.00 0.00 31 SER A O 4
ATOM 2154 N N . ASP A 1 32 ? 4.055 5.105 2.250 1.00 0.00 32 ASP A N 4
ATOM 2155 C CA . ASP A 1 32 ? 5.195 4.872 1.371 1.00 0.00 32 ASP A CA 4
ATOM 2156 C C . ASP A 1 32 ? 6.216 3.956 2.036 1.00 0.00 32 ASP A C 4
ATOM 2157 O O . ASP A 1 32 ? 7.417 4.057 1.780 1.00 0.00 32 ASP A O 4
ATOM 2166 N N . HIS A 1 33 ? 5.732 3.061 2.892 1.00 0.00 33 HIS A N 4
ATOM 2167 C CA . HIS A 1 33 ? 6.604 2.126 3.595 1.00 0.00 33 HIS A CA 4
ATOM 2168 C C . HIS A 1 33 ? 5.887 0.805 3.854 1.00 0.00 33 HIS A C 4
ATOM 2169 O O . HIS A 1 33 ? 4.841 0.772 4.504 1.00 0.00 33 HIS A O 4
ATOM 2183 N N . TRP A 1 34 ? 6.454 -0.281 3.342 1.00 0.00 34 TRP A N 4
ATOM 2184 C CA . TRP A 1 34 ? 5.868 -1.605 3.517 1.00 0.00 34 TRP A CA 4
ATOM 2185 C C . TRP A 1 34 ? 6.812 -2.521 4.288 1.00 0.00 34 TRP A C 4
ATOM 2186 O O . TRP A 1 34 ? 7.970 -2.176 4.527 1.00 0.00 34 TRP A O 4
ATOM 2207 N N . CYS A 1 35 ? 6.312 -3.689 4.675 1.00 0.00 35 CYS A N 4
ATOM 2208 C CA . CYS A 1 35 ? 7.110 -4.655 5.420 1.00 0.00 35 CYS A CA 4
ATOM 2209 C C . CYS A 1 35 ? 7.513 -5.828 4.531 1.00 0.00 35 CYS A C 4
ATOM 2210 O O . CYS A 1 35 ? 7.045 -5.952 3.399 1.00 0.00 35 CYS A O 4
ATOM 2217 N N . ASP A 1 36 ? 8.384 -6.685 5.052 1.00 0.00 36 ASP A N 4
ATOM 2218 C CA . ASP A 1 36 ? 8.849 -7.850 4.308 1.00 0.00 36 ASP A CA 4
ATOM 2219 C C . ASP A 1 36 ? 7.676 -8.604 3.689 1.00 0.00 36 ASP A C 4
ATOM 2220 O O . ASP A 1 36 ? 7.758 -9.079 2.557 1.00 0.00 36 ASP A O 4
ATOM 2229 N N . ALA A 1 37 ? 6.585 -8.710 4.441 1.00 0.00 37 ALA A N 4
ATOM 2230 C CA . ALA A 1 37 ? 5.395 -9.405 3.967 1.00 0.00 37 ALA A CA 4
ATOM 2231 C C . ALA A 1 37 ? 4.408 -8.432 3.330 1.00 0.00 37 ALA A C 4
ATOM 2232 O O . ALA A 1 37 ? 3.993 -7.457 3.955 1.00 0.00 37 ALA A O 4
ATOM 2239 N N . SER A 1 38 ? 4.037 -8.704 2.083 1.00 0.00 38 SER A N 4
ATOM 2240 C CA . SER A 1 38 ? 3.103 -7.850 1.360 1.00 0.00 38 SER A CA 4
ATOM 2241 C C . SER A 1 38 ? 1.766 -7.766 2.091 1.00 0.00 38 SER A C 4
ATOM 2242 O O . SER A 1 38 ? 0.801 -8.433 1.721 1.00 0.00 38 SER A O 4
ATOM 2250 N N . GLY A 1 39 ? 1.719 -6.941 3.132 1.00 0.00 39 GLY A N 4
ATOM 2251 C CA . GLY A 1 39 ? 0.497 -6.784 3.900 1.00 0.00 39 GLY A CA 4
ATOM 2252 C C . GLY A 1 39 ? 0.719 -6.028 5.195 1.00 0.00 39 GLY A C 4
ATOM 2253 O O . GLY A 1 39 ? -0.217 -5.460 5.758 1.00 0.00 39 GLY A O 4
ATOM 2257 N N . ASP A 1 40 ? 1.960 -6.022 5.669 1.00 0.00 40 ASP A N 4
ATOM 2258 C CA . ASP A 1 40 ? 2.302 -5.330 6.907 1.00 0.00 40 ASP A CA 4
ATOM 2259 C C . ASP A 1 40 ? 2.708 -3.886 6.628 1.00 0.00 40 ASP A C 4
ATOM 2260 O O . ASP A 1 40 ? 3.515 -3.619 5.738 1.00 0.00 40 ASP A O 4
ATOM 2269 N N . ARG A 1 41 ? 2.141 -2.960 7.394 1.00 0.00 41 ARG A N 4
ATOM 2270 C CA . ARG A 1 41 ? 2.442 -1.543 7.228 1.00 0.00 41 ARG A CA 4
ATOM 2271 C C . ARG A 1 41 ? 3.537 -1.103 8.196 1.00 0.00 41 ARG A C 4
ATOM 2272 O O . ARG A 1 41 ? 3.479 -1.397 9.391 1.00 0.00 41 ARG A O 4
ATOM 2293 N N . CYS A 1 42 ? 4.533 -0.396 7.673 1.00 0.00 42 CYS A N 4
ATOM 2294 C CA . CYS A 1 42 ? 5.641 0.085 8.489 1.00 0.00 42 CYS A CA 4
ATOM 2295 C C . CYS A 1 42 ? 5.250 1.351 9.247 1.00 0.00 42 CYS A C 4
ATOM 2296 O O . CYS A 1 42 ? 4.753 2.311 8.658 1.00 0.00 42 CYS A O 4
ATOM 2303 N N . CYS A 1 43 ? 5.477 1.345 10.556 1.00 0.00 43 CYS A N 4
ATOM 2304 C CA . CYS A 1 43 ? 5.150 2.491 11.395 1.00 0.00 43 CYS A CA 4
ATOM 2305 C C . CYS A 1 43 ? 6.367 3.391 11.585 1.00 0.00 43 CYS A C 4
ATOM 2306 O O . CYS A 1 43 ? 7.504 2.972 11.367 1.00 0.00 43 CYS A O 4
ATOM 2313 N N . CYS A 1 44 ? 6.120 4.631 11.995 1.00 0.00 44 CYS A N 4
ATOM 2314 C CA . CYS A 1 44 ? 7.194 5.592 12.215 1.00 0.00 44 CYS A CA 4
ATOM 2315 C C . CYS A 1 44 ? 6.975 6.364 13.513 1.00 0.00 44 CYS A C 4
ATOM 2316 O O . CYS A 1 44 ? 5.891 6.894 13.757 1.00 0.00 44 CYS A O 4
ATOM 2323 N N . ALA A 1 45 ? 8.012 6.423 14.342 1.00 0.00 45 ALA A N 4
ATOM 2324 C CA . ALA A 1 45 ? 7.934 7.132 15.614 1.00 0.00 45 ALA A CA 4
ATOM 2325 C C . ALA A 1 45 ? 8.089 8.636 15.415 1.00 0.00 45 ALA A C 4
ATOM 2326 O O . ALA A 1 45 ? 7.719 9.428 16.282 1.00 0.00 45 ALA A O 4
ATOM 2333 N N . CYS A 1 1 ? 1.059 -0.095 -0.417 1.00 0.00 1 CYS A N 5
ATOM 2334 C CA . CYS A 1 1 ? 1.972 -0.096 -1.553 1.00 0.00 1 CYS A CA 5
ATOM 2335 C C . CYS A 1 1 ? 2.670 -1.446 -1.690 1.00 0.00 1 CYS A C 5
ATOM 2336 O O . CYS A 1 1 ? 2.839 -2.171 -0.709 1.00 0.00 1 CYS A O 5
ATOM 2343 N N . TYR A 1 2 ? 3.072 -1.777 -2.911 1.00 0.00 2 TYR A N 5
ATOM 2344 C CA . TYR A 1 2 ? 3.750 -3.041 -3.177 1.00 0.00 2 TYR A CA 5
ATOM 2345 C C . TYR A 1 2 ? 5.245 -2.926 -2.900 1.00 0.00 2 TYR A C 5
ATOM 2346 O O . TYR A 1 2 ? 5.821 -1.837 -2.900 1.00 0.00 2 TYR A O 5
ATOM 2364 N N . PRO A 1 3 ? 5.891 -4.076 -2.659 1.00 0.00 3 PRO A N 5
ATOM 2365 C CA . PRO A 1 3 ? 7.329 -4.133 -2.377 1.00 0.00 3 PRO A CA 5
ATOM 2366 C C . PRO A 1 3 ? 8.173 -3.802 -3.602 1.00 0.00 3 PRO A C 5
ATOM 2367 O O . PRO A 1 3 ? 8.623 -4.696 -4.318 1.00 0.00 3 PRO A O 5
ATOM 2378 N N . GLY A 1 4 ? 8.386 -2.511 -3.838 1.00 0.00 4 GLY A N 5
ATOM 2379 C CA . GLY A 1 4 ? 9.177 -2.085 -4.978 1.00 0.00 4 GLY A CA 5
ATOM 2380 C C . GLY A 1 4 ? 8.449 -1.076 -5.844 1.00 0.00 4 GLY A C 5
ATOM 2381 O O . GLY A 1 4 ? 8.880 -0.781 -6.958 1.00 0.00 4 GL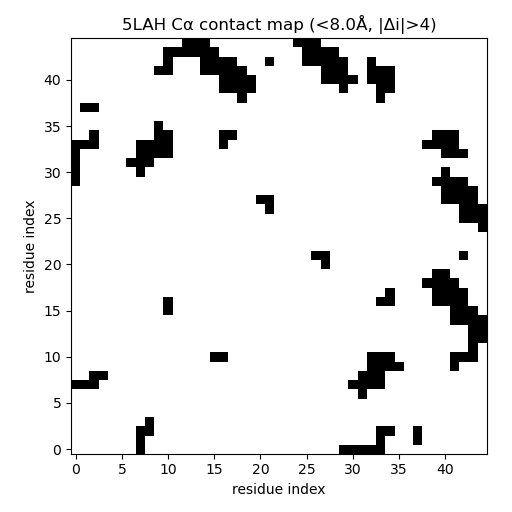Y A O 5
ATOM 2385 N N . GLN A 1 5 ? 7.342 -0.549 -5.332 1.00 0.00 5 GLN A N 5
ATOM 2386 C CA . GLN A 1 5 ? 6.552 0.431 -6.069 1.00 0.00 5 GLN A CA 5
ATOM 2387 C C . GLN A 1 5 ? 7.225 1.799 -6.049 1.00 0.00 5 GLN A C 5
ATOM 2388 O O . GLN A 1 5 ? 8.003 2.122 -5.151 1.00 0.00 5 GLN A O 5
ATOM 2402 N N . PRO A 1 6 ? 6.920 2.624 -7.061 1.00 0.00 6 PRO A N 5
ATOM 2403 C CA . PRO A 1 6 ? 7.485 3.972 -7.182 1.00 0.00 6 PRO A CA 5
ATOM 2404 C C . PRO A 1 6 ? 6.949 4.923 -6.117 1.00 0.00 6 PRO A C 5
ATOM 2405 O O . PRO A 1 6 ? 5.996 5.663 -6.355 1.00 0.00 6 PRO A O 5
ATOM 2416 N N . GLY A 1 7 ? 7.569 4.897 -4.941 1.00 0.00 7 GLY A N 5
ATOM 2417 C CA . GLY A 1 7 ? 7.141 5.762 -3.857 1.00 0.00 7 GLY A CA 5
ATOM 2418 C C . GLY A 1 7 ? 7.063 5.033 -2.530 1.00 0.00 7 GLY A C 5
ATOM 2419 O O . GLY A 1 7 ? 6.660 5.609 -1.519 1.00 0.00 7 GLY A O 5
ATOM 2423 N N . CYS A 1 8 ? 7.447 3.761 -2.532 1.00 0.00 8 CYS A N 5
ATOM 2424 C CA . CYS A 1 8 ? 7.417 2.951 -1.321 1.00 0.00 8 CYS A CA 5
ATOM 2425 C C . CYS A 1 8 ? 8.710 2.155 -1.167 1.00 0.00 8 CYS A C 5
ATOM 2426 O O . CYS A 1 8 ? 9.369 1.824 -2.151 1.00 0.00 8 CYS A O 5
ATOM 2433 N N . GLY A 1 9 ? 9.067 1.850 0.078 1.00 0.00 9 GLY A N 5
ATOM 2434 C CA . GLY A 1 9 ? 10.278 1.096 0.339 1.00 0.00 9 GLY A CA 5
ATOM 2435 C C . GLY A 1 9 ? 10.323 0.539 1.748 1.00 0.00 9 GLY A C 5
ATOM 2436 O O . GLY A 1 9 ? 9.376 0.703 2.518 1.00 0.00 9 GLY A O 5
ATOM 2440 N N . HIS A 1 10 ? 11.425 -0.122 2.087 1.00 0.00 10 HIS A N 5
ATOM 2441 C CA . HIS A 1 10 ? 11.588 -0.706 3.414 1.00 0.00 10 HIS A CA 5
ATOM 2442 C C . HIS A 1 10 ? 11.717 0.383 4.474 1.00 0.00 10 HIS A C 5
ATOM 2443 O O . HIS A 1 10 ? 12.618 1.219 4.415 1.00 0.00 10 HIS A O 5
ATOM 2457 N N . CYS A 1 11 ? 10.808 0.367 5.444 1.00 0.00 11 CYS A N 5
ATOM 2458 C CA . CYS A 1 11 ? 10.818 1.353 6.518 1.00 0.00 11 CYS A CA 5
ATOM 2459 C C . CYS A 1 11 ? 12.079 1.219 7.368 1.00 0.00 11 CYS A C 5
ATOM 2460 O O . CYS A 1 11 ? 12.751 0.188 7.341 1.00 0.00 11 CYS A O 5
ATOM 2467 N N . SER A 1 12 ? 12.392 2.269 8.121 1.00 0.00 12 SER A N 5
ATOM 2468 C CA . SER A 1 12 ? 13.574 2.270 8.976 1.00 0.00 12 SER A CA 5
ATOM 2469 C C . SER A 1 12 ? 13.347 3.132 10.214 1.00 0.00 12 SER A C 5
ATOM 2470 O O . SER A 1 12 ? 12.628 4.130 10.166 1.00 0.00 12 SER A O 5
ATOM 2478 N N . ARG A 1 13 ? 13.965 2.738 11.323 1.00 0.00 13 ARG A N 5
ATOM 2479 C CA . ARG A 1 13 ? 13.830 3.473 12.575 1.00 0.00 13 ARG A CA 5
ATOM 2480 C C . ARG A 1 13 ? 13.845 4.978 12.326 1.00 0.00 13 ARG A C 5
ATOM 2481 O O . ARG A 1 13 ? 14.526 5.478 11.430 1.00 0.00 13 ARG A O 5
ATOM 2502 N N . PRO A 1 14 ? 13.076 5.720 13.137 1.00 0.00 14 PRO A N 5
ATOM 2503 C CA . PRO A 1 14 ? 12.260 5.137 14.207 1.00 0.00 14 PRO A CA 5
ATOM 2504 C C . PRO A 1 14 ? 11.084 4.332 13.665 1.00 0.00 14 PRO A C 5
ATOM 2505 O O . PRO A 1 14 ? 10.163 3.988 14.405 1.00 0.00 14 PRO A O 5
ATOM 2516 N N . ASN A 1 15 ? 11.122 4.035 12.370 1.00 0.00 15 ASN A N 5
ATOM 2517 C CA . ASN A 1 15 ? 10.057 3.271 11.730 1.00 0.00 15 ASN A CA 5
ATOM 2518 C C . ASN A 1 15 ? 10.274 1.773 11.920 1.00 0.00 15 ASN A C 5
ATOM 2519 O O . ASN A 1 15 ? 11.408 1.293 11.920 1.00 0.00 15 ASN A O 5
ATOM 2530 N N . TYR A 1 16 ? 9.179 1.038 12.083 1.00 0.00 16 TYR A N 5
ATOM 2531 C CA . TYR A 1 16 ? 9.248 -0.405 12.276 1.00 0.00 16 TYR A CA 5
ATOM 2532 C C . TYR A 1 16 ? 8.091 -1.105 11.571 1.00 0.00 16 TYR A C 5
ATOM 2533 O O . TYR A 1 16 ? 7.332 -0.482 10.828 1.00 0.00 16 TYR A O 5
ATOM 2551 N N . CYS A 1 17 ? 7.961 -2.406 11.809 1.00 0.00 17 CYS A N 5
ATOM 2552 C CA . CYS A 1 17 ? 6.897 -3.194 11.199 1.00 0.00 17 CYS A CA 5
ATOM 2553 C C . CYS A 1 17 ? 5.672 -3.250 12.107 1.00 0.00 17 CYS A C 5
ATOM 2554 O O . CYS A 1 17 ? 5.791 -3.464 13.313 1.00 0.00 17 CYS A O 5
ATOM 2561 N N . GLU A 1 18 ? 4.496 -3.055 11.518 1.00 0.00 18 GLU A N 5
ATOM 2562 C CA . GLU A 1 18 ? 3.250 -3.083 12.274 1.00 0.00 18 GLU A CA 5
ATOM 2563 C C . GLU A 1 18 ? 2.113 -3.649 11.428 1.00 0.00 18 GLU A C 5
ATOM 2564 O O . GLU A 1 18 ? 1.582 -2.973 10.548 1.00 0.00 18 GLU A O 5
ATOM 2576 N N . GLY A 1 19 ? 1.744 -4.897 11.702 1.00 0.00 19 GLY A N 5
ATOM 2577 C CA . GLY A 1 19 ? 0.674 -5.535 10.958 1.00 0.00 19 GLY A CA 5
ATOM 2578 C C . GLY A 1 19 ? -0.678 -5.355 11.620 1.00 0.00 19 GLY A C 5
ATOM 2579 O O . GLY A 1 19 ? -1.676 -5.920 11.172 1.00 0.00 19 GLY A O 5
ATOM 2583 N N . ALA A 1 20 ? -0.712 -4.568 12.690 1.00 0.00 20 ALA A N 5
ATOM 2584 C CA . ALA A 1 20 ? -1.952 -4.315 13.414 1.00 0.00 20 ALA A CA 5
ATOM 2585 C C . ALA A 1 20 ? -2.208 -2.819 13.559 1.00 0.00 20 ALA A C 5
ATOM 2586 O O . ALA A 1 20 ? -3.087 -2.263 12.901 1.00 0.00 20 ALA A O 5
ATOM 2593 N N . ARG A 1 21 ? -1.435 -2.173 14.426 1.00 0.00 21 ARG A N 5
ATOM 2594 C CA . ARG A 1 21 ? -1.580 -0.741 14.658 1.00 0.00 21 ARG A CA 5
ATOM 2595 C C . ARG A 1 21 ? -0.348 -0.177 15.361 1.00 0.00 21 ARG A C 5
ATOM 2596 O O . ARG A 1 21 ? 0.256 -0.839 16.206 1.00 0.00 21 ARG A O 5
ATOM 2617 N N . CYS A 1 22 ? 0.019 1.050 15.006 1.00 0.00 22 CYS A N 5
ATOM 2618 C CA . CYS A 1 22 ? 1.179 1.703 15.601 1.00 0.00 22 CYS A CA 5
ATOM 2619 C C . CYS A 1 22 ? 1.055 1.752 17.121 1.00 0.00 22 CYS A C 5
ATOM 2620 O O . CYS A 1 22 ? -0.034 1.952 17.659 1.00 0.00 22 CYS A O 5
ATOM 2627 N N . GLU A 1 23 ? 2.179 1.568 17.807 1.00 0.00 23 GLU A N 5
ATOM 2628 C CA . GLU A 1 23 ? 2.196 1.591 19.265 1.00 0.00 23 GLU A CA 5
ATOM 2629 C C . GLU A 1 23 ? 1.975 3.007 19.790 1.00 0.00 23 GLU A C 5
ATOM 2630 O O . GLU A 1 23 ? 2.080 3.980 19.044 1.00 0.00 23 GLU A O 5
ATOM 2642 N N . SER A 1 24 ? 1.669 3.113 21.079 1.00 0.00 24 SER A N 5
ATOM 2643 C CA . SER A 1 24 ? 1.429 4.408 21.704 1.00 0.00 24 SER A CA 5
ATOM 2644 C C . SER A 1 24 ? 2.630 5.331 21.519 1.00 0.00 24 SER A C 5
ATOM 2645 O O . SER A 1 24 ? 3.554 5.337 22.331 1.00 0.00 24 SER A O 5
ATOM 2653 N N . GLY A 1 25 ? 2.608 6.111 20.442 1.00 0.00 25 GLY A N 5
ATOM 2654 C CA . GLY A 1 25 ? 3.700 7.028 20.168 1.00 0.00 25 GLY A CA 5
ATOM 2655 C C . GLY A 1 25 ? 4.100 7.032 18.706 1.00 0.00 25 GLY A C 5
ATOM 2656 O O . GLY A 1 25 ? 4.664 8.008 18.212 1.00 0.00 25 GLY A O 5
ATOM 2660 N N . PHE A 1 26 ? 3.809 5.937 18.011 1.00 0.00 26 PHE A N 5
ATOM 2661 C CA . PHE A 1 26 ? 4.145 5.817 16.597 1.00 0.00 26 PHE A CA 5
ATOM 2662 C C . PHE A 1 26 ? 2.962 6.219 15.721 1.00 0.00 26 PHE A C 5
ATOM 2663 O O . PHE A 1 26 ? 1.827 6.300 16.191 1.00 0.00 26 PHE A O 5
ATOM 2680 N N . HIS A 1 27 ? 3.237 6.472 14.445 1.00 0.00 27 HIS A N 5
ATOM 2681 C CA . HIS A 1 27 ? 2.196 6.866 13.503 1.00 0.00 27 HIS A CA 5
ATOM 2682 C C . HIS A 1 27 ? 2.219 5.974 12.265 1.00 0.00 27 HIS A C 5
ATOM 2683 O O . HIS A 1 27 ? 3.285 5.591 11.783 1.00 0.00 27 HIS A O 5
ATOM 2697 N N . ASP A 1 28 ? 1.036 5.649 11.755 1.00 0.00 28 ASP A N 5
ATOM 2698 C CA . ASP A 1 28 ? 0.920 4.802 10.573 1.00 0.00 28 ASP A CA 5
ATOM 2699 C C . ASP A 1 28 ? 1.516 5.492 9.350 1.00 0.00 28 ASP A C 5
ATOM 2700 O O . ASP A 1 28 ? 1.015 6.523 8.899 1.00 0.00 28 ASP A O 5
ATOM 2709 N N . CYS A 1 29 ? 2.590 4.918 8.818 1.00 0.00 29 CYS A N 5
ATOM 2710 C CA . CYS A 1 29 ? 3.257 5.478 7.649 1.00 0.00 29 CYS A CA 5
ATOM 2711 C C . CYS A 1 29 ? 3.403 4.428 6.552 1.00 0.00 29 CYS A C 5
ATOM 2712 O O . CYS A 1 29 ? 4.261 4.543 5.677 1.00 0.00 29 CYS A O 5
ATOM 2719 N N . GLY A 1 30 ? 2.559 3.402 6.605 1.00 0.00 30 GLY A N 5
ATOM 2720 C CA . GLY A 1 30 ? 2.610 2.346 5.611 1.00 0.00 30 GLY A CA 5
ATOM 2721 C C . GLY A 1 30 ? 2.426 2.869 4.200 1.00 0.00 30 GLY A C 5
ATOM 2722 O O . GLY A 1 30 ? 2.615 2.135 3.230 1.00 0.00 30 GLY A O 5
ATOM 2726 N N . SER A 1 31 ? 2.055 4.140 4.085 1.00 0.00 31 SER A N 5
ATOM 2727 C CA . SER A 1 31 ? 1.840 4.759 2.782 1.00 0.00 31 SER A CA 5
ATOM 2728 C C . SER A 1 31 ? 2.982 4.424 1.827 1.00 0.00 31 SER A C 5
ATOM 2729 O O . SER A 1 31 ? 2.792 3.715 0.839 1.00 0.00 31 SER A O 5
ATOM 2737 N N . ASP A 1 32 ? 4.168 4.940 2.129 1.00 0.00 32 ASP A N 5
ATOM 2738 C CA . ASP A 1 32 ? 5.342 4.697 1.299 1.00 0.00 32 ASP A CA 5
ATOM 2739 C C . ASP A 1 32 ? 6.321 3.762 2.002 1.00 0.00 32 ASP A C 5
ATOM 2740 O O . ASP A 1 32 ? 7.528 3.819 1.768 1.00 0.00 32 ASP A O 5
ATOM 2749 N N . HIS A 1 33 ? 5.792 2.901 2.867 1.00 0.00 33 HIS A N 5
ATOM 2750 C CA . HIS A 1 33 ? 6.619 1.954 3.606 1.00 0.00 33 HIS A CA 5
ATOM 2751 C C . HIS A 1 33 ? 5.857 0.659 3.870 1.00 0.00 33 HIS A C 5
ATOM 2752 O O . HIS A 1 33 ? 4.799 0.667 4.498 1.00 0.00 33 HIS A O 5
ATOM 2766 N N . TRP A 1 34 ? 6.403 -0.451 3.386 1.00 0.00 34 TRP A N 5
ATOM 2767 C CA . TRP A 1 34 ? 5.774 -1.755 3.569 1.00 0.00 34 TRP A CA 5
ATOM 2768 C C . TRP A 1 34 ? 6.681 -2.691 4.359 1.00 0.00 34 TRP A C 5
ATOM 2769 O O . TRP A 1 34 ? 7.859 -2.400 4.568 1.00 0.00 34 TRP A O 5
ATOM 2790 N N . CYS A 1 35 ? 6.126 -3.816 4.796 1.00 0.00 35 CYS A N 5
ATOM 2791 C CA . CYS A 1 35 ? 6.886 -4.796 5.564 1.00 0.00 35 CYS A CA 5
ATOM 2792 C C . CYS A 1 35 ? 7.258 -5.996 4.698 1.00 0.00 35 CYS A C 5
ATOM 2793 O O . CYS A 1 35 ? 6.745 -6.158 3.590 1.00 0.00 35 CYS A O 5
ATOM 2800 N N . ASP A 1 36 ? 8.152 -6.834 5.211 1.00 0.00 36 ASP A N 5
ATOM 2801 C CA . ASP A 1 36 ? 8.592 -8.020 4.486 1.00 0.00 36 ASP A CA 5
ATOM 2802 C C . ASP A 1 36 ? 7.401 -8.767 3.893 1.00 0.00 36 ASP A C 5
ATOM 2803 O O . ASP A 1 36 ? 7.468 -9.270 2.771 1.00 0.00 36 ASP A O 5
ATOM 2812 N N . ALA A 1 37 ? 6.314 -8.837 4.653 1.00 0.00 37 ALA A N 5
ATOM 2813 C CA . ALA A 1 37 ? 5.108 -9.521 4.202 1.00 0.00 37 ALA A CA 5
ATOM 2814 C C . ALA A 1 37 ? 4.136 -8.547 3.546 1.00 0.00 37 ALA A C 5
ATOM 2815 O O . ALA A 1 37 ? 3.715 -7.567 4.161 1.00 0.00 37 ALA A O 5
ATOM 2822 N N . SER A 1 38 ? 3.785 -8.822 2.294 1.00 0.00 38 SER A N 5
ATOM 2823 C CA . SER A 1 38 ? 2.866 -7.966 1.552 1.00 0.00 38 SER A CA 5
ATOM 2824 C C . SER A 1 38 ? 1.526 -7.856 2.272 1.00 0.00 38 SER A C 5
ATOM 2825 O O . SER A 1 38 ? 0.553 -8.510 1.899 1.00 0.00 38 SER A O 5
ATOM 2833 N N . GLY A 1 39 ? 1.483 -7.024 3.308 1.00 0.00 39 GLY A N 5
ATOM 2834 C CA . GLY A 1 39 ? 0.258 -6.843 4.065 1.00 0.00 39 GLY A CA 5
ATOM 2835 C C . GLY A 1 39 ? 0.476 -6.051 5.339 1.00 0.00 39 GLY A C 5
ATOM 2836 O O . GLY A 1 39 ? -0.459 -5.454 5.874 1.00 0.00 39 GLY A O 5
ATOM 2840 N N . ASP A 1 40 ? 1.711 -6.047 5.827 1.00 0.00 40 ASP A N 5
ATOM 2841 C CA . ASP A 1 40 ? 2.048 -5.323 7.048 1.00 0.00 40 ASP A CA 5
ATOM 2842 C C . ASP A 1 40 ? 2.467 -3.891 6.731 1.00 0.00 40 ASP A C 5
ATOM 2843 O O . ASP A 1 40 ? 3.284 -3.655 5.841 1.00 0.00 40 ASP A O 5
ATOM 2852 N N . ARG A 1 41 ? 1.902 -2.938 7.466 1.00 0.00 41 ARG A N 5
ATOM 2853 C CA . ARG A 1 41 ? 2.215 -1.529 7.262 1.00 0.00 41 ARG A CA 5
ATOM 2854 C C . ARG A 1 41 ? 3.314 -1.073 8.218 1.00 0.00 41 ARG A C 5
ATOM 2855 O O . ARG A 1 41 ? 3.282 -1.379 9.410 1.00 0.00 41 ARG A O 5
ATOM 2876 N N . CYS A 1 42 ? 4.286 -0.339 7.686 1.00 0.00 42 CYS A N 5
ATOM 2877 C CA . CYS A 1 42 ? 5.396 0.159 8.490 1.00 0.00 42 CYS A CA 5
ATOM 2878 C C . CYS A 1 42 ? 4.988 1.410 9.263 1.00 0.00 42 CYS A C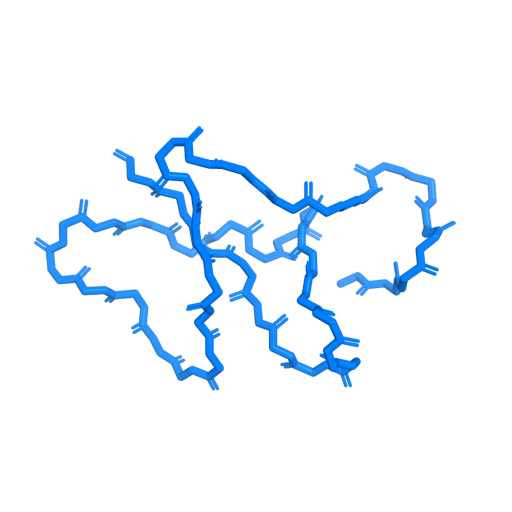 5
ATOM 2879 O O . CYS A 1 42 ? 4.463 2.365 8.690 1.00 0.00 42 CYS A O 5
ATOM 2886 N N . CYS A 1 43 ? 5.234 1.398 10.569 1.00 0.00 43 CYS A N 5
ATOM 2887 C CA . CYS A 1 43 ? 4.894 2.529 11.423 1.00 0.00 43 CYS A CA 5
ATOM 2888 C C . CYS A 1 43 ? 6.135 3.350 11.759 1.00 0.00 43 CYS A C 5
ATOM 2889 O O . CYS A 1 43 ? 7.192 2.799 12.070 1.00 0.00 43 CYS A O 5
ATOM 2896 N N . CYS A 1 44 ? 6.000 4.670 11.695 1.00 0.00 44 CYS A N 5
ATOM 2897 C CA . CYS A 1 44 ? 7.110 5.568 11.992 1.00 0.00 44 CYS A CA 5
ATOM 2898 C C . CYS A 1 44 ? 6.852 6.343 13.281 1.00 0.00 44 CYS A C 5
ATOM 2899 O O . CYS A 1 44 ? 5.759 6.866 13.495 1.00 0.00 44 CYS A O 5
ATOM 2906 N N . ALA A 1 45 ? 7.867 6.412 14.137 1.00 0.00 45 ALA A N 5
ATOM 2907 C CA . ALA A 1 45 ? 7.752 7.124 15.403 1.00 0.00 45 ALA A CA 5
ATOM 2908 C C . ALA A 1 45 ? 7.893 8.629 15.202 1.00 0.00 45 ALA A C 5
ATOM 2909 O O . ALA A 1 45 ? 8.854 9.095 14.590 1.00 0.00 45 ALA A O 5
ATOM 2916 N N . CYS A 1 1 ? 1.192 0.095 -0.272 1.00 0.00 1 CYS A N 6
ATOM 2917 C CA . CYS A 1 1 ? 2.073 -0.027 -1.427 1.00 0.00 1 CYS A CA 6
ATOM 2918 C C . CYS A 1 1 ? 2.731 -1.403 -1.467 1.00 0.00 1 CYS A C 6
ATOM 2919 O O . CYS A 1 1 ? 2.927 -2.039 -0.431 1.00 0.00 1 CYS A O 6
ATOM 2926 N N . TYR A 1 2 ? 3.070 -1.856 -2.669 1.00 0.00 2 TYR A N 6
ATOM 2927 C CA . TYR A 1 2 ? 3.704 -3.157 -2.845 1.00 0.00 2 TYR A CA 6
ATOM 2928 C C . TYR A 1 2 ? 5.214 -3.057 -2.656 1.00 0.00 2 TYR A C 6
ATOM 2929 O O . TYR A 1 2 ? 5.811 -1.987 -2.776 1.00 0.00 2 TYR A O 6
ATOM 2947 N N . PRO A 1 3 ? 5.848 -4.199 -2.352 1.00 0.00 3 PRO A N 6
ATOM 2948 C CA . PRO A 1 3 ? 7.297 -4.269 -2.141 1.00 0.00 3 PRO A CA 6
ATOM 2949 C C . PRO A 1 3 ? 8.082 -4.061 -3.432 1.00 0.00 3 PRO A C 6
ATOM 2950 O O . PRO A 1 3 ? 8.524 -5.021 -4.062 1.00 0.00 3 PRO A O 6
ATOM 2961 N N . GLY A 1 4 ? 8.252 -2.801 -3.820 1.00 0.00 4 GLY A N 6
ATOM 2962 C CA . GLY A 1 4 ? 8.983 -2.491 -5.034 1.00 0.00 4 GLY A CA 6
ATOM 2963 C C . GLY A 1 4 ? 8.299 -1.425 -5.868 1.00 0.00 4 GLY A C 6
ATOM 2964 O O . GLY A 1 4 ? 8.772 -1.076 -6.949 1.00 0.00 4 GLY A O 6
ATOM 2968 N N . GLN A 1 5 ? 7.183 -0.909 -5.364 1.00 0.00 5 GLN A N 6
ATOM 2969 C CA . GLN A 1 5 ? 6.431 0.121 -6.072 1.00 0.00 5 GLN A CA 6
ATOM 2970 C C . GLN A 1 5 ? 7.122 1.476 -5.955 1.00 0.00 5 GLN A C 6
ATOM 2971 O O . GLN A 1 5 ? 7.877 1.736 -5.018 1.00 0.00 5 GLN A O 6
ATOM 2985 N N . PRO A 1 6 ? 6.861 2.360 -6.929 1.00 0.00 6 PRO A N 6
ATOM 2986 C CA . PRO A 1 6 ? 7.448 3.703 -6.958 1.00 0.00 6 PRO A CA 6
ATOM 2987 C C . PRO A 1 6 ? 6.893 4.602 -5.859 1.00 0.00 6 PRO A C 6
ATOM 2988 O O . PRO A 1 6 ? 5.694 4.876 -5.814 1.00 0.00 6 PRO A O 6
ATOM 2999 N N . GLY A 1 7 ? 7.773 5.058 -4.973 1.00 0.00 7 GLY A N 6
ATOM 3000 C CA . GLY A 1 7 ? 7.352 5.922 -3.885 1.00 0.00 7 GLY A CA 6
ATOM 3001 C C . GLY A 1 7 ? 7.253 5.185 -2.564 1.00 0.00 7 GLY A C 6
ATOM 3002 O O . GLY A 1 7 ? 6.851 5.760 -1.553 1.00 0.00 7 GLY A O 6
ATOM 3006 N N . CYS A 1 8 ? 7.619 3.907 -2.573 1.00 0.00 8 CYS A N 6
ATOM 3007 C CA . CYS A 1 8 ? 7.567 3.089 -1.367 1.00 0.00 8 CYS A CA 6
ATOM 3008 C C . CYS A 1 8 ? 8.851 2.279 -1.205 1.00 0.00 8 CYS A C 6
ATOM 3009 O O . CYS A 1 8 ? 9.548 1.999 -2.179 1.00 0.00 8 CYS A O 6
ATOM 3016 N N . GLY A 1 9 ? 9.155 1.905 0.034 1.00 0.00 9 GLY A N 6
ATOM 3017 C CA . GLY A 1 9 ? 10.353 1.131 0.302 1.00 0.00 9 GLY A CA 6
ATOM 3018 C C . GLY A 1 9 ? 10.376 0.567 1.709 1.00 0.00 9 GLY A C 6
ATOM 3019 O O . GLY A 1 9 ? 9.425 0.742 2.472 1.00 0.00 9 GLY A O 6
ATOM 3023 N N . HIS A 1 10 ? 11.464 -0.115 2.054 1.00 0.00 10 HIS A N 6
ATOM 3024 C CA . HIS A 1 10 ? 11.607 -0.708 3.379 1.00 0.00 10 HIS A CA 6
ATOM 3025 C C . HIS A 1 10 ? 11.755 0.373 4.445 1.00 0.00 10 HIS A C 6
ATOM 3026 O O . HIS A 1 10 ? 12.675 1.190 4.393 1.00 0.00 10 HIS A O 6
ATOM 3040 N N . CYS A 1 11 ? 10.843 0.372 5.412 1.00 0.00 11 CYS A N 6
ATOM 3041 C CA . CYS A 1 11 ? 10.870 1.353 6.490 1.00 0.00 11 CYS A CA 6
ATOM 3042 C C . CYS A 1 11 ? 12.127 1.192 7.340 1.00 0.00 11 CYS A C 6
ATOM 3043 O O . CYS A 1 11 ? 12.819 0.177 7.258 1.00 0.00 11 CYS A O 6
ATOM 3050 N N . SER A 1 12 ? 12.417 2.200 8.156 1.00 0.00 12 SER A N 6
ATOM 3051 C CA . SER A 1 12 ? 13.592 2.173 9.018 1.00 0.00 12 SER A CA 6
ATOM 3052 C C . SER A 1 12 ? 13.388 3.059 10.243 1.00 0.00 12 SER A C 6
ATOM 3053 O O . SER A 1 12 ? 12.681 4.065 10.184 1.00 0.00 12 SER A O 6
ATOM 3061 N N . ARG A 1 13 ? 14.013 2.678 11.353 1.00 0.00 13 ARG A N 6
ATOM 3062 C CA . ARG A 1 13 ? 13.899 3.436 12.593 1.00 0.00 13 ARG A CA 6
ATOM 3063 C C . ARG A 1 13 ? 13.954 4.936 12.319 1.00 0.00 13 ARG A C 6
ATOM 3064 O O . ARG A 1 13 ? 14.645 5.402 11.413 1.00 0.00 13 ARG A O 6
ATOM 3085 N N . PRO A 1 14 ? 13.209 5.712 13.121 1.00 0.00 14 PRO A N 6
ATOM 3086 C CA . PRO A 1 14 ? 12.383 5.168 14.203 1.00 0.00 14 PRO A CA 6
ATOM 3087 C C . PRO A 1 14 ? 11.182 4.387 13.679 1.00 0.00 14 PRO A C 6
ATOM 3088 O O . PRO A 1 14 ? 10.259 4.073 14.429 1.00 0.00 14 PRO A O 6
ATOM 3099 N N . ASN A 1 15 ? 11.202 4.076 12.387 1.00 0.00 15 ASN A N 6
ATOM 3100 C CA . ASN A 1 15 ? 10.115 3.331 11.764 1.00 0.00 15 ASN A CA 6
ATOM 3101 C C . ASN A 1 15 ? 10.300 1.830 11.962 1.00 0.00 15 ASN A C 6
ATOM 3102 O O . ASN A 1 15 ? 11.425 1.329 11.979 1.00 0.00 15 ASN A O 6
ATOM 3113 N N . TYR A 1 16 ? 9.189 1.117 12.111 1.00 0.00 16 TYR A N 6
ATOM 3114 C CA . TYR A 1 16 ? 9.228 -0.327 12.310 1.00 0.00 16 TYR A CA 6
ATOM 3115 C C . TYR A 1 16 ? 8.064 -1.007 11.596 1.00 0.00 16 TYR A C 6
ATOM 3116 O O . TYR A 1 16 ? 7.273 -0.356 10.913 1.00 0.00 16 TYR A O 6
ATOM 3134 N N . CYS A 1 17 ? 7.966 -2.322 11.759 1.00 0.00 17 CYS A N 6
ATOM 3135 C CA . CYS A 1 17 ? 6.899 -3.093 11.131 1.00 0.00 17 CYS A CA 6
ATOM 3136 C C . CYS A 1 17 ? 5.656 -3.121 12.015 1.00 0.00 17 CYS A C 6
ATOM 3137 O O . CYS A 1 17 ? 5.748 -3.310 13.227 1.00 0.00 17 CYS A O 6
ATOM 3144 N N . GLU A 1 18 ? 4.494 -2.932 11.397 1.00 0.00 18 GLU A N 6
ATOM 3145 C CA . GLU A 1 18 ? 3.232 -2.934 12.128 1.00 0.00 18 GLU A CA 6
ATOM 3146 C C . GLU A 1 18 ? 2.110 -3.520 11.275 1.00 0.00 18 GLU A C 6
ATOM 3147 O O . GLU A 1 18 ? 1.580 -2.856 10.386 1.00 0.00 18 GLU A O 6
ATOM 3159 N N . GLY A 1 19 ? 1.754 -4.771 11.553 1.00 0.00 19 GLY A N 6
ATOM 3160 C CA . GLY A 1 19 ? 0.699 -5.426 10.803 1.00 0.00 19 GLY A CA 6
ATOM 3161 C C . GLY A 1 19 ? -0.665 -5.239 11.437 1.00 0.00 19 GLY A C 6
ATOM 3162 O O . GLY A 1 19 ? -1.648 -5.834 10.996 1.00 0.00 19 GLY A O 6
ATOM 3166 N N . ALA A 1 20 ? -0.725 -4.413 12.476 1.00 0.00 20 ALA A N 6
ATOM 3167 C CA . ALA A 1 20 ? -1.978 -4.149 13.172 1.00 0.00 20 ALA A CA 6
ATOM 3168 C C . ALA A 1 20 ? -2.181 -2.654 13.390 1.00 0.00 20 ALA A C 6
ATOM 3169 O O . ALA A 1 20 ? -2.968 -2.016 12.690 1.00 0.00 20 ALA A O 6
ATOM 3176 N N . ARG A 1 21 ? -1.467 -2.100 14.365 1.00 0.00 21 ARG A N 6
ATOM 3177 C CA . ARG A 1 21 ? -1.571 -0.680 14.676 1.00 0.00 21 ARG A CA 6
ATOM 3178 C C . ARG A 1 21 ? -0.327 -0.193 15.413 1.00 0.00 21 ARG A C 6
ATOM 3179 O O . ARG A 1 21 ? 0.256 -0.920 16.217 1.00 0.00 21 ARG A O 6
ATOM 3200 N N . CYS A 1 22 ? 0.074 1.043 15.134 1.00 0.00 22 CYS A N 6
ATOM 3201 C CA . CYS A 1 22 ? 1.248 1.628 15.769 1.00 0.00 22 CYS A CA 6
ATOM 3202 C C . CYS A 1 22 ? 1.029 1.794 17.270 1.00 0.00 22 CYS A C 6
ATOM 3203 O O . CYS A 1 22 ? -0.107 1.829 17.741 1.00 0.00 22 CYS A O 6
ATOM 3210 N N . GLU A 1 23 ? 2.126 1.895 18.015 1.00 0.00 23 GLU A N 6
ATOM 3211 C CA . GLU A 1 23 ? 2.054 2.056 19.462 1.00 0.00 23 GLU A CA 6
ATOM 3212 C C . GLU A 1 23 ? 1.655 3.482 19.831 1.00 0.00 23 GLU A C 6
ATOM 3213 O O . GLU A 1 23 ? 1.587 4.361 18.972 1.00 0.00 23 GLU A O 6
ATOM 3225 N N . SER A 1 24 ? 1.393 3.703 21.116 1.00 0.00 24 SER A N 6
ATOM 3226 C CA . SER A 1 24 ? 0.998 5.021 21.599 1.00 0.00 24 SER A CA 6
ATOM 3227 C C . SER A 1 24 ? 2.177 5.988 21.567 1.00 0.00 24 SER A C 6
ATOM 3228 O O . SER A 1 24 ? 2.348 6.806 22.470 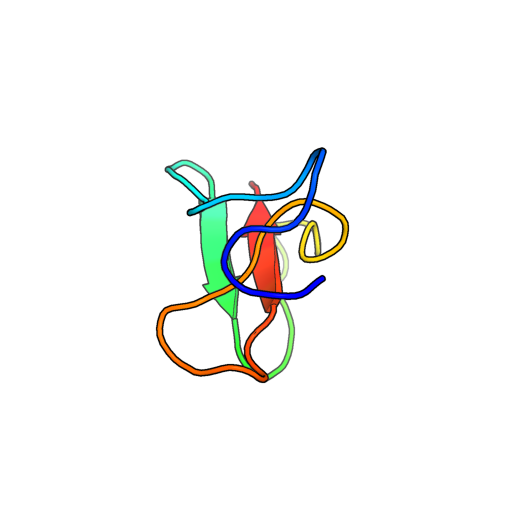1.00 0.00 24 SER A O 6
ATOM 3236 N N . GLY A 1 25 ? 2.989 5.888 20.518 1.00 0.00 25 GLY A N 6
ATOM 3237 C CA . GLY A 1 25 ? 4.142 6.759 20.387 1.00 0.00 25 GLY A CA 6
ATOM 3238 C C . GLY A 1 25 ? 4.678 6.801 18.970 1.00 0.00 25 GLY A C 6
ATOM 3239 O O . GLY A 1 25 ? 5.761 7.331 18.723 1.00 0.00 25 GLY A O 6
ATOM 3243 N N . PHE A 1 26 ? 3.919 6.239 18.035 1.00 0.00 26 PHE A N 6
ATOM 3244 C CA . PHE A 1 26 ? 4.325 6.212 16.634 1.00 0.00 26 PHE A CA 6
ATOM 3245 C C . PHE A 1 26 ? 3.166 6.605 15.724 1.00 0.00 26 PHE A C 6
ATOM 3246 O O . PHE A 1 26 ? 2.058 6.875 16.191 1.00 0.00 26 PHE A O 6
ATOM 3263 N N . HIS A 1 27 ? 3.428 6.637 14.421 1.00 0.00 27 HIS A N 6
ATOM 3264 C CA . HIS A 1 27 ? 2.407 6.998 13.444 1.00 0.00 27 HIS A CA 6
ATOM 3265 C C . HIS A 1 27 ? 2.476 6.084 12.224 1.00 0.00 27 HIS A C 6
ATOM 3266 O O . HIS A 1 27 ? 3.543 5.894 11.639 1.00 0.00 27 HIS A O 6
ATOM 3280 N N . ASP A 1 28 ? 1.333 5.522 11.846 1.00 0.00 28 ASP A N 6
ATOM 3281 C CA . ASP A 1 28 ? 1.264 4.629 10.696 1.00 0.00 28 ASP A CA 6
ATOM 3282 C C . ASP A 1 28 ? 1.757 5.330 9.433 1.00 0.00 28 ASP A C 6
ATOM 3283 O O . ASP A 1 28 ? 1.148 6.293 8.967 1.00 0.00 28 ASP A O 6
ATOM 3292 N N . CYS A 1 29 ? 2.864 4.840 8.885 1.00 0.00 29 CYS A N 6
ATOM 3293 C CA . CYS A 1 29 ? 3.440 5.419 7.677 1.00 0.00 29 CYS A CA 6
ATOM 3294 C C . CYS A 1 29 ? 3.476 4.395 6.546 1.00 0.00 29 CYS A C 6
ATOM 3295 O O . CYS A 1 29 ? 4.274 4.509 5.617 1.00 0.00 29 CYS A O 6
ATOM 3302 N N . GLY A 1 30 ? 2.605 3.395 6.633 1.00 0.00 30 GLY A N 6
ATOM 3303 C CA . GLY A 1 30 ? 2.554 2.365 5.612 1.00 0.00 30 GLY A CA 6
ATOM 3304 C C . GLY A 1 30 ? 2.384 2.939 4.219 1.00 0.00 30 GLY A C 6
ATOM 3305 O O . GLY A 1 30 ? 2.546 2.231 3.225 1.00 0.00 30 GLY A O 6
ATOM 3309 N N . SER A 1 31 ? 2.055 4.224 4.146 1.00 0.00 31 SER A N 6
ATOM 3310 C CA . SER A 1 31 ? 1.858 4.891 2.864 1.00 0.00 31 SER A CA 6
ATOM 3311 C C . SER A 1 31 ? 2.968 4.525 1.885 1.00 0.00 31 SER A C 6
ATOM 3312 O O . SER A 1 31 ? 2.742 3.799 0.916 1.00 0.00 31 SER A O 6
ATOM 3320 N N . ASP A 1 32 ? 4.168 5.032 2.144 1.00 0.00 32 ASP A N 6
ATOM 3321 C CA . ASP A 1 32 ? 5.316 4.758 1.286 1.00 0.00 32 ASP A CA 6
ATOM 3322 C C . ASP A 1 32 ? 6.306 3.830 1.984 1.00 0.00 32 ASP A C 6
ATOM 3323 O O . ASP A 1 32 ? 7.513 3.905 1.750 1.00 0.00 32 ASP A O 6
ATOM 3332 N N . HIS A 1 33 ? 5.788 2.957 2.842 1.00 0.00 33 HIS A N 6
ATOM 3333 C CA . HIS A 1 33 ? 6.627 2.015 3.574 1.00 0.00 33 HIS A CA 6
ATOM 3334 C C . HIS A 1 33 ? 5.880 0.710 3.833 1.00 0.00 33 HIS A C 6
ATOM 3335 O O . HIS A 1 33 ? 4.828 0.703 4.473 1.00 0.00 33 HIS A O 6
ATOM 3349 N N . TRP A 1 34 ? 6.430 -0.390 3.333 1.00 0.00 34 TRP A N 6
ATOM 3350 C CA . TRP A 1 34 ? 5.814 -1.700 3.510 1.00 0.00 34 TRP A CA 6
ATOM 3351 C C . TRP A 1 34 ? 6.731 -2.631 4.297 1.00 0.00 34 TRP A C 6
ATOM 3352 O O . TRP A 1 34 ? 7.901 -2.320 4.523 1.00 0.00 34 TRP A O 6
ATOM 3373 N N . CYS A 1 35 ? 6.194 -3.773 4.711 1.00 0.00 35 CYS A N 6
ATOM 3374 C CA . CYS A 1 35 ? 6.963 -4.749 5.473 1.00 0.00 35 CYS A CA 6
ATOM 3375 C C . CYS A 1 35 ? 7.323 -5.953 4.608 1.00 0.00 35 CYS A C 6
ATOM 3376 O O . CYS A 1 35 ? 6.827 -6.098 3.490 1.00 0.00 35 CYS A O 6
ATOM 3383 N N . ASP A 1 36 ? 8.188 -6.814 5.132 1.00 0.00 36 ASP A N 6
ATOM 3384 C CA . ASP A 1 36 ? 8.614 -8.007 4.409 1.00 0.00 36 ASP A CA 6
ATOM 3385 C C . ASP A 1 36 ? 7.418 -8.720 3.785 1.00 0.00 36 ASP A C 6
ATOM 3386 O O . ASP A 1 36 ? 7.495 -9.217 2.662 1.00 0.00 36 ASP A O 6
ATOM 3395 N N . ALA A 1 37 ? 6.313 -8.767 4.523 1.00 0.00 37 ALA A N 6
ATOM 3396 C CA . ALA A 1 37 ? 5.101 -9.418 4.042 1.00 0.00 37 ALA A CA 6
ATOM 3397 C C . ALA A 1 37 ? 4.169 -8.416 3.369 1.00 0.00 37 ALA A C 6
ATOM 3398 O O . ALA A 1 37 ? 3.746 -7.438 3.984 1.00 0.00 37 ALA A O 6
ATOM 3405 N N . SER A 1 38 ? 3.855 -8.666 2.102 1.00 0.00 38 SER A N 6
ATOM 3406 C CA . SER A 1 38 ? 2.977 -7.783 1.343 1.00 0.00 38 SER A CA 6
ATOM 3407 C C . SER A 1 38 ? 1.620 -7.647 2.028 1.00 0.00 38 SER A C 6
ATOM 3408 O O . SER A 1 38 ? 0.642 -8.274 1.624 1.00 0.00 38 SER A O 6
ATOM 3416 N N . GLY A 1 39 ? 1.570 -6.821 3.070 1.00 0.00 39 GLY A N 6
ATOM 3417 C CA . GLY A 1 39 ? 0.330 -6.617 3.795 1.00 0.00 39 GLY A CA 6
ATOM 3418 C C . GLY A 1 39 ? 0.536 -5.865 5.095 1.00 0.00 39 GLY A C 6
ATOM 3419 O O . GLY A 1 39 ? -0.395 -5.255 5.621 1.00 0.00 39 GLY A O 6
ATOM 3423 N N . ASP A 1 40 ? 1.757 -5.909 5.615 1.00 0.00 40 ASP A N 6
ATOM 3424 C CA . ASP A 1 40 ? 2.083 -5.227 6.862 1.00 0.00 40 ASP A CA 6
ATOM 3425 C C . ASP A 1 40 ? 2.531 -3.793 6.597 1.00 0.00 40 ASP A C 6
ATOM 3426 O O . ASP A 1 40 ? 3.382 -3.547 5.742 1.00 0.00 40 ASP A O 6
ATOM 3435 N N . ARG A 1 41 ? 1.951 -2.851 7.334 1.00 0.00 41 ARG A N 6
ATOM 3436 C CA . ARG A 1 41 ? 2.289 -1.442 7.176 1.00 0.00 41 ARG A CA 6
ATOM 3437 C C . ARG A 1 41 ? 3.367 -1.027 8.172 1.00 0.00 41 ARG A C 6
ATOM 3438 O O . ARG A 1 41 ? 3.261 -1.298 9.368 1.00 0.00 41 ARG A O 6
ATOM 3459 N N . CYS A 1 42 ? 4.406 -0.367 7.671 1.00 0.00 42 CYS A N 6
ATOM 3460 C CA . CYS A 1 42 ? 5.505 0.086 8.515 1.00 0.00 42 CYS A CA 6
ATOM 3461 C C . CYS A 1 42 ? 5.139 1.379 9.238 1.00 0.00 42 CYS A C 6
ATOM 3462 O O . CYS A 1 42 ? 4.643 2.326 8.626 1.00 0.00 42 CYS A O 6
ATOM 3469 N N . CYS A 1 43 ? 5.388 1.412 10.543 1.00 0.00 43 CYS A N 6
ATOM 3470 C CA . CYS A 1 43 ? 5.085 2.587 11.350 1.00 0.00 43 CYS A CA 6
ATOM 3471 C C . CYS A 1 43 ? 6.321 3.467 11.514 1.00 0.00 43 CYS A C 6
ATOM 3472 O O . CYS A 1 43 ? 7.448 3.018 11.308 1.00 0.00 43 CYS A O 6
ATOM 3479 N N . CYS A 1 44 ? 6.100 4.724 11.886 1.00 0.00 44 CYS A N 6
ATOM 3480 C CA . CYS A 1 44 ? 7.194 5.668 12.078 1.00 0.00 44 CYS A CA 6
ATOM 3481 C C . CYS A 1 44 ? 6.987 6.490 13.347 1.00 0.00 44 CYS A C 6
ATOM 3482 O O . CYS A 1 44 ? 5.917 7.057 13.564 1.00 0.00 44 CYS A O 6
ATOM 3489 N N . ALA A 1 45 ? 8.019 6.548 14.182 1.00 0.00 45 ALA A N 6
ATOM 3490 C CA . ALA A 1 45 ? 7.952 7.302 15.428 1.00 0.00 45 ALA A CA 6
ATOM 3491 C C . ALA A 1 45 ? 8.150 8.793 15.180 1.00 0.00 45 ALA A C 6
ATOM 3492 O O . ALA A 1 45 ? 8.018 9.608 16.094 1.00 0.00 45 ALA A O 6
ATOM 3499 N N . CYS A 1 1 ? 1.287 0.047 -0.126 1.00 0.00 1 CYS A N 7
ATOM 3500 C CA . CYS A 1 1 ? 2.105 0.040 -1.332 1.00 0.00 1 CYS A CA 7
ATOM 3501 C C . CYS A 1 1 ? 2.729 -1.334 -1.560 1.00 0.00 1 CYS A C 7
ATOM 3502 O O . CYS A 1 1 ? 2.872 -2.124 -0.626 1.00 0.00 1 CYS A O 7
ATOM 3509 N N . TYR A 1 2 ? 3.098 -1.611 -2.805 1.00 0.00 2 TYR A N 7
ATOM 3510 C CA . TYR A 1 2 ? 3.704 -2.889 -3.156 1.00 0.00 2 TYR A CA 7
ATOM 3511 C C . TYR A 1 2 ? 5.209 -2.866 -2.904 1.00 0.00 2 TYR A C 7
ATOM 3512 O O . TYR A 1 2 ? 5.848 -1.814 -2.904 1.00 0.00 2 TYR A O 7
ATOM 3530 N N . PRO A 1 3 ? 5.789 -4.055 -2.683 1.00 0.00 3 PRO A N 7
ATOM 3531 C CA . PRO A 1 3 ? 7.225 -4.200 -2.426 1.00 0.00 3 PRO A CA 7
ATOM 3532 C C . PRO A 1 3 ? 8.068 -3.908 -3.663 1.00 0.00 3 PRO A C 7
ATOM 3533 O O . PRO A 1 3 ? 8.500 -4.824 -4.361 1.00 0.00 3 PRO A O 7
ATOM 3544 N N . GLY A 1 4 ? 8.298 -2.626 -3.928 1.00 0.00 4 GLY A N 7
ATOM 3545 C CA . GLY A 1 4 ? 9.089 -2.237 -5.081 1.00 0.00 4 GLY A CA 7
ATOM 3546 C C . GLY A 1 4 ? 8.411 -1.167 -5.914 1.00 0.00 4 GLY A C 7
ATOM 3547 O O . GLY A 1 4 ? 8.822 -0.900 -7.043 1.00 0.00 4 GLY A O 7
ATOM 3551 N N . GLN A 1 5 ? 7.371 -0.556 -5.357 1.00 0.00 5 GLN A N 7
ATOM 3552 C CA . GLN A 1 5 ? 6.634 0.489 -6.059 1.00 0.00 5 GLN A CA 7
ATOM 3553 C C . GLN A 1 5 ? 7.420 1.796 -6.068 1.00 0.00 5 GLN A C 7
ATOM 3554 O O . GLN A 1 5 ? 8.273 2.042 -5.215 1.00 0.00 5 GLN A O 7
ATOM 3568 N N . PRO A 1 6 ? 7.127 2.656 -7.055 1.00 0.00 6 PRO A N 7
ATOM 3569 C CA . PRO A 1 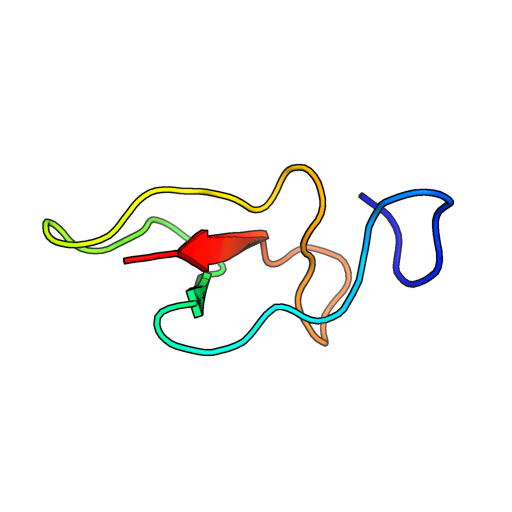6 ? 7.795 3.953 -7.198 1.00 0.00 6 PRO A CA 7
ATOM 3570 C C . PRO A 1 6 ? 7.404 4.932 -6.097 1.00 0.00 6 PRO A C 7
ATOM 3571 O O . PRO A 1 6 ? 6.434 5.677 -6.230 1.00 0.00 6 PRO A O 7
ATOM 3582 N N . GLY A 1 7 ? 8.166 4.925 -5.007 1.00 0.00 7 GLY A N 7
ATOM 3583 C CA . GLY A 1 7 ? 7.883 5.817 -3.898 1.00 0.00 7 GLY A CA 7
ATOM 3584 C C . GLY A 1 7 ? 7.907 5.105 -2.560 1.00 0.00 7 GLY A C 7
ATOM 3585 O O . GLY A 1 7 ? 8.203 5.712 -1.530 1.00 0.00 7 GLY A O 7
ATOM 3589 N N . CYS A 1 8 ? 7.593 3.814 -2.574 1.00 0.00 8 CYS A N 7
ATOM 3590 C CA . CYS A 1 8 ? 7.578 3.017 -1.353 1.00 0.00 8 CYS A CA 7
ATOM 3591 C C . CYS A 1 8 ? 8.899 2.277 -1.169 1.00 0.00 8 CYS A C 7
ATOM 3592 O O . CYS A 1 8 ? 9.740 2.254 -2.067 1.00 0.00 8 CYS A O 7
ATOM 3599 N N . GLY A 1 9 ? 9.074 1.671 0.001 1.00 0.00 9 GLY A N 7
ATOM 3600 C CA . GLY A 1 9 ? 10.295 0.937 0.282 1.00 0.00 9 GLY A CA 7
ATOM 3601 C C . GLY A 1 9 ? 10.339 0.407 1.701 1.00 0.00 9 GLY A C 7
ATOM 3602 O O . GLY A 1 9 ? 9.399 0.598 2.473 1.00 0.00 9 GLY A O 7
ATOM 3606 N N . HIS A 1 10 ? 11.434 -0.263 2.047 1.00 0.00 10 HIS A N 7
ATOM 3607 C CA . HIS A 1 10 ? 11.597 -0.824 3.383 1.00 0.00 10 HIS A CA 7
ATOM 3608 C C . HIS A 1 10 ? 11.733 0.283 4.424 1.00 0.00 10 HIS A C 7
ATOM 3609 O O . HIS A 1 10 ? 12.632 1.120 4.343 1.00 0.00 10 HIS A O 7
ATOM 3623 N N . CYS A 1 11 ? 10.833 0.282 5.402 1.00 0.00 11 CYS A N 7
ATOM 3624 C CA . CYS A 1 11 ? 10.850 1.286 6.459 1.00 0.00 11 CYS A CA 7
ATOM 3625 C C . CYS A 1 11 ? 12.120 1.171 7.297 1.00 0.00 11 CYS A C 7
ATOM 3626 O O . CYS A 1 11 ? 12.819 0.159 7.249 1.00 0.00 11 CYS A O 7
ATOM 3633 N N . SER A 1 12 ? 12.412 2.216 8.065 1.00 0.00 12 SER A N 7
ATOM 3634 C CA . SER A 1 12 ? 13.599 2.235 8.912 1.00 0.00 12 SER A CA 7
ATOM 3635 C C . SER A 1 12 ? 13.387 3.135 10.125 1.00 0.00 12 SER A C 7
ATOM 3636 O O . SER A 1 12 ? 12.679 4.140 10.050 1.00 0.00 12 SER A O 7
ATOM 3644 N N . ARG A 1 13 ? 14.006 2.768 11.242 1.00 0.00 13 ARG A N 7
ATOM 3645 C CA . ARG A 1 13 ? 13.885 3.541 12.473 1.00 0.00 13 ARG A CA 7
ATOM 3646 C C . ARG A 1 13 ? 13.911 5.038 12.179 1.00 0.00 13 ARG A C 7
ATOM 3647 O O . ARG A 1 13 ? 14.593 5.505 11.267 1.00 0.00 13 ARG A O 7
ATOM 3668 N N . PRO A 1 14 ? 13.149 5.809 12.969 1.00 0.00 14 PRO A N 7
ATOM 3669 C CA . PRO A 1 14 ? 12.333 5.264 14.058 1.00 0.00 14 PRO A CA 7
ATOM 3670 C C . PRO A 1 14 ? 11.149 4.452 13.543 1.00 0.00 14 PRO A C 7
ATOM 3671 O O . PRO A 1 14 ? 10.228 4.135 14.295 1.00 0.00 14 PRO A O 7
ATOM 3682 N N . ASN A 1 15 ? 11.180 4.119 12.257 1.00 0.00 15 ASN A N 7
ATOM 3683 C CA . ASN A 1 15 ? 10.108 3.343 11.643 1.00 0.00 15 ASN A CA 7
ATOM 3684 C C . ASN A 1 15 ? 10.320 1.849 11.867 1.00 0.00 15 ASN A C 7
ATOM 3685 O O . ASN A 1 15 ? 11.454 1.368 11.884 1.00 0.00 15 ASN A O 7
ATOM 3696 N N . TYR A 1 16 ? 9.223 1.121 12.038 1.00 0.00 16 TYR A N 7
ATOM 3697 C CA . TYR A 1 16 ? 9.288 -0.318 12.263 1.00 0.00 16 TYR A CA 7
ATOM 3698 C C . TYR A 1 16 ? 8.130 -1.031 11.572 1.00 0.00 16 TYR A C 7
ATOM 3699 O O . TYR A 1 16 ? 7.347 -0.413 10.850 1.00 0.00 16 TYR A O 7
ATOM 3717 N N . CYS A 1 17 ? 8.026 -2.336 11.800 1.00 0.00 17 CYS A N 7
ATOM 3718 C CA . CYS A 1 17 ? 6.964 -3.135 11.201 1.00 0.00 17 CYS A CA 7
ATOM 3719 C C . CYS A 1 17 ? 5.744 -3.192 12.116 1.00 0.00 17 CYS A C 7
ATOM 3720 O O . CYS A 1 17 ? 5.873 -3.367 13.327 1.00 0.00 17 CYS A O 7
ATOM 3727 N N . GLU A 1 18 ? 4.562 -3.043 11.527 1.00 0.00 18 GLU A N 7
ATOM 3728 C CA . GLU A 1 18 ? 3.320 -3.077 12.289 1.00 0.00 18 GLU A CA 7
ATOM 3729 C C . GLU A 1 18 ? 2.191 -3.686 11.462 1.00 0.00 18 GLU A C 7
ATOM 3730 O O . GLU A 1 18 ? 1.776 -3.124 10.449 1.00 0.00 18 GLU A O 7
ATOM 3742 N N . GLY A 1 19 ? 1.698 -4.840 11.903 1.00 0.00 19 GLY A N 7
ATOM 3743 C CA . GLY A 1 19 ? 0.623 -5.506 11.193 1.00 0.00 19 GLY A CA 7
ATOM 3744 C C . GLY A 1 19 ? -0.727 -5.287 11.846 1.00 0.00 19 GLY A C 7
ATOM 3745 O O . GLY A 1 19 ? -1.727 -5.875 11.435 1.00 0.00 19 GLY A O 7
ATOM 3749 N N . ALA A 1 20 ? -0.757 -4.438 12.869 1.00 0.00 20 ALA A N 7
ATOM 3750 C CA . ALA A 1 20 ? -1.994 -4.143 13.580 1.00 0.00 20 ALA A CA 7
ATOM 3751 C C . ALA A 1 20 ? -2.223 -2.638 13.682 1.00 0.00 20 ALA A C 7
ATOM 3752 O O . ALA A 1 20 ? -3.093 -2.086 13.009 1.00 0.00 20 ALA A O 7
ATOM 3759 N N . ARG A 1 21 ? -1.437 -1.981 14.529 1.00 0.00 21 ARG A N 7
ATOM 3760 C CA . ARG A 1 21 ? -1.555 -0.541 14.720 1.00 0.00 21 ARG A CA 7
ATOM 3761 C C . ARG A 1 21 ? -0.296 0.027 15.369 1.00 0.00 21 ARG A C 7
ATOM 3762 O O . ARG A 1 21 ? 0.342 -0.631 16.192 1.00 0.00 21 ARG A O 7
ATOM 3783 N N . CYS A 1 22 ? 0.057 1.251 14.992 1.00 0.00 22 CYS A N 7
ATOM 3784 C CA . CYS A 1 22 ? 1.239 1.908 15.536 1.00 0.00 22 CYS A CA 7
ATOM 3785 C C . CYS A 1 22 ? 1.164 1.992 17.057 1.00 0.00 22 CYS A C 7
ATOM 3786 O O . CYS A 1 22 ? 0.090 2.186 17.625 1.00 0.00 22 CYS A O 7
ATOM 3793 N N . GLU A 1 23 ? 2.312 1.846 17.710 1.00 0.00 23 GLU A N 7
ATOM 3794 C CA . GLU A 1 23 ? 2.376 1.905 19.166 1.00 0.00 23 GLU A CA 7
ATOM 3795 C C . GLU A 1 23 ? 2.136 3.327 19.664 1.00 0.00 23 GLU A C 7
ATOM 3796 O O . GLU A 1 23 ? 2.183 4.283 18.890 1.00 0.00 23 GLU A O 7
ATOM 3808 N N . SER A 1 24 ? 1.878 3.458 20.961 1.00 0.00 24 SER A N 7
ATOM 3809 C CA . SER A 1 24 ? 1.626 4.763 21.562 1.00 0.00 24 SER A CA 7
ATOM 3810 C C . SER A 1 24 ? 2.801 5.707 21.324 1.00 0.00 24 SER A C 7
ATOM 3811 O O . SER A 1 24 ? 3.757 5.734 22.098 1.00 0.00 24 SER A O 7
ATOM 3819 N N . GLY A 1 25 ? 2.722 6.480 20.246 1.00 0.00 25 GLY A N 7
ATOM 3820 C CA . GLY A 1 25 ? 3.784 7.415 19.924 1.00 0.00 25 GLY A CA 7
ATOM 3821 C C . GLY A 1 25 ? 4.187 7.354 18.464 1.00 0.00 25 GLY A C 7
ATOM 3822 O O . GLY A 1 25 ? 4.763 8.303 17.931 1.00 0.00 25 GLY A O 7
ATOM 3826 N N . PHE A 1 26 ? 3.885 6.235 17.815 1.00 0.00 26 PHE A N 7
ATOM 3827 C CA . PHE A 1 26 ? 4.223 6.052 16.408 1.00 0.00 26 PHE A CA 7
ATOM 3828 C C . PHE A 1 26 ? 3.044 6.425 15.513 1.00 0.00 26 PHE A C 7
ATOM 3829 O O . PHE A 1 26 ? 1.905 6.515 15.973 1.00 0.00 26 PHE A O 7
ATOM 3846 N N . HIS A 1 27 ? 3.326 6.642 14.232 1.00 0.00 27 HIS A N 7
ATOM 3847 C CA . HIS A 1 27 ? 2.290 7.005 13.272 1.00 0.00 27 HIS A CA 7
ATOM 3848 C C . HIS A 1 27 ? 2.320 6.075 12.063 1.00 0.00 27 HIS A C 7
ATOM 3849 O O . HIS A 1 27 ? 3.389 5.690 11.590 1.00 0.00 27 HIS A O 7
ATOM 3863 N N . ASP A 1 28 ? 1.140 5.718 11.569 1.00 0.00 28 ASP A N 7
ATOM 3864 C CA . ASP A 1 28 ? 1.030 4.833 10.415 1.00 0.00 28 ASP A CA 7
ATOM 3865 C C . ASP A 1 28 ? 1.600 5.497 9.165 1.00 0.00 28 ASP A C 7
ATOM 3866 O O . ASP A 1 28 ? 1.062 6.491 8.677 1.00 0.00 28 ASP A O 7
ATOM 3875 N N . CYS A 1 29 ? 2.693 4.941 8.652 1.00 0.00 29 CYS A N 7
ATOM 3876 C CA . CYS A 1 29 ? 3.338 5.479 7.460 1.00 0.00 29 CYS A CA 7
ATOM 3877 C C . CYS A 1 29 ? 3.410 4.426 6.359 1.00 0.00 29 CYS A C 7
ATOM 3878 O O . CYS A 1 29 ? 4.268 4.491 5.479 1.00 0.00 29 CYS A O 7
ATOM 3885 N N . GLY A 1 30 ? 2.503 3.455 6.414 1.00 0.00 30 GLY A N 7
ATOM 3886 C CA . GLY A 1 30 ? 2.481 2.402 5.416 1.00 0.00 30 GLY A CA 7
ATOM 3887 C C . GLY A 1 30 ? 2.390 2.944 4.004 1.00 0.00 30 GLY A C 7
ATOM 3888 O O . GLY A 1 30 ? 2.577 2.207 3.036 1.00 0.00 30 GLY A O 7
ATOM 3892 N N . SER A 1 31 ? 2.101 4.236 3.884 1.00 0.00 31 SER A N 7
ATOM 3893 C CA . SER A 1 31 ? 1.979 4.874 2.579 1.00 0.00 31 SER A CA 7
ATOM 3894 C C . SER A 1 31 ? 3.107 4.433 1.651 1.00 0.00 31 SER A C 7
ATOM 3895 O O . SER A 1 31 ? 2.886 3.680 0.702 1.00 0.00 31 SER A O 7
ATOM 3903 N N . ASP A 1 32 ? 4.316 4.907 1.932 1.00 0.00 32 ASP A N 7
ATOM 3904 C CA . ASP A 1 32 ? 5.479 4.561 1.124 1.00 0.00 32 ASP A CA 7
ATOM 3905 C C . ASP A 1 32 ? 6.431 3.656 1.901 1.00 0.00 32 ASP A C 7
ATOM 3906 O O . ASP A 1 32 ? 7.647 3.708 1.713 1.00 0.00 32 ASP A O 7
ATOM 3915 N N . HIS A 1 33 ? 5.869 2.827 2.775 1.00 0.00 33 HIS A N 7
ATOM 3916 C CA . HIS A 1 33 ? 6.668 1.911 3.582 1.00 0.00 33 HIS A CA 7
ATOM 3917 C C . HIS A 1 33 ? 5.894 0.629 3.875 1.00 0.00 33 HIS A C 7
ATOM 3918 O O . HIS A 1 33 ? 4.842 0.661 4.514 1.00 0.00 33 HIS A O 7
ATOM 3932 N N . TRP A 1 34 ? 6.420 -0.495 3.403 1.00 0.00 34 TRP A N 7
ATOM 3933 C CA . TRP A 1 34 ? 5.777 -1.787 3.614 1.00 0.00 34 TRP A CA 7
ATOM 3934 C C . TRP A 1 34 ? 6.684 -2.724 4.405 1.00 0.00 34 TRP A C 7
ATOM 3935 O O . TRP A 1 34 ? 7.861 -2.430 4.618 1.00 0.00 34 TRP A O 7
ATOM 3956 N N . CYS A 1 35 ? 6.131 -3.852 4.836 1.00 0.00 35 CYS A N 7
ATOM 3957 C CA . CYS A 1 35 ? 6.890 -4.832 5.604 1.00 0.00 35 CYS A CA 7
ATOM 3958 C C . CYS A 1 35 ? 7.249 -6.038 4.741 1.00 0.00 35 CYS A C 7
ATOM 3959 O O . CYS A 1 35 ? 6.756 -6.183 3.622 1.00 0.00 35 CYS A O 7
ATOM 3966 N N . ASP A 1 36 ? 8.111 -6.900 5.269 1.00 0.00 36 ASP A N 7
ATOM 3967 C CA . ASP A 1 36 ? 8.536 -8.094 4.548 1.00 0.00 36 ASP A CA 7
ATOM 3968 C C . ASP A 1 36 ? 7.334 -8.845 3.983 1.00 0.00 36 ASP A C 7
ATOM 3969 O O . ASP A 1 36 ? 7.384 -9.368 2.870 1.00 0.00 36 ASP A O 7
ATOM 3978 N N . ALA A 1 37 ? 6.256 -8.894 4.759 1.00 0.00 37 ALA A N 7
ATOM 3979 C CA . ALA A 1 37 ? 5.041 -9.579 4.335 1.00 0.00 37 ALA A CA 7
ATOM 3980 C C . ALA A 1 37 ? 4.068 -8.611 3.670 1.00 0.00 37 ALA A C 7
ATOM 3981 O O . ALA A 1 37 ? 3.681 -7.603 4.261 1.00 0.00 37 ALA A O 7
ATOM 3988 N N . SER A 1 38 ? 3.677 -8.924 2.439 1.00 0.00 38 SER A N 7
ATOM 3989 C CA . SER A 1 38 ? 2.753 -8.079 1.693 1.00 0.00 38 SER A CA 7
ATOM 3990 C C . SER A 1 38 ? 1.427 -7.938 2.434 1.00 0.00 38 SER A C 7
ATOM 3991 O O . SER A 1 38 ? 0.436 -8.578 2.085 1.00 0.00 38 SER A O 7
ATOM 3999 N N . GLY A 1 39 ? 1.417 -7.093 3.461 1.00 0.00 39 GLY A N 7
ATOM 4000 C CA . GLY A 1 39 ? 0.209 -6.882 4.237 1.00 0.00 39 GLY A CA 7
ATOM 4001 C C . GLY A 1 39 ? 0.461 -6.077 5.496 1.00 0.00 39 GLY A C 7
ATOM 4002 O O . GLY A 1 39 ? -0.456 -5.466 6.045 1.00 0.00 39 GLY A O 7
ATOM 4006 N N . ASP A 1 40 ? 1.708 -6.077 5.956 1.00 0.00 40 ASP A N 7
ATOM 4007 C CA . ASP A 1 40 ? 2.078 -5.341 7.159 1.00 0.00 40 ASP A CA 7
ATOM 4008 C C . ASP A 1 40 ? 2.513 -3.920 6.815 1.00 0.00 40 ASP A C 7
ATOM 4009 O O . ASP A 1 40 ? 3.350 -3.712 5.937 1.00 0.00 40 ASP A O 7
ATOM 4018 N N . ARG A 1 41 ? 1.937 -2.946 7.512 1.00 0.00 41 ARG A N 7
ATOM 4019 C CA . ARG A 1 41 ? 2.263 -1.544 7.279 1.00 0.00 41 ARG A CA 7
ATOM 4020 C C . ARG A 1 41 ? 3.349 -1.071 8.241 1.00 0.00 41 ARG A C 7
ATOM 4021 O O . ARG A 1 41 ? 3.285 -1.331 9.443 1.00 0.00 41 ARG A O 7
ATOM 4042 N N . CYS A 1 42 ? 4.346 -0.375 7.703 1.00 0.00 42 CYS A N 7
ATOM 4043 C CA . CYS A 1 42 ? 5.447 0.134 8.512 1.00 0.00 42 CYS A CA 7
ATOM 4044 C C . CYS A 1 42 ? 5.041 1.411 9.241 1.00 0.00 42 CYS A C 7
ATOM 4045 O O . CYS A 1 42 ? 4.510 2.343 8.636 1.00 0.00 42 CYS A O 7
ATOM 4052 N N . CYS A 1 43 ? 5.294 1.447 10.545 1.00 0.00 43 CYS A N 7
ATOM 4053 C CA . CYS A 1 43 ? 4.955 2.609 11.358 1.00 0.00 43 CYS A CA 7
ATOM 4054 C C . CYS A 1 43 ? 6.200 3.434 11.672 1.00 0.00 43 CYS A C 7
ATOM 4055 O O . CYS A 1 43 ? 7.249 2.890 12.016 1.00 0.00 43 CYS A O 7
ATOM 4062 N N . CYS A 1 44 ? 6.075 4.752 11.552 1.00 0.00 44 CYS A N 7
ATOM 4063 C CA . CYS A 1 44 ? 7.188 5.654 11.822 1.00 0.00 44 CYS A CA 7
ATOM 4064 C C . CYS A 1 44 ? 6.933 6.467 13.088 1.00 0.00 44 CYS A C 7
ATOM 4065 O O . CYS A 1 44 ? 5.844 7.004 13.285 1.00 0.00 44 CYS A O 7
ATOM 4072 N N . ALA A 1 45 ? 7.947 6.554 13.943 1.00 0.00 45 ALA A N 7
ATOM 4073 C CA . ALA A 1 45 ? 7.835 7.303 15.188 1.00 0.00 45 ALA A CA 7
ATOM 4074 C C . ALA A 1 45 ? 7.985 8.801 14.943 1.00 0.00 45 ALA A C 7
ATOM 4075 O O . ALA A 1 45 ? 7.414 9.618 15.667 1.00 0.00 45 ALA A O 7
ATOM 4082 N N . CYS A 1 1 ? 1.210 0.174 -0.092 1.00 0.00 1 CYS A N 8
ATOM 4083 C CA . CYS A 1 1 ? 2.079 0.123 -1.261 1.00 0.00 1 CYS A CA 8
ATOM 4084 C C . CYS A 1 1 ? 2.706 -1.260 -1.413 1.00 0.00 1 CYS A C 8
ATOM 4085 O O . CYS A 1 1 ? 2.857 -1.995 -0.436 1.00 0.00 1 CYS A O 8
ATOM 4092 N N . TYR A 1 2 ? 3.070 -1.607 -2.642 1.00 0.00 2 TYR A N 8
ATOM 4093 C CA . TYR A 1 2 ? 3.679 -2.902 -2.922 1.00 0.00 2 TYR A CA 8
ATOM 4094 C C . TYR A 1 2 ? 5.195 -2.838 -2.757 1.00 0.00 2 TYR A C 8
ATOM 4095 O O . TYR A 1 2 ? 5.798 -1.765 -2.731 1.00 0.00 2 TYR A O 8
ATOM 4113 N N . PRO A 1 3 ? 5.826 -4.016 -2.643 1.00 0.00 3 PRO A N 8
ATOM 4114 C CA . PRO A 1 3 ? 7.279 -4.122 -2.479 1.00 0.00 3 PRO A CA 8
ATOM 4115 C C . PRO A 1 3 ? 8.035 -3.728 -3.743 1.00 0.00 3 PRO A C 8
ATOM 4116 O O . PRO A 1 3 ? 8.113 -4.501 -4.698 1.00 0.00 3 PRO A O 8
ATOM 4127 N N . GLY A 1 4 ? 8.592 -2.521 -3.743 1.00 0.00 4 GLY A N 8
ATOM 4128 C CA . GLY A 1 4 ? 9.335 -2.046 -4.895 1.00 0.00 4 GLY A CA 8
ATOM 4129 C C . GLY A 1 4 ? 8.548 -1.050 -5.722 1.00 0.00 4 GLY A C 8
ATOM 4130 O O . GLY A 1 4 ? 8.875 -0.801 -6.882 1.00 0.00 4 GLY A O 8
ATOM 4134 N N . GLN A 1 5 ? 7.506 -0.479 -5.125 1.00 0.00 5 GLN A N 8
ATOM 4135 C CA . GLN A 1 5 ? 6.669 0.494 -5.816 1.00 0.00 5 GLN A CA 8
ATOM 4136 C C . GLN A 1 5 ? 7.372 1.844 -5.916 1.00 0.00 5 GLN A C 8
ATOM 4137 O O . GLN A 1 5 ? 8.287 2.152 -5.153 1.00 0.00 5 GLN A O 8
ATOM 4151 N N . PRO A 1 6 ? 6.935 2.669 -6.880 1.00 0.00 6 PRO A N 8
ATOM 4152 C CA . PRO A 1 6 ? 7.509 3.999 -7.103 1.00 0.00 6 PRO A CA 8
ATOM 4153 C C . PRO A 1 6 ? 7.169 4.972 -5.979 1.00 0.00 6 PRO A C 8
ATOM 4154 O O . PRO A 1 6 ? 6.151 5.662 -6.029 1.00 0.00 6 PRO A O 8
ATOM 4165 N N . GLY A 1 7 ? 8.029 5.024 -4.966 1.00 0.00 7 GLY A N 8
ATOM 4166 C CA . GLY A 1 7 ? 7.801 5.917 -3.845 1.00 0.00 7 GLY A CA 8
ATOM 4167 C C . GLY A 1 7 ? 7.848 5.197 -2.512 1.00 0.00 7 GLY A C 8
ATOM 4168 O O . GLY A 1 7 ? 8.145 5.802 -1.481 1.00 0.00 7 GLY A O 8
ATOM 4172 N N . CYS A 1 8 ? 7.553 3.901 -2.530 1.00 0.00 8 CYS A N 8
ATOM 4173 C CA . CYS A 1 8 ? 7.561 3.097 -1.314 1.00 0.00 8 CYS A CA 8
ATOM 4174 C C . CYS A 1 8 ? 8.896 2.377 -1.146 1.00 0.00 8 CYS A C 8
ATOM 4175 O O . CYS A 1 8 ? 9.720 2.354 -2.059 1.00 0.00 8 CYS A O 8
ATOM 4182 N N . GLY A 1 9 ? 9.102 1.789 0.029 1.00 0.00 9 GLY A N 8
ATOM 4183 C CA . GLY A 1 9 ? 10.337 1.076 0.295 1.00 0.00 9 GLY A CA 8
ATOM 4184 C C . GLY A 1 9 ? 10.394 0.520 1.704 1.00 0.00 9 GLY A C 8
ATOM 4185 O O . GLY A 1 9 ? 9.451 0.679 2.480 1.00 0.00 9 GLY A O 8
ATOM 4189 N N . HIS A 1 10 ? 11.502 -0.135 2.037 1.00 0.00 10 HIS A N 8
ATOM 4190 C CA . HIS A 1 10 ? 11.677 -0.717 3.362 1.00 0.00 10 HIS A CA 8
ATOM 4191 C C . HIS A 1 10 ? 11.786 0.373 4.424 1.00 0.00 10 HIS A C 8
ATOM 4192 O O . HIS A 1 10 ? 12.670 1.228 4.363 1.00 0.00 10 HIS A O 8
ATOM 4206 N N . CYS A 1 11 ? 10.881 0.337 5.397 1.00 0.00 11 CYS A N 8
ATOM 4207 C CA . CYS A 1 11 ? 10.874 1.322 6.472 1.00 0.00 11 CYS A CA 8
ATOM 4208 C C . CYS A 1 11 ? 12.140 1.214 7.317 1.00 0.00 11 CYS A C 8
ATOM 4209 O O . CYS A 1 11 ? 12.856 0.214 7.257 1.00 0.00 11 CYS A O 8
ATOM 4216 N N . SER A 1 12 ? 12.410 2.250 8.104 1.00 0.00 12 SER A N 8
ATOM 4217 C CA . SER A 1 12 ? 13.591 2.274 8.959 1.00 0.00 12 SER A CA 8
ATOM 4218 C C . SER A 1 12 ? 13.342 3.116 10.207 1.00 0.00 12 SER A C 8
ATOM 4219 O O . SER A 1 12 ? 12.611 4.106 10.165 1.00 0.00 12 SER A O 8
ATOM 4227 N N . ARG A 1 13 ? 13.956 2.716 11.315 1.00 0.00 13 ARG A N 8
ATOM 4228 C CA . ARG A 1 13 ? 13.801 3.433 12.575 1.00 0.00 13 ARG A CA 8
ATOM 4229 C C . ARG A 1 13 ? 13.796 4.942 12.346 1.00 0.00 13 ARG A C 8
ATOM 4230 O O . ARG A 1 13 ? 14.474 5.461 11.459 1.00 0.00 13 ARG A O 8
ATOM 4251 N N . PRO A 1 14 ? 13.014 5.662 13.163 1.00 0.00 14 PRO A N 8
ATOM 4252 C CA . PRO A 1 14 ? 12.203 5.055 14.222 1.00 0.00 14 PRO A CA 8
ATOM 4253 C C . PRO A 1 14 ? 11.040 4.241 13.666 1.00 0.00 14 PRO A C 8
ATOM 4254 O O . PRO A 1 14 ? 10.119 3.878 14.397 1.00 0.00 14 PRO A O 8
ATOM 4265 N N . ASN A 1 15 ? 11.088 3.957 12.369 1.00 0.00 15 ASN A N 8
ATOM 4266 C CA . ASN A 1 15 ? 10.037 3.186 11.715 1.00 0.00 15 ASN A CA 8
ATOM 4267 C C . ASN A 1 15 ? 10.274 1.689 11.886 1.00 0.00 15 ASN A C 8
ATOM 4268 O O . ASN A 1 15 ? 11.415 1.226 11.885 1.00 0.00 15 ASN A O 8
ATOM 4279 N N . TYR A 1 16 ? 9.189 0.937 12.033 1.00 0.00 16 TYR A N 8
ATOM 4280 C CA . TYR A 1 16 ? 9.279 -0.508 12.208 1.00 0.00 16 TYR A CA 8
ATOM 4281 C C . TYR A 1 16 ? 8.128 -1.215 11.497 1.00 0.00 16 TYR A C 8
ATOM 4282 O O . TYR A 1 16 ? 7.350 -0.589 10.777 1.00 0.00 16 TYR A O 8
ATOM 4300 N N . CY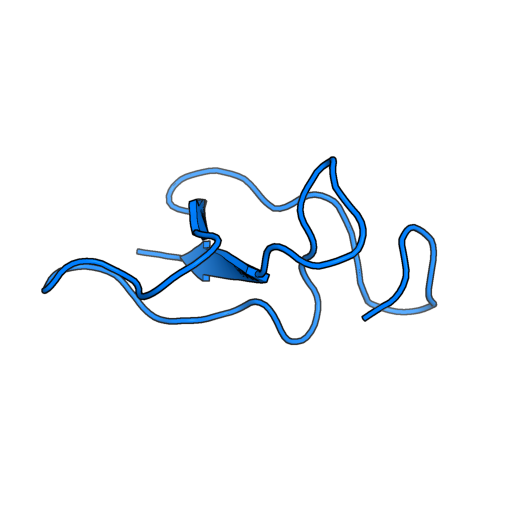S A 1 17 ? 8.028 -2.523 11.705 1.00 0.00 17 CYS A N 8
ATOM 4301 C CA . CYS A 1 17 ? 6.974 -3.318 11.085 1.00 0.00 17 CYS A CA 8
ATOM 4302 C C . CYS A 1 17 ? 5.751 -3.401 11.994 1.00 0.00 17 CYS A C 8
ATOM 4303 O O . CYS A 1 17 ? 5.874 -3.623 13.198 1.00 0.00 17 CYS A O 8
ATOM 4310 N N . GLU A 1 18 ? 4.571 -3.222 11.406 1.00 0.00 18 GLU A N 8
ATOM 4311 C CA . GLU A 1 18 ? 3.326 -3.276 12.163 1.00 0.00 18 GLU A CA 8
ATOM 4312 C C . GLU A 1 18 ? 2.196 -3.848 11.311 1.00 0.00 18 GLU A C 8
ATOM 4313 O O . GLU A 1 18 ? 1.677 -3.179 10.419 1.00 0.00 18 GLU A O 8
ATOM 4325 N N . GLY A 1 19 ? 1.822 -5.093 11.593 1.00 0.00 19 GLY A N 8
ATOM 4326 C CA . GLY A 1 19 ? 0.758 -5.735 10.844 1.00 0.00 19 GLY A CA 8
ATOM 4327 C C . GLY A 1 19 ? -0.598 -5.560 11.499 1.00 0.00 19 GLY A C 8
ATOM 4328 O O . GLY A 1 19 ? -1.594 -6.119 11.038 1.00 0.00 19 GLY A O 8
ATOM 4332 N N . ALA A 1 20 ? -0.638 -4.784 12.577 1.00 0.00 20 ALA A N 8
ATOM 4333 C CA . ALA A 1 20 ? -1.882 -4.537 13.296 1.00 0.00 20 ALA A CA 8
ATOM 4334 C C . ALA A 1 20 ? -2.159 -3.043 13.417 1.00 0.00 20 ALA A C 8
ATOM 4335 O O . ALA A 1 20 ? -3.012 -2.501 12.713 1.00 0.00 20 ALA A O 8
ATOM 4342 N N . ARG A 1 21 ? -1.434 -2.382 14.313 1.00 0.00 21 ARG A N 8
ATOM 4343 C CA . ARG A 1 21 ? -1.603 -0.950 14.527 1.00 0.00 21 ARG A CA 8
ATOM 4344 C C . ARG A 1 21 ? -0.403 -0.365 15.267 1.00 0.00 21 ARG A C 8
ATOM 4345 O O . ARG A 1 21 ? 0.164 -1.003 16.154 1.00 0.00 21 ARG A O 8
ATOM 4366 N N . CYS A 1 22 ? -0.022 0.853 14.895 1.00 0.00 22 CYS A N 8
ATOM 4367 C CA . CYS A 1 22 ? 1.110 1.524 15.521 1.00 0.00 22 CYS A CA 8
ATOM 4368 C C . CYS A 1 22 ? 0.914 1.628 17.031 1.00 0.00 22 CYS A C 8
ATOM 4369 O O . CYS A 1 22 ? -0.204 1.814 17.510 1.00 0.00 22 CYS A O 8
ATOM 4376 N N . GLU A 1 23 ? 2.010 1.507 17.774 1.00 0.00 23 GLU A N 8
ATOM 4377 C CA . GLU A 1 23 ? 1.957 1.586 19.229 1.00 0.00 23 GLU A CA 8
ATOM 4378 C C . GLU A 1 23 ? 1.627 3.005 19.685 1.00 0.00 23 GLU A C 8
ATOM 4379 O O . GLU A 1 23 ? 1.825 3.968 18.944 1.00 0.00 23 GLU A O 8
ATOM 4391 N N . SER A 1 24 ? 1.123 3.125 20.909 1.00 0.00 24 SER A N 8
ATOM 4392 C CA . SER A 1 24 ? 0.761 4.424 21.463 1.00 0.00 24 SER A CA 8
ATOM 4393 C C . SER A 1 24 ? 1.956 5.372 21.450 1.00 0.00 24 SER A C 8
ATOM 4394 O O . SER A 1 24 ? 2.631 5.552 22.463 1.00 0.00 24 SER A O 8
ATOM 4402 N N . GLY A 1 25 ? 2.212 5.977 20.294 1.00 0.00 25 GLY A N 8
ATOM 4403 C CA . GLY A 1 25 ? 3.325 6.899 20.170 1.00 0.00 25 GLY A CA 8
ATOM 4404 C C . GLY A 1 25 ? 3.828 7.012 18.744 1.00 0.00 25 GLY A C 8
ATOM 4405 O O . GLY A 1 25 ? 4.418 8.024 18.365 1.00 0.00 25 GLY A O 8
ATOM 4409 N N . PHE A 1 26 ? 3.597 5.970 17.952 1.00 0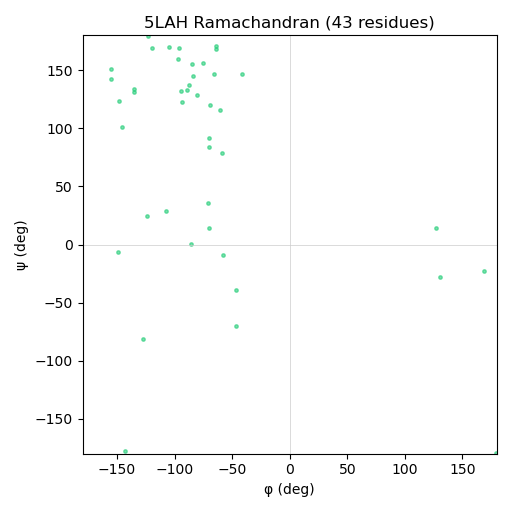.00 26 PHE A N 8
ATOM 4410 C CA . PHE A 1 26 ? 4.033 5.956 16.561 1.00 0.00 26 PHE A CA 8
ATOM 4411 C C . PHE A 1 26 ? 2.897 6.372 15.631 1.00 0.00 26 PHE A C 8
ATOM 4412 O O . PHE A 1 26 ? 1.782 6.643 16.077 1.00 0.00 26 PHE A O 8
ATOM 4429 N N . HIS A 1 27 ? 3.190 6.421 14.335 1.00 0.00 27 HIS A N 8
ATOM 4430 C CA . HIS A 1 27 ? 2.194 6.804 13.340 1.00 0.00 27 HIS A CA 8
ATOM 4431 C C . HIS A 1 27 ? 2.275 5.900 12.114 1.00 0.00 27 HIS A C 8
ATOM 4432 O O . HIS A 1 27 ? 3.361 5.625 11.604 1.00 0.00 27 HIS A O 8
ATOM 4446 N N . ASP A 1 28 ? 1.119 5.440 11.648 1.00 0.00 28 ASP A N 8
ATOM 4447 C CA . ASP A 1 28 ? 1.058 4.567 10.481 1.00 0.00 28 ASP A CA 8
ATOM 4448 C C . ASP A 1 28 ? 1.593 5.277 9.242 1.00 0.00 28 ASP A C 8
ATOM 4449 O O . ASP A 1 28 ? 1.031 6.278 8.796 1.00 0.00 28 ASP A O 8
ATOM 4458 N N . CYS A 1 29 ? 2.683 4.754 8.690 1.00 0.00 29 CYS A N 8
ATOM 4459 C CA . CYS A 1 29 ? 3.295 5.339 7.503 1.00 0.00 29 CYS A CA 8
ATOM 4460 C C . CYS A 1 29 ? 3.369 4.319 6.371 1.00 0.00 29 CYS A C 8
ATOM 4461 O O . CYS A 1 29 ? 4.239 4.398 5.505 1.00 0.00 29 CYS A O 8
ATOM 4468 N N . GLY A 1 30 ? 2.448 3.360 6.384 1.00 0.00 30 GLY A N 8
ATOM 4469 C CA . GLY A 1 30 ? 2.426 2.338 5.354 1.00 0.00 30 GLY A CA 8
ATOM 4470 C C . GLY A 1 30 ? 2.369 2.923 3.958 1.00 0.00 30 GLY A C 8
ATOM 4471 O O . GLY A 1 30 ? 2.586 2.218 2.972 1.00 0.00 30 GLY A O 8
ATOM 4475 N N . SER A 1 31 ? 2.074 4.217 3.872 1.00 0.00 31 SER A N 8
ATOM 4476 C CA . SER A 1 31 ? 1.983 4.896 2.584 1.00 0.00 31 SER A CA 8
ATOM 4477 C C . SER A 1 31 ? 3.119 4.465 1.662 1.00 0.00 31 SER A C 8
ATOM 4478 O O . SER A 1 31 ? 2.909 3.715 0.708 1.00 0.00 31 SER A O 8
ATOM 4486 N N . ASP A 1 32 ? 4.323 4.946 1.952 1.00 0.00 32 ASP A N 8
ATOM 4487 C CA . ASP A 1 32 ? 5.494 4.611 1.150 1.00 0.00 32 ASP A CA 8
ATOM 4488 C C . ASP A 1 32 ? 6.448 3.712 1.930 1.00 0.00 32 ASP A C 8
ATOM 4489 O O . ASP A 1 32 ? 7.666 3.790 1.765 1.00 0.00 32 ASP A O 8
ATOM 4498 N N . HIS A 1 33 ? 5.887 2.860 2.782 1.00 0.00 33 HIS A N 8
ATOM 4499 C CA . HIS A 1 33 ? 6.688 1.947 3.589 1.00 0.00 33 HIS A CA 8
ATOM 4500 C C . HIS A 1 33 ? 5.931 0.649 3.854 1.00 0.00 33 HIS A C 8
ATOM 4501 O O . HIS A 1 33 ? 4.877 0.652 4.490 1.00 0.00 33 HIS A O 8
ATOM 4515 N N . TRP A 1 34 ? 6.475 -0.458 3.361 1.00 0.00 34 TRP A N 8
ATOM 4516 C CA . TRP A 1 34 ? 5.850 -1.763 3.543 1.00 0.00 34 TRP A CA 8
ATOM 4517 C C . TRP A 1 34 ? 6.767 -2.702 4.319 1.00 0.00 34 TRP A C 8
ATOM 4518 O O . TRP A 1 34 ? 7.928 -2.382 4.574 1.00 0.00 34 TRP A O 8
ATOM 4539 N N . CYS A 1 35 ? 6.239 -3.864 4.691 1.00 0.00 35 CYS A N 8
ATOM 4540 C CA . CYS A 1 35 ? 7.010 -4.850 5.438 1.00 0.00 35 CYS A CA 8
ATOM 4541 C C . CYS A 1 35 ? 7.417 -6.015 4.541 1.00 0.00 35 CYS A C 8
ATOM 4542 O O . CYS A 1 35 ? 6.944 -6.137 3.411 1.00 0.00 35 CYS A O 8
ATOM 4549 N N . ASP A 1 36 ? 8.297 -6.869 5.052 1.00 0.00 36 ASP A N 8
ATOM 4550 C CA . ASP A 1 36 ? 8.767 -8.026 4.298 1.00 0.00 36 ASP A CA 8
ATOM 4551 C C . ASP A 1 36 ? 7.596 -8.789 3.688 1.00 0.00 36 ASP A C 8
ATOM 4552 O O . ASP A 1 36 ? 7.675 -9.265 2.556 1.00 0.00 36 ASP A O 8
ATOM 4561 N N . ALA A 1 37 ? 6.510 -8.903 4.447 1.00 0.00 37 ALA A N 8
ATOM 4562 C CA . ALA A 1 37 ? 5.323 -9.607 3.981 1.00 0.00 37 ALA A CA 8
ATOM 4563 C C . ALA A 1 37 ? 4.325 -8.643 3.348 1.00 0.00 37 ALA A C 8
ATOM 4564 O O . ALA A 1 37 ? 3.884 -7.686 3.984 1.00 0.00 37 ALA A O 8
ATOM 4571 N N . SER A 1 38 ? 3.975 -8.901 2.092 1.00 0.00 38 SER A N 8
ATOM 4572 C CA . SER A 1 38 ? 3.032 -8.053 1.372 1.00 0.00 38 SER A CA 8
ATOM 4573 C C . SER A 1 38 ? 1.696 -7.982 2.103 1.00 0.00 38 SER A C 8
ATOM 4574 O O . SER A 1 38 ? 0.732 -8.646 1.724 1.00 0.00 38 SER A O 8
ATOM 4582 N N . GLY A 1 39 ? 1.646 -7.172 3.157 1.00 0.00 39 GLY A N 8
ATOM 4583 C CA . GLY A 1 39 ? 0.424 -7.029 3.926 1.00 0.00 39 GLY A CA 8
ATOM 4584 C C . GLY A 1 39 ? 0.635 -6.250 5.209 1.00 0.00 39 GLY A C 8
ATOM 4585 O O . GLY A 1 39 ? -0.309 -5.685 5.762 1.00 0.00 39 GLY A O 8
ATOM 4589 N N . ASP A 1 40 ? 1.875 -6.221 5.685 1.00 0.00 40 ASP A N 8
ATOM 4590 C CA . ASP A 1 40 ? 2.206 -5.507 6.912 1.00 0.00 40 ASP A CA 8
ATOM 4591 C C . ASP A 1 40 ? 2.614 -4.068 6.610 1.00 0.00 40 ASP A C 8
ATOM 4592 O O . ASP A 1 40 ? 3.436 -3.818 5.729 1.00 0.00 40 ASP A O 8
ATOM 4601 N N . ARG A 1 41 ? 2.032 -3.126 7.346 1.00 0.00 41 ARG A N 8
ATOM 4602 C CA . ARG A 1 41 ? 2.333 -1.713 7.155 1.00 0.00 41 ARG A CA 8
ATOM 4603 C C . ARG A 1 41 ? 3.406 -1.248 8.135 1.00 0.00 41 ARG A C 8
ATOM 4604 O O . ARG A 1 41 ? 3.347 -1.551 9.327 1.00 0.00 41 ARG A O 8
ATOM 4625 N N . CYS A 1 42 ? 4.387 -0.510 7.625 1.00 0.00 42 CYS A N 8
ATOM 4626 C CA . CYS A 1 42 ? 5.474 -0.004 8.453 1.00 0.00 42 CYS A CA 8
ATOM 4627 C C . CYS A 1 42 ? 5.039 1.243 9.219 1.00 0.00 42 CYS A C 8
ATOM 4628 O O . CYS A 1 42 ? 4.518 2.193 8.635 1.00 0.00 42 CYS A O 8
ATOM 4635 N N . CYS A 1 43 ? 5.258 1.231 10.530 1.00 0.00 43 CYS A N 8
ATOM 4636 C CA . CYS A 1 43 ? 4.889 2.359 11.377 1.00 0.00 43 CYS A CA 8
ATOM 4637 C C . CYS A 1 43 ? 6.114 3.199 11.727 1.00 0.00 43 CYS A C 8
ATOM 4638 O O . CYS A 1 43 ? 7.168 2.666 12.075 1.00 0.00 43 CYS A O 8
ATOM 4645 N N . CYS A 1 44 ? 5.968 4.517 11.632 1.00 0.00 44 CYS A N 8
ATOM 4646 C CA . CYS A 1 44 ? 7.060 5.432 11.939 1.00 0.00 44 CYS A CA 8
ATOM 4647 C C . CYS A 1 44 ? 6.781 6.200 13.227 1.00 0.00 44 CYS A C 8
ATOM 4648 O O . CYS A 1 44 ? 5.684 6.721 13.427 1.00 0.00 44 CYS A O 8
ATOM 4655 N N . ALA A 1 45 ? 7.783 6.266 14.099 1.00 0.00 45 ALA A N 8
ATOM 4656 C CA . ALA A 1 45 ? 7.647 6.972 15.367 1.00 0.00 45 ALA A CA 8
ATOM 4657 C C . ALA A 1 45 ? 7.783 8.478 15.174 1.00 0.00 45 ALA A C 8
ATOM 4658 O O . ALA A 1 45 ? 7.542 9.256 16.098 1.00 0.00 45 ALA A O 8
ATOM 4665 N N . CYS A 1 1 ? 1.224 -0.055 0.044 1.00 0.00 1 CYS A N 9
ATOM 4666 C CA . CYS A 1 1 ? 1.985 -0.034 -1.199 1.00 0.00 1 CYS A CA 9
ATOM 4667 C C . CYS A 1 1 ? 2.645 -1.386 -1.457 1.00 0.00 1 CYS A C 9
ATOM 4668 O O . CYS A 1 1 ? 2.840 -2.178 -0.536 1.00 0.00 1 CYS A O 9
ATOM 4675 N N . TYR A 1 2 ? 2.985 -1.641 -2.715 1.00 0.00 2 TYR A N 9
ATOM 4676 C CA . TYR A 1 2 ? 3.620 -2.897 -3.095 1.00 0.00 2 TYR A CA 9
ATOM 4677 C C . TYR A 1 2 ? 5.130 -2.831 -2.882 1.00 0.00 2 TYR A C 9
ATOM 4678 O O . TYR A 1 2 ? 5.737 -1.760 -2.892 1.00 0.00 2 TYR A O 9
ATOM 4696 N N . PRO A 1 3 ? 5.750 -4.003 -2.685 1.00 0.00 3 PRO A N 9
ATOM 4697 C CA . PRO A 1 3 ? 7.196 -4.107 -2.467 1.00 0.00 3 PRO A CA 9
ATOM 4698 C C . PRO A 1 3 ? 7.997 -3.782 -3.723 1.00 0.00 3 PRO A C 9
ATOM 4699 O O . PRO A 1 3 ? 8.441 -4.680 -4.437 1.00 0.00 3 PRO A O 9
ATOM 4710 N N . GLY A 1 4 ? 8.178 -2.492 -3.988 1.00 0.00 4 GLY A N 9
ATOM 4711 C CA . GLY A 1 4 ? 8.926 -2.072 -5.158 1.00 0.00 4 GLY A CA 9
ATOM 4712 C C . GLY A 1 4 ? 8.192 -1.023 -5.970 1.00 0.00 4 GLY A C 9
ATOM 4713 O O . GLY A 1 4 ? 8.557 -0.746 -7.112 1.00 0.00 4 GLY A O 9
ATOM 4717 N N . GLN A 1 5 ? 7.153 -0.440 -5.380 1.00 0.00 5 GLN A N 9
ATOM 4718 C CA . GLN A 1 5 ? 6.365 0.582 -6.057 1.00 0.00 5 GLN A CA 9
ATOM 4719 C C . GLN A 1 5 ? 7.112 1.911 -6.091 1.00 0.00 5 GLN A C 9
ATOM 4720 O O . GLN A 1 5 ? 7.986 2.182 -5.267 1.00 0.00 5 GLN A O 9
ATOM 4734 N N . PRO A 1 6 ? 6.762 2.762 -7.067 1.00 0.00 6 PRO A N 9
ATOM 4735 C CA . PRO A 1 6 ? 7.388 4.078 -7.232 1.00 0.00 6 PRO A CA 9
ATOM 4736 C C . PRO A 1 6 ? 7.005 5.045 -6.117 1.00 0.00 6 PRO A C 9
ATOM 4737 O O . PRO A 1 6 ? 6.001 5.750 -6.211 1.00 0.00 6 PRO A O 9
ATOM 4748 N N . GLY A 1 7 ? 7.813 5.075 -5.062 1.00 0.00 7 GLY A N 9
ATOM 4749 C CA . GLY A 1 7 ? 7.542 5.960 -3.945 1.00 0.00 7 GLY A CA 9
ATOM 4750 C C . GLY A 1 7 ? 7.613 5.246 -2.609 1.00 0.00 7 GLY A C 9
ATOM 4751 O O . GLY A 1 7 ? 7.916 5.858 -1.585 1.00 0.00 7 GLY A O 9
ATOM 4755 N N . CYS A 1 8 ? 7.329 3.948 -2.619 1.00 0.00 8 CYS A N 9
ATOM 4756 C CA . CYS A 1 8 ? 7.360 3.149 -1.399 1.00 0.00 8 CYS A CA 9
ATOM 4757 C C . CYS A 1 8 ? 8.701 2.438 -1.248 1.00 0.00 8 CYS A C 9
ATOM 4758 O O . CYS A 1 8 ? 9.511 2.415 -2.173 1.00 0.00 8 CYS A O 9
ATOM 4765 N N . GLY A 1 9 ? 8.927 1.857 -0.074 1.00 0.00 9 GLY A N 9
ATOM 4766 C CA . GLY A 1 9 ? 10.171 1.152 0.178 1.00 0.00 9 GLY A CA 9
ATOM 4767 C C . GLY A 1 9 ? 10.262 0.624 1.596 1.00 0.00 9 GLY A C 9
ATOM 4768 O O . GLY A 1 9 ? 9.338 0.797 2.391 1.00 0.00 9 GLY A O 9
ATOM 4772 N N . HIS A 1 10 ? 11.378 -0.025 1.914 1.00 0.00 10 HIS A N 9
ATOM 4773 C CA . HIS A 1 10 ? 11.585 -0.582 3.246 1.00 0.00 10 HIS A CA 9
ATOM 4774 C C . HIS A 1 10 ? 11.741 0.529 4.280 1.00 0.00 10 HIS A C 9
ATOM 4775 O O . HIS A 1 10 ? 12.629 1.374 4.171 1.00 0.00 10 HIS A O 9
ATOM 4789 N N . CYS A 1 11 ? 10.870 0.521 5.285 1.00 0.00 11 CYS A N 9
ATOM 4790 C CA . CYS A 1 11 ? 10.910 1.527 6.339 1.00 0.00 11 CYS A CA 9
ATOM 4791 C C . CYS A 1 11 ? 12.208 1.431 7.135 1.00 0.00 11 CYS A C 9
ATOM 4792 O O . CYS A 1 11 ? 12.957 0.463 7.005 1.00 0.00 11 CYS A O 9
ATOM 4799 N N . SER A 1 12 ? 12.467 2.441 7.959 1.00 0.00 12 SER A N 9
ATOM 4800 C CA . SER A 1 12 ? 13.676 2.472 8.774 1.00 0.00 12 SER A CA 9
ATOM 4801 C C . SER A 1 12 ? 13.463 3.313 10.029 1.00 0.00 12 SER A C 9
ATOM 4802 O O . SER A 1 12 ? 12.715 4.291 10.015 1.00 0.00 12 SER A O 9
ATOM 4810 N N . ARG A 1 13 ? 14.126 2.924 11.113 1.00 0.00 13 ARG A N 9
ATOM 4811 C CA .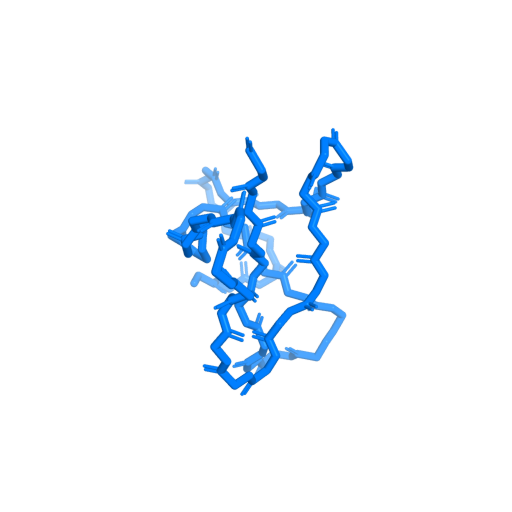 ARG A 1 13 ? 14.009 3.640 12.378 1.00 0.00 13 ARG A CA 9
ATOM 4812 C C . ARG A 1 13 ? 13.973 5.148 12.148 1.00 0.00 13 ARG A C 9
ATOM 4813 O O . ARG A 1 13 ? 14.604 5.676 11.232 1.00 0.00 13 ARG A O 9
ATOM 4834 N N . PRO A 1 14 ? 13.217 5.859 12.997 1.00 0.00 14 PRO A N 9
ATOM 4835 C CA . PRO A 1 14 ? 12.461 5.241 14.091 1.00 0.00 14 PRO A CA 9
ATOM 4836 C C . PRO A 1 14 ? 11.287 4.410 13.587 1.00 0.00 14 PRO A C 9
ATOM 4837 O O . PRO A 1 14 ? 10.403 4.036 14.357 1.00 0.00 14 PRO A O 9
ATOM 4848 N N . ASN A 1 15 ? 11.284 4.123 12.289 1.00 0.00 15 ASN A N 9
ATOM 4849 C CA . ASN A 1 15 ? 10.217 3.335 11.682 1.00 0.00 15 ASN A CA 9
ATOM 4850 C C . ASN A 1 15 ? 10.494 1.842 11.828 1.00 0.00 15 ASN A C 9
ATOM 4851 O O . ASN A 1 15 ? 11.642 1.403 11.756 1.00 0.00 15 ASN A O 9
ATOM 4862 N N . TYR A 1 16 ? 9.434 1.067 12.033 1.00 0.00 16 TYR A N 9
ATOM 4863 C CA . TYR A 1 16 ? 9.562 -0.376 12.190 1.00 0.00 16 TYR A CA 9
ATOM 4864 C C . TYR A 1 16 ? 8.388 -1.102 11.539 1.00 0.00 16 TYR A C 9
ATOM 4865 O O . TYR A 1 16 ? 7.552 -0.486 10.878 1.00 0.00 16 TYR A O 9
ATOM 4883 N N . CYS A 1 17 ? 8.332 -2.415 11.733 1.00 0.00 17 CYS A N 9
ATOM 4884 C CA . CYS A 1 17 ? 7.262 -3.227 11.166 1.00 0.00 17 CYS A CA 9
ATOM 4885 C C . CYS A 1 17 ? 6.078 -3.311 12.125 1.00 0.00 17 CYS A C 9
ATOM 4886 O O . CYS A 1 17 ? 6.247 -3.584 13.312 1.00 0.00 17 CYS A O 9
ATOM 4893 N N . GLU A 1 18 ? 4.880 -3.075 11.598 1.00 0.00 18 GLU A N 9
ATOM 4894 C CA . GLU A 1 18 ? 3.668 -3.124 12.408 1.00 0.00 18 GLU A CA 9
ATOM 4895 C C . GLU A 1 18 ? 2.484 -3.623 11.584 1.00 0.00 18 GLU A C 9
ATOM 4896 O O . GLU A 1 18 ? 2.066 -2.977 10.624 1.00 0.00 18 GLU A O 9
ATOM 4908 N N . GLY A 1 19 ? 1.947 -4.777 11.968 1.00 0.00 19 GLY A N 9
ATOM 4909 C CA . GLY A 1 19 ? 0.817 -5.344 11.255 1.00 0.00 19 GLY A CA 9
ATOM 4910 C C . GLY A 1 19 ? -0.500 -4.711 11.660 1.00 0.00 19 GLY A C 9
ATOM 4911 O O . GLY A 1 19 ? -1.503 -4.848 10.960 1.00 0.00 19 GLY A O 9
ATOM 4915 N N . ALA A 1 20 ? -0.498 -4.018 12.794 1.00 0.00 20 ALA A N 9
ATOM 4916 C CA . ALA A 1 20 ? -1.701 -3.362 13.290 1.00 0.00 20 ALA A CA 9
ATOM 4917 C C . ALA A 1 20 ? -1.438 -1.891 13.595 1.00 0.00 20 ALA A C 9
ATOM 4918 O O . ALA A 1 20 ? -0.467 -1.311 13.110 1.00 0.00 20 ALA A O 9
ATOM 4925 N N . ARG A 1 21 ? -2.310 -1.294 14.402 1.00 0.00 21 ARG A N 9
ATOM 4926 C CA . ARG A 1 21 ? -2.173 0.110 14.770 1.00 0.00 21 ARG A CA 9
ATOM 4927 C C . ARG A 1 21 ? -0.899 0.338 15.579 1.00 0.00 21 ARG A C 9
ATOM 4928 O O . ARG A 1 21 ? -0.625 -0.381 16.541 1.00 0.00 21 ARG A O 9
ATOM 4949 N N . CYS A 1 22 ? -0.124 1.341 15.183 1.00 0.00 22 CYS A N 9
ATOM 4950 C CA . CYS A 1 22 ? 1.121 1.664 15.869 1.00 0.00 22 CYS A CA 9
ATOM 4951 C C . CYS A 1 22 ? 0.880 1.877 17.361 1.00 0.00 22 CYS A C 9
ATOM 4952 O O . CYS A 1 22 ? -0.245 2.136 17.787 1.00 0.00 22 CYS A O 9
ATOM 4959 N N . GLU A 1 23 ? 1.945 1.764 18.149 1.00 0.00 23 GLU A N 9
ATOM 4960 C CA . GLU A 1 23 ? 1.848 1.943 19.593 1.00 0.00 23 GLU A CA 9
ATOM 4961 C C . GLU A 1 23 ? 1.645 3.414 19.946 1.00 0.00 23 GLU A C 9
ATOM 4962 O O . GLU A 1 23 ? 1.957 4.303 19.154 1.00 0.00 23 GLU A O 9
ATOM 4974 N N . SER A 1 24 ? 1.118 3.662 21.141 1.00 0.00 24 SER A N 9
ATOM 4975 C CA . SER A 1 24 ? 0.868 5.024 21.599 1.00 0.00 24 SER A CA 9
ATOM 4976 C C . SER A 1 24 ? 2.149 5.852 21.565 1.00 0.00 24 SER A C 9
ATOM 4977 O O . SER A 1 24 ? 2.806 6.041 22.588 1.00 0.00 24 SER A O 9
ATOM 4985 N N . GLY A 1 25 ? 2.498 6.343 20.380 1.00 0.00 25 GLY A N 9
ATOM 4986 C CA . GLY A 1 25 ? 3.699 7.145 20.233 1.00 0.00 25 GLY A CA 9
ATOM 4987 C C . GLY A 1 25 ? 4.168 7.228 18.794 1.00 0.00 25 GLY A C 9
ATOM 4988 O O . GLY A 1 25 ? 4.723 8.243 18.373 1.00 0.00 25 GLY A O 9
ATOM 4992 N N . PHE A 1 26 ? 3.946 6.158 18.038 1.00 0.00 26 PHE A N 9
ATOM 4993 C CA . PHE A 1 26 ? 4.353 6.114 16.638 1.00 0.00 26 PHE A CA 9
ATOM 4994 C C . PHE A 1 26 ? 3.194 6.498 15.723 1.00 0.00 26 PHE A C 9
ATOM 4995 O O . PHE A 1 26 ? 2.084 6.765 16.186 1.00 0.00 26 PHE A O 9
ATOM 5012 N N . HIS A 1 27 ? 3.460 6.525 14.421 1.00 0.00 27 HIS A N 9
ATOM 5013 C CA . HIS A 1 27 ? 2.440 6.877 13.439 1.00 0.00 27 HIS A CA 9
ATOM 5014 C C . HIS A 1 27 ? 2.503 5.946 12.232 1.00 0.00 27 HIS A C 9
ATOM 5015 O O . HIS A 1 27 ? 3.572 5.724 11.663 1.00 0.00 27 HIS A O 9
ATOM 5029 N N . ASP A 1 28 ? 1.353 5.403 11.848 1.00 0.00 28 ASP A N 9
ATOM 5030 C CA . ASP A 1 28 ? 1.278 4.496 10.709 1.00 0.00 28 ASP A CA 9
ATOM 5031 C C . ASP A 1 28 ? 1.707 5.200 9.425 1.00 0.00 28 ASP A C 9
ATOM 5032 O O . ASP A 1 28 ? 1.043 6.128 8.962 1.00 0.00 28 ASP A O 9
ATOM 5041 N N . CYS A 1 29 ? 2.821 4.753 8.855 1.00 0.00 29 CYS A N 9
ATOM 5042 C CA . CYS A 1 29 ? 3.340 5.340 7.626 1.00 0.00 29 CYS A CA 9
ATOM 5043 C C . CYS A 1 29 ? 3.373 4.308 6.502 1.00 0.00 29 CYS A C 9
ATOM 5044 O O . CYS A 1 29 ? 4.185 4.401 5.583 1.00 0.00 29 CYS A O 9
ATOM 5051 N N . GLY A 1 30 ? 2.481 3.325 6.583 1.00 0.00 30 GLY A N 9
ATOM 5052 C CA . GLY A 1 30 ? 2.424 2.290 5.567 1.00 0.00 30 GLY A CA 9
ATOM 5053 C C . GLY A 1 30 ? 2.288 2.858 4.168 1.00 0.00 30 GLY A C 9
ATOM 5054 O O . GLY A 1 30 ? 2.477 2.147 3.182 1.00 0.00 30 GLY A O 9
ATOM 5058 N N . SER A 1 31 ? 1.957 4.142 4.082 1.00 0.00 31 SER A N 9
ATOM 5059 C CA . SER A 1 31 ? 1.790 4.804 2.794 1.00 0.00 31 SER A CA 9
ATOM 5060 C C . SER A 1 31 ? 2.890 4.386 1.822 1.00 0.00 31 SER A C 9
ATOM 5061 O O . SER A 1 31 ? 2.653 3.612 0.895 1.00 0.00 31 SER A O 9
ATOM 5069 N N . ASP A 1 32 ? 4.093 4.904 2.042 1.00 0.00 32 ASP A N 9
ATOM 5070 C CA . ASP A 1 32 ? 5.231 4.585 1.187 1.00 0.00 32 ASP A CA 9
ATOM 5071 C C . ASP A 1 32 ? 6.242 3.718 1.930 1.00 0.00 32 ASP A C 9
ATOM 5072 O O . ASP A 1 32 ? 7.448 3.817 1.700 1.00 0.00 32 ASP A O 9
ATOM 5081 N N . HIS A 1 33 ? 5.743 2.868 2.822 1.00 0.00 33 HIS A N 9
ATOM 5082 C CA . HIS A 1 33 ? 6.603 1.984 3.600 1.00 0.00 33 HIS A CA 9
ATOM 5083 C C . HIS A 1 33 ? 5.891 0.671 3.913 1.00 0.00 33 HIS A C 9
ATOM 5084 O O . HIS A 1 33 ? 4.874 0.656 4.607 1.00 0.00 33 HIS A O 9
ATOM 5098 N N . TRP A 1 34 ? 6.431 -0.427 3.397 1.00 0.00 34 TRP A N 9
ATOM 5099 C CA . TRP A 1 34 ? 5.846 -1.744 3.621 1.00 0.00 34 TRP A CA 9
ATOM 5100 C C . TRP A 1 34 ? 6.815 -2.648 4.376 1.00 0.00 34 TRP A C 9
ATOM 5101 O O . TRP A 1 34 ? 7.974 -2.292 4.591 1.00 0.00 34 TRP A O 9
ATOM 5122 N N . CYS A 1 35 ? 6.333 -3.820 4.777 1.00 0.00 35 CYS A N 9
ATOM 5123 C CA . CYS A 1 35 ? 7.156 -4.776 5.508 1.00 0.00 35 CYS A CA 9
ATOM 5124 C C . CYS A 1 35 ? 7.557 -5.945 4.613 1.00 0.00 35 CYS A C 9
ATOM 5125 O O . CYS A 1 35 ? 7.059 -6.084 3.496 1.00 0.00 35 CYS A O 9
ATOM 5132 N N . ASP A 1 36 ? 8.458 -6.783 5.113 1.00 0.00 36 ASP A N 9
ATOM 5133 C CA . ASP A 1 36 ? 8.926 -7.941 4.360 1.00 0.00 36 ASP A CA 9
ATOM 5134 C C . ASP A 1 36 ? 7.750 -8.727 3.786 1.00 0.00 36 ASP A C 9
ATOM 5135 O O . ASP A 1 36 ? 7.808 -9.212 2.657 1.00 0.00 36 ASP A O 9
ATOM 5144 N N . ALA A 1 37 ? 6.686 -8.848 4.573 1.00 0.00 37 ALA A N 9
ATOM 5145 C CA . ALA A 1 37 ? 5.497 -9.573 4.143 1.00 0.00 37 ALA A CA 9
ATOM 5146 C C . ALA A 1 37 ? 4.468 -8.628 3.532 1.00 0.00 37 ALA A C 9
ATOM 5147 O O . ALA A 1 37 ? 4.039 -7.667 4.170 1.00 0.00 37 ALA A O 9
ATOM 5154 N N . SER A 1 38 ? 4.077 -8.907 2.293 1.00 0.00 38 SER A N 9
ATOM 5155 C CA . SER A 1 38 ? 3.101 -8.078 1.595 1.00 0.00 38 SER A CA 9
ATOM 5156 C C . SER A 1 38 ? 1.785 -8.022 2.365 1.00 0.00 38 SER A C 9
ATOM 5157 O O . SER A 1 38 ? 0.825 -8.712 2.027 1.00 0.00 38 SER A O 9
ATOM 5165 N N . GLY A 1 39 ? 1.751 -7.194 3.405 1.00 0.00 39 GLY A N 9
ATOM 5166 C CA . GLY A 1 39 ? 0.549 -7.062 4.208 1.00 0.00 39 GLY A CA 9
ATOM 5167 C C . GLY A 1 39 ? 0.787 -6.273 5.481 1.00 0.00 39 GLY A C 9
ATOM 5168 O O . GLY A 1 39 ? -0.148 -5.716 6.057 1.00 0.00 39 GLY A O 9
ATOM 5172 N N . ASP A 1 40 ? 2.039 -6.225 5.921 1.00 0.00 40 ASP A N 9
ATOM 5173 C CA . ASP A 1 40 ? 2.397 -5.499 7.134 1.00 0.00 40 ASP A CA 9
ATOM 5174 C C . ASP A 1 40 ? 2.778 -4.058 6.812 1.00 0.00 40 ASP A C 9
ATOM 5175 O O . ASP A 1 40 ? 3.556 -3.802 5.892 1.00 0.00 40 ASP A O 9
ATOM 5184 N N . ARG A 1 41 ? 2.225 -3.120 7.574 1.00 0.00 41 ARG A N 9
ATOM 5185 C CA . ARG A 1 41 ? 2.505 -1.704 7.368 1.00 0.00 41 ARG A CA 9
ATOM 5186 C C . ARG A 1 41 ? 3.594 -1.221 8.321 1.00 0.00 41 ARG A C 9
ATOM 5187 O O . ARG A 1 41 ? 3.556 -1.504 9.519 1.00 0.00 41 ARG A O 9
ATOM 5208 N N . CYS A 1 42 ? 4.565 -0.492 7.781 1.00 0.00 42 CYS A N 9
ATOM 5209 C CA . CYS A 1 42 ? 5.666 0.030 8.582 1.00 0.00 42 CYS A CA 9
ATOM 5210 C C . CYS A 1 42 ? 5.245 1.294 9.327 1.00 0.00 42 CYS A C 9
ATOM 5211 O O . CYS A 1 42 ? 4.747 2.245 8.724 1.00 0.00 42 CYS A O 9
ATOM 5218 N N . CYS A 1 43 ? 5.450 1.297 10.639 1.00 0.00 43 CYS A N 9
ATOM 5219 C CA . CYS A 1 43 ? 5.093 2.442 11.467 1.00 0.00 43 CYS A CA 9
ATOM 5220 C C . CYS A 1 43 ? 6.319 3.301 11.765 1.00 0.00 43 CYS A C 9
ATOM 5221 O O . CYS A 1 43 ? 7.391 2.785 12.083 1.00 0.00 43 CYS A O 9
ATOM 5228 N N . CYS A 1 44 ? 6.153 4.615 11.660 1.00 0.00 44 CYS A N 9
ATOM 5229 C CA . CYS A 1 44 ? 7.244 5.547 11.917 1.00 0.00 44 CYS A CA 9
ATOM 5230 C C . CYS A 1 44 ? 7.002 6.326 13.207 1.00 0.00 44 CYS A C 9
ATOM 5231 O O . CYS A 1 44 ? 5.913 6.853 13.431 1.00 0.00 44 CYS A O 9
ATOM 5238 N N . ALA A 1 45 ? 8.026 6.393 14.052 1.00 0.00 45 ALA A N 9
ATOM 5239 C CA . ALA A 1 45 ? 7.925 7.109 15.318 1.00 0.00 45 ALA A CA 9
ATOM 5240 C C . ALA A 1 45 ? 8.076 8.612 15.112 1.00 0.00 45 ALA A C 9
ATOM 5241 O O . ALA A 1 45 ? 8.205 9.370 16.075 1.00 0.00 45 ALA A O 9
ATOM 5248 N N . CYS A 1 1 ? 0.512 0.747 -1.448 1.00 0.00 1 CYS A N 10
ATOM 5249 C CA . CYS A 1 1 ? 1.670 0.695 -2.332 1.00 0.00 1 CYS A CA 10
ATOM 5250 C C . CYS A 1 1 ? 2.136 -0.743 -2.536 1.00 0.00 1 CYS A C 10
ATOM 5251 O O . CYS A 1 1 ? 1.608 -1.671 -1.921 1.00 0.00 1 CYS A O 10
ATOM 5258 N N . TYR A 1 2 ? 3.126 -0.921 -3.403 1.00 0.00 2 TYR A N 10
ATOM 5259 C CA . TYR A 1 2 ? 3.662 -2.247 -3.690 1.00 0.00 2 TYR A CA 10
ATOM 5260 C C . TYR A 1 2 ? 5.167 -2.290 -3.446 1.00 0.00 2 TYR A C 10
ATOM 5261 O O . TYR A 1 2 ? 5.853 -1.268 -3.448 1.00 0.00 2 TYR A O 10
ATOM 5279 N N . PRO A 1 3 ? 5.696 -3.504 -3.230 1.00 0.00 3 PRO A N 10
ATOM 5280 C CA . PRO A 1 3 ? 7.125 -3.713 -2.982 1.00 0.00 3 PRO A CA 10
ATOM 5281 C C . PRO A 1 3 ? 7.973 -3.456 -4.223 1.00 0.00 3 PRO A C 10
ATOM 5282 O O . PRO A 1 3 ? 8.387 -4.391 -4.908 1.00 0.00 3 PRO A O 10
ATOM 5293 N N . GLY A 1 4 ? 8.228 -2.183 -4.507 1.00 0.00 4 GLY A N 10
ATOM 5294 C CA . GLY A 1 4 ? 9.026 -1.827 -5.666 1.00 0.00 4 GLY A CA 10
ATOM 5295 C C . GLY A 1 4 ? 8.464 -0.633 -6.412 1.00 0.00 4 GLY A C 10
ATOM 5296 O O . GLY A 1 4 ? 8.997 -0.233 -7.446 1.00 0.00 4 GLY A O 10
ATOM 5300 N N . GLN A 1 5 ? 7.384 -0.063 -5.886 1.00 0.00 5 GLN A N 10
ATOM 5301 C CA . GLN A 1 5 ? 6.749 1.091 -6.511 1.00 0.00 5 GLN A CA 10
ATOM 5302 C C . GLN A 1 5 ? 7.563 2.357 -6.270 1.00 0.00 5 GLN A C 10
ATOM 5303 O O . GLN A 1 5 ? 8.324 2.462 -5.308 1.00 0.00 5 GLN A O 10
ATOM 5317 N N . PRO A 1 6 ? 7.402 3.344 -7.165 1.00 0.00 6 PRO A N 10
ATOM 5318 C CA . PRO A 1 6 ? 8.114 4.622 -7.070 1.00 0.00 6 PRO A CA 10
ATOM 5319 C C . PRO A 1 6 ? 7.630 5.471 -5.900 1.00 0.00 6 PRO A C 10
ATOM 5320 O O . PRO A 1 6 ? 6.801 6.364 -6.070 1.00 0.00 6 PRO A O 10
ATOM 5331 N N . GLY A 1 7 ? 8.152 5.185 -4.711 1.00 0.00 7 GLY A N 10
ATOM 5332 C CA . GLY A 1 7 ? 7.760 5.932 -3.530 1.00 0.00 7 GLY A CA 10
ATOM 5333 C C . GLY A 1 7 ? 7.711 5.066 -2.287 1.00 0.00 7 GLY A C 10
ATOM 5334 O O . GLY A 1 7 ? 7.933 5.549 -1.176 1.00 0.00 7 GLY A O 10
ATOM 5338 N N . CYS A 1 8 ? 7.417 3.784 -2.472 1.00 0.00 8 CYS A N 10
ATOM 5339 C CA . CYS A 1 8 ? 7.336 2.848 -1.357 1.00 0.00 8 CYS A CA 10
ATOM 5340 C C . CYS A 1 8 ? 8.651 2.092 -1.185 1.00 0.00 8 CYS A C 10
ATOM 5341 O O . CYS A 1 8 ? 9.449 1.994 -2.116 1.00 0.00 8 CYS A O 10
ATOM 5348 N N . GLY A 1 9 ? 8.868 1.559 0.014 1.00 0.00 9 GLY A N 10
ATOM 5349 C CA . GLY A 1 9 ? 10.086 0.819 0.286 1.00 0.00 9 GLY A CA 10
ATOM 5350 C C . GLY A 1 9 ? 10.161 0.333 1.720 1.00 0.00 9 GLY A C 10
ATOM 5351 O O . GLY A 1 9 ? 9.222 0.517 2.495 1.00 0.00 9 GLY A O 10
ATOM 5355 N N . HIS A 1 10 ? 11.281 -0.290 2.075 1.00 0.00 10 HIS A N 10
ATOM 5356 C CA . HIS A 1 10 ? 11.474 -0.805 3.426 1.00 0.00 10 HIS A CA 10
ATOM 5357 C C . HIS A 1 10 ? 11.615 0.337 4.427 1.00 0.00 10 HIS A C 10
ATOM 5358 O O . HIS A 1 10 ? 12.499 1.185 4.298 1.00 0.00 10 HIS A O 10
ATOM 5372 N N . CYS A 1 11 ? 10.739 0.353 5.426 1.00 0.00 11 CYS A N 10
ATOM 5373 C CA . CYS A 1 11 ? 10.764 1.391 6.450 1.00 0.00 11 CYS A CA 10
ATOM 5374 C C . CYS A 1 11 ? 12.063 1.334 7.250 1.00 0.00 11 CYS A C 10
ATOM 5375 O O . CYS A 1 11 ? 12.810 0.359 7.171 1.00 0.00 11 CYS A O 10
ATOM 5382 N N . SER A 1 12 ? 12.323 2.386 8.020 1.00 0.00 12 SER A N 10
ATOM 5383 C CA . SER A 1 12 ? 13.532 2.457 8.832 1.00 0.00 12 SER A CA 10
ATOM 5384 C C . SER A 1 12 ? 13.306 3.323 10.068 1.00 0.00 12 SER A C 10
ATOM 5385 O O . SER A 1 12 ? 12.538 4.285 10.033 1.00 0.00 12 SER A O 10
ATOM 5393 N N . ARG A 1 13 ? 13.980 2.974 11.158 1.00 0.00 13 ARG A N 10
ATOM 5394 C CA . ARG A 1 13 ? 13.853 3.718 12.406 1.00 0.00 13 ARG A CA 10
ATOM 5395 C C . ARG A 1 13 ? 13.781 5.218 12.140 1.00 0.00 13 ARG A C 10
ATOM 5396 O O . ARG A 1 13 ? 14.397 5.739 11.209 1.00 0.00 13 ARG A O 10
ATOM 5417 N N . PRO A 1 14 ? 13.012 5.932 12.975 1.00 0.00 14 PRO A N 10
ATOM 5418 C CA . PRO A 1 14 ? 12.274 5.323 14.086 1.00 0.00 14 PRO A CA 10
ATOM 5419 C C . PRO A 1 14 ? 11.117 4.454 13.607 1.00 0.00 14 PRO A C 10
ATOM 5420 O O . PRO A 1 14 ? 10.245 4.078 14.389 1.00 0.00 14 PRO A O 10
ATOM 5431 N N . ASN A 1 15 ? 11.116 4.137 12.316 1.00 0.00 15 ASN A N 10
ATOM 5432 C CA . ASN A 1 15 ? 10.066 3.311 11.732 1.00 0.00 15 ASN A CA 10
ATOM 5433 C C . ASN A 1 15 ? 10.380 1.828 11.907 1.00 0.00 15 ASN A C 10
ATOM 5434 O O . ASN A 1 15 ? 11.538 1.416 11.837 1.00 0.00 15 ASN A O 10
ATOM 5445 N N . TYR A 1 16 ? 9.341 1.032 12.132 1.00 0.00 16 TYR A N 10
ATOM 5446 C CA . TYR A 1 16 ? 9.505 -0.405 12.319 1.00 0.00 16 TYR A CA 10
ATOM 5447 C C . TYR A 1 16 ? 8.345 -1.172 11.692 1.00 0.00 16 TYR A C 10
ATOM 5448 O O . TYR A 1 16 ? 7.489 -0.590 11.025 1.00 0.00 16 TYR A O 10
ATOM 5466 N N . CYS A 1 17 ? 8.323 -2.482 11.911 1.00 0.00 17 CYS A N 10
ATOM 5467 C CA . CYS A 1 17 ? 7.270 -3.331 11.370 1.00 0.00 17 CYS A CA 10
ATOM 5468 C C . CYS A 1 17 ? 6.095 -3.428 12.339 1.00 0.00 17 CYS A C 10
ATOM 5469 O O . CYS A 1 17 ? 6.280 -3.680 13.529 1.00 0.00 17 CYS A O 10
ATOM 5476 N N . GLU A 1 18 ? 4.888 -3.224 11.821 1.00 0.00 18 GLU A N 10
ATOM 5477 C CA . GLU A 1 18 ? 3.685 -3.288 12.641 1.00 0.00 18 GLU A CA 10
ATOM 5478 C C . GLU A 1 18 ? 2.506 -3.829 11.837 1.00 0.00 18 GLU A C 10
ATOM 5479 O O . GLU A 1 18 ? 2.065 -3.211 10.869 1.00 0.00 18 GLU A O 10
ATOM 5491 N N . GLY A 1 19 ? 2.001 -4.989 12.246 1.00 0.00 19 GLY A N 10
ATOM 5492 C CA . GLY A 1 19 ? 0.879 -5.595 11.553 1.00 0.00 19 GLY A CA 10
ATOM 5493 C C . GLY A 1 19 ? -0.451 -5.003 11.975 1.00 0.00 19 GLY A C 10
ATOM 5494 O O . GLY A 1 19 ? -1.472 -5.226 11.325 1.00 0.00 19 GLY A O 10
ATOM 5498 N N . ALA A 1 20 ? -0.441 -4.247 13.068 1.00 0.00 20 ALA A N 10
ATOM 5499 C CA . ALA A 1 20 ? -1.655 -3.621 13.576 1.00 0.00 20 ALA A CA 10
ATOM 5500 C C . ALA A 1 20 ? -1.433 -2.139 13.857 1.00 0.00 20 ALA A C 10
ATOM 5501 O O . ALA A 1 20 ? -0.488 -1.536 13.348 1.00 0.00 20 ALA A O 10
ATOM 5508 N N . ARG A 1 21 ? -2.308 -1.558 14.671 1.00 0.00 21 ARG A N 10
ATOM 5509 C CA . ARG A 1 21 ? -2.208 -0.145 15.018 1.00 0.00 21 ARG A CA 10
ATOM 5510 C C . ARG A 1 21 ? -0.928 0.132 15.802 1.00 0.00 21 ARG A C 10
ATOM 5511 O O . ARG A 1 21 ? -0.623 -0.556 16.776 1.00 0.00 21 ARG A O 10
ATOM 5532 N N . CYS A 1 22 ? -0.184 1.144 15.369 1.00 0.00 22 CYS A N 10
ATOM 5533 C CA . CYS A 1 22 ? 1.063 1.513 16.028 1.00 0.00 22 CYS A CA 10
ATOM 5534 C C . CYS A 1 22 ? 0.838 1.767 17.516 1.00 0.00 22 CYS A C 10
ATOM 5535 O O . CYS A 1 22 ? -0.286 2.017 17.949 1.00 0.00 22 CYS A O 10
ATOM 5542 N N . GLU A 1 23 ? 1.915 1.700 18.292 1.00 0.00 23 GLU A N 10
ATOM 5543 C CA . GLU A 1 23 ? 1.834 1.922 19.731 1.00 0.00 23 GLU A CA 10
ATOM 5544 C C . GLU A 1 23 ? 1.590 3.396 20.041 1.00 0.00 23 GLU A C 10
ATOM 5545 O O . GLU A 1 23 ? 1.880 4.269 19.224 1.00 0.00 23 GLU A O 10
ATOM 5557 N N . SER A 1 24 ? 1.055 3.664 21.228 1.00 0.00 24 SER A N 10
ATOM 5558 C CA . SER A 1 24 ? 0.767 5.031 21.645 1.00 0.00 24 SER A CA 10
ATOM 5559 C C . SER A 1 24 ? 2.019 5.899 21.564 1.00 0.00 24 SER A C 10
ATOM 5560 O O . SER A 1 24 ? 2.707 6.111 22.562 1.00 0.00 24 SER A O 10
ATOM 5568 N N . GLY A 1 25 ? 2.308 6.399 20.366 1.00 0.00 25 GLY A N 10
ATOM 5569 C CA . GLY A 1 25 ? 3.477 7.238 20.175 1.00 0.00 25 GLY A CA 10
ATOM 5570 C C . GLY A 1 25 ? 3.935 7.273 18.731 1.00 0.00 25 GLY A C 10
ATOM 5571 O O . GLY A 1 25 ? 4.449 8.288 18.260 1.00 0.00 25 GLY A O 10
ATOM 5575 N N . PHE A 1 26 ? 3.752 6.162 18.026 1.00 0.00 26 PHE A N 10
ATOM 5576 C CA . PHE A 1 26 ? 4.153 6.069 16.627 1.00 0.00 26 PHE A CA 10
ATOM 5577 C C . PHE A 1 26 ? 2.979 6.378 15.703 1.00 0.00 26 PHE A C 10
ATOM 5578 O O . PHE A 1 26 ? 1.860 6.615 16.160 1.00 0.00 26 PHE A O 10
ATOM 5595 N N . HIS A 1 27 ? 3.242 6.375 14.400 1.00 0.00 27 HIS A N 10
ATOM 5596 C CA . HIS A 1 27 ? 2.208 6.655 13.410 1.00 0.00 27 HIS A CA 10
ATOM 5597 C C . HIS A 1 27 ? 2.299 5.681 12.239 1.00 0.00 27 HIS A C 10
ATOM 5598 O O . HIS A 1 27 ? 3.375 5.464 11.682 1.00 0.00 27 HIS A O 10
ATOM 5612 N N . ASP A 1 28 ? 1.163 5.098 11.873 1.00 0.00 28 ASP A N 10
ATOM 5613 C CA . ASP A 1 28 ? 1.114 4.147 10.768 1.00 0.00 28 ASP A CA 10
ATOM 5614 C C . ASP A 1 28 ? 1.504 4.819 9.455 1.00 0.00 28 ASP A C 10
ATOM 5615 O O . ASP A 1 28 ? 0.772 5.660 8.933 1.00 0.00 28 ASP A O 10
ATOM 5624 N N . CYS A 1 29 ? 2.664 4.443 8.927 1.00 0.00 29 CYS A N 10
ATOM 5625 C CA . CYS A 1 29 ? 3.154 5.010 7.676 1.00 0.00 29 CYS A CA 10
ATOM 5626 C C . CYS A 1 29 ? 3.204 3.948 6.581 1.00 0.00 29 CYS A C 10
ATOM 5627 O O . CYS A 1 29 ? 3.991 4.048 5.640 1.00 0.00 29 CYS A O 10
ATOM 5634 N N . GLY A 1 30 ? 2.357 2.932 6.710 1.00 0.00 30 GLY A N 10
ATOM 5635 C CA . GLY A 1 30 ? 2.320 1.867 5.725 1.00 0.00 30 GLY A CA 10
ATOM 5636 C C . GLY A 1 30 ? 2.139 2.388 4.314 1.00 0.00 30 GLY A C 10
ATOM 5637 O O . GLY A 1 30 ? 2.337 1.656 3.344 1.00 0.00 30 GLY A O 10
ATOM 5641 N N . SER A 1 31 ? 1.761 3.657 4.197 1.00 0.00 31 SER A N 10
ATOM 5642 C CA . SER A 1 31 ? 1.548 4.275 2.894 1.00 0.00 31 SER A CA 10
ATOM 5643 C C . SER A 1 31 ? 2.657 3.886 1.921 1.00 0.00 31 SER A C 10
ATOM 5644 O O . SER A 1 31 ? 2.451 3.072 1.021 1.00 0.00 31 SER A O 10
ATOM 5652 N N . ASP A 1 32 ? 3.833 4.475 2.109 1.00 0.00 32 ASP A N 10
ATOM 5653 C CA . ASP A 1 32 ? 4.976 4.191 1.249 1.00 0.00 32 ASP A CA 10
ATOM 5654 C C . ASP A 1 32 ? 6.017 3.356 1.988 1.00 0.00 32 ASP A C 10
ATOM 5655 O O . ASP A 1 32 ? 7.216 3.473 1.733 1.00 0.00 32 ASP A O 10
ATOM 5664 N N . HIS A 1 33 ? 5.551 2.515 2.906 1.00 0.00 33 HIS A N 10
ATOM 5665 C CA . HIS A 1 33 ? 6.442 1.661 3.683 1.00 0.00 33 HIS A CA 10
ATOM 5666 C C . HIS A 1 33 ? 5.771 0.330 4.009 1.00 0.00 33 HIS A C 10
ATOM 5667 O O . HIS A 1 33 ? 4.763 0.290 4.715 1.00 0.00 33 HIS A O 10
ATOM 5681 N N . TRP A 1 34 ? 6.336 -0.754 3.491 1.00 0.00 34 TRP A N 10
ATOM 5682 C CA . TRP A 1 34 ? 5.791 -2.086 3.728 1.00 0.00 34 TRP A CA 10
ATOM 5683 C C . TRP A 1 34 ? 6.793 -2.960 4.475 1.00 0.00 34 TRP A C 10
ATOM 5684 O O . TRP A 1 34 ? 7.970 -2.617 4.583 1.00 0.00 34 TRP A O 10
ATOM 5705 N N . CYS A 1 35 ? 6.319 -4.090 4.988 1.00 0.00 35 CYS A N 10
ATOM 5706 C CA . CYS A 1 35 ? 7.173 -5.013 5.725 1.00 0.00 35 CYS A CA 10
ATOM 5707 C C . CYS A 1 35 ? 7.580 -6.195 4.849 1.00 0.00 35 CYS A C 10
ATOM 5708 O O . CYS A 1 35 ? 7.094 -6.346 3.728 1.00 0.00 35 CYS A O 10
ATOM 5715 N N . ASP A 1 36 ? 8.473 -7.029 5.370 1.00 0.00 36 ASP A N 10
ATOM 5716 C CA . ASP A 1 36 ? 8.944 -8.199 4.637 1.00 0.00 36 ASP A CA 10
ATOM 5717 C C . ASP A 1 36 ? 7.771 -9.016 4.105 1.00 0.00 36 ASP A C 10
ATOM 5718 O O . ASP A 1 36 ? 7.815 -9.529 2.988 1.00 0.00 36 ASP A O 10
ATOM 5727 N N . ALA A 1 37 ? 6.724 -9.134 4.915 1.00 0.00 37 ALA A N 10
ATOM 5728 C CA . ALA A 1 37 ? 5.539 -9.889 4.526 1.00 0.00 37 ALA A CA 10
ATOM 5729 C C . ALA A 1 37 ? 4.485 -8.976 3.908 1.00 0.00 37 ALA A C 10
ATOM 5730 O O . ALA A 1 37 ? 4.045 -8.010 4.531 1.00 0.00 37 ALA A O 10
ATOM 5737 N N . SER A 1 38 ? 4.086 -9.287 2.679 1.00 0.00 38 SER A N 10
ATOM 5738 C CA . SER A 1 38 ? 3.088 -8.492 1.974 1.00 0.00 38 SER A CA 10
ATOM 5739 C C . SER A 1 38 ? 1.783 -8.436 2.763 1.00 0.00 38 SER A C 10
ATOM 5740 O O . SER A 1 38 ? 0.829 -9.151 2.458 1.00 0.00 38 SER A O 10
ATOM 5748 N N . GLY A 1 39 ? 1.749 -7.581 3.780 1.00 0.00 39 GLY A N 10
ATOM 5749 C CA . GLY A 1 39 ? 0.558 -7.447 4.598 1.00 0.00 39 GLY A CA 10
ATOM 5750 C C . GLY A 1 39 ? 0.802 -6.624 5.848 1.00 0.00 39 GLY A C 10
ATOM 5751 O O . GLY A 1 39 ? -0.132 -6.066 6.424 1.00 0.00 39 GLY A O 10
ATOM 5755 N N . ASP A 1 40 ? 2.059 -6.550 6.269 1.00 0.00 40 ASP A N 10
ATOM 5756 C CA . ASP A 1 40 ? 2.423 -5.790 7.459 1.00 0.00 40 ASP A CA 10
ATOM 5757 C C . ASP A 1 40 ? 2.758 -4.345 7.100 1.00 0.00 40 ASP A C 10
ATOM 5758 O O . ASP A 1 40 ? 3.531 -4.088 6.177 1.00 0.00 40 ASP A O 10
ATOM 5767 N N . ARG A 1 41 ? 2.171 -3.407 7.836 1.00 0.00 41 ARG A N 10
ATOM 5768 C CA . ARG A 1 41 ? 2.406 -1.988 7.593 1.00 0.00 41 ARG A CA 10
ATOM 5769 C C . ARG A 1 41 ? 3.496 -1.452 8.516 1.00 0.00 41 ARG A C 10
ATOM 5770 O O . ARG A 1 41 ? 3.482 -1.701 9.722 1.00 0.00 41 ARG A O 10
ATOM 5791 N N . CYS A 1 42 ? 4.440 -0.715 7.941 1.00 0.00 42 CYS A N 10
ATOM 5792 C CA . CYS A 1 42 ? 5.539 -0.143 8.711 1.00 0.00 42 CYS A CA 10
ATOM 5793 C C . CYS A 1 42 ? 5.092 1.119 9.442 1.00 0.00 42 CYS A C 10
ATOM 5794 O O . CYS A 1 42 ? 4.542 2.039 8.836 1.00 0.00 42 CYS A O 10
ATOM 5801 N N . CYS A 1 43 ? 5.333 1.156 10.748 1.00 0.00 43 CYS A N 10
ATOM 5802 C CA . CYS A 1 43 ? 4.956 2.305 11.564 1.00 0.00 43 CYS A CA 10
ATOM 5803 C C . CYS A 1 43 ? 6.165 3.192 11.844 1.00 0.00 43 CYS A C 10
ATOM 5804 O O . CYS A 1 43 ? 7.240 2.704 12.196 1.00 0.00 43 CYS A O 10
ATOM 5811 N N . CYS A 1 44 ? 5.982 4.499 11.687 1.00 0.00 44 CYS A N 10
ATOM 5812 C CA . CYS A 1 44 ? 7.056 5.456 11.922 1.00 0.00 44 CYS A CA 10
ATOM 5813 C C . CYS A 1 44 ? 6.798 6.261 13.193 1.00 0.00 44 CYS A C 10
ATOM 5814 O O . CYS A 1 44 ? 5.698 6.769 13.406 1.00 0.00 44 CYS A O 10
ATOM 5821 N N . ALA A 1 45 ? 7.821 6.372 14.034 1.00 0.00 45 ALA A N 10
ATOM 5822 C CA . ALA A 1 45 ? 7.707 7.117 15.282 1.00 0.00 45 ALA A CA 10
ATOM 5823 C C . ALA A 1 45 ? 7.824 8.617 15.039 1.00 0.00 45 ALA A C 10
ATOM 5824 O O . ALA A 1 45 ? 7.635 9.421 15.954 1.00 0.00 45 ALA A O 10
#

Solvent-accessible surface area: 3078 Å² total; per-residue (Å²): 67,150,78,68,82,139,67,22,20,114,19,72,207,78,27,47,64,31,51,78,202,25,96,136,53,64,100,86,14,5,84,61,43,40,5,135,63,90,71,51,109,0,0,11,52

Nearest PDB structures (foldseek):
  5lah-assembly1_A  TM=1.005E+00  e=5.149E-09  Urticina eques
  2nlq-assembly10_D  TM=6.587E-01  e=8.625E-01  Homo sapiens
  4lb7-assembly1_B  TM=5.021E-01  e=2.864E+00  Homo sapiens
  5lah-assembly1_A  TM=1.015E+00  e=3.433E-09  Urticina eques
  7lx4-assembly1_A  TM=6.125E-01  e=1.653E+00  Heliofungia actiniformis